Protein AF-0000000069205041 (afdb_homodimer)

Secondary structure (DSSP, 8-state):
-------------------HHHHHHHHHHHHHHHHTT--SHHHHTT-----HHHHHHHHHHHHHHHHHHHHHSTTPPPPP-HHHHHHHHHHHHHHHHHHT--GGG--HHHHHHHHHHTTT--HHHHHHHHHHH-TTTB--SPPPHHHHHHHHHHHHHHHHTT-TT-HHHHHHHHHHHH--SSB--HHHHHHHIIIII-TTS--S---HHHHHHHHHHHHHH-S-HHHHHHHTSTTSS-HHHHHHHHHHHHHHHHHHHHHHS-S-TTTTTS---HHHHHHHHHHHHHHHHHHHHHHHHHHHHHHHHHHHHIIIIIHHHHHHHHHTT----S-TT-STT-/-------------------HHHHHHHHHHHHHHHHTT--SHHHHTT-----HHHHHHHHHHHHHHHHHHHHHSTTPPPPP-HHHHHHHHHHHHHHHHHHT--GGG--HHHHHHHHHHTTT--HHHHHHHHHHH-TTTB--SPPPHHHHHHHHHHHHHHHHTT-TT-HHHHHHHHHHHH--SSB--HHHHHHHIIIII-TTS--S---HHHHHHHHHHHHHH-S-HHHHHHHTSTTSS-HHHHHHHHHHHHHHHHHHHHHHS-S-TTTTTS---HHHHHHHHHHHHHHHHHHHHHHHHHHHHHHHHHHHHIIIIIHHHHHHHHHTT-----TTSSSTT-

Structure (mmCIF, N/CA/C/O backbone):
data_AF-0000000069205041-model_v1
#
loop_
_entity.id
_entity.type
_entity.pdbx_description
1 polymer 'Chromosome undetermined scaffold_142, whole genome shotgun sequence'
#
loop_
_atom_site.group_PDB
_atom_site.id
_atom_site.type_symbol
_atom_site.label_atom_id
_atom_site.label_alt_id
_atom_site.label_comp_id
_atom_site.label_asym_id
_atom_site.label_entity_id
_atom_site.label_seq_id
_atom_site.pdbx_PDB_ins_code
_atom_site.Cartn_x
_atom_site.Cartn_y
_atom_site.Cartn_z
_atom_site.occupancy
_atom_site.B_iso_or_equiv
_atom_site.auth_seq_id
_atom_site.auth_comp_id
_atom_site.auth_asym_id
_atom_site.auth_atom_id
_atom_site.pdbx_PDB_model_num
ATOM 1 N N . MET A 1 1 ? -33.156 66.5 65.125 1 28.94 1 MET A N 1
ATOM 2 C CA . MET A 1 1 ? -33.094 66.812 63.688 1 28.94 1 MET A CA 1
ATOM 3 C C . MET A 1 1 ? -31.969 66 63.031 1 28.94 1 MET A C 1
ATOM 5 O O . MET A 1 1 ? -30.797 66.375 63.156 1 28.94 1 MET A O 1
ATOM 9 N N . GLU A 1 2 ? -32.031 64.562 63.031 1 30.45 2 GLU A N 1
ATOM 10 C CA . GLU A 1 2 ? -31.172 63.469 62.688 1 30.45 2 GLU A CA 1
ATOM 11 C C . GLU A 1 2 ? -30.766 63.5 61.219 1 30.45 2 GLU A C 1
ATOM 13 O O . GLU A 1 2 ? -31.609 63.438 60.344 1 30.45 2 GLU A O 1
ATOM 18 N N . ASP A 1 3 ? -29.75 64.312 60.844 1 31.23 3 ASP A N 1
ATOM 19 C CA . ASP A 1 3 ? -29.172 64.562 59.531 1 31.23 3 ASP A CA 1
ATOM 20 C C . ASP A 1 3 ? -28.75 63.188 58.906 1 31.23 3 ASP A C 1
ATOM 22 O O . ASP A 1 3 ? -27.875 62.5 59.438 1 31.23 3 ASP A O 1
ATOM 26 N N . PHE A 1 4 ? -29.703 62.438 58.25 1 31.7 4 PHE A N 1
ATOM 27 C CA . PHE A 1 4 ? -29.547 61.188 57.531 1 31.7 4 PHE A CA 1
ATOM 28 C C . PHE A 1 4 ? -28.5 61.312 56.438 1 31.7 4 PHE A C 1
ATOM 30 O O . PHE A 1 4 ? -28.672 62.094 55.5 1 31.7 4 PHE A O 1
ATOM 37 N N . VAL A 1 5 ? -27.188 61.219 56.812 1 36.75 5 VAL A N 1
ATOM 38 C CA . VAL A 1 5 ? -26.078 61.156 55.875 1 36.75 5 VAL A CA 1
ATOM 39 C C . VAL A 1 5 ? -26.406 60.156 54.75 1 36.75 5 VAL A C 1
ATOM 41 O O . VAL A 1 5 ? -26.828 59.031 55.031 1 36.75 5 VAL A O 1
ATOM 44 N N . SER A 1 6 ? -26.969 60.656 53.656 1 32.66 6 SER A N 1
ATOM 45 C CA . SER A 1 6 ? -27.344 59.875 52.469 1 32.66 6 SER A CA 1
ATOM 46 C C . SER A 1 6 ? -26.203 58.969 52.031 1 32.66 6 SER A C 1
ATOM 48 O O . SER A 1 6 ? -25.062 59.406 51.875 1 32.66 6 SER A O 1
ATOM 50 N N . PRO A 1 7 ? -26.312 57.625 52.219 1 30.56 7 PRO A N 1
ATOM 51 C CA . PRO A 1 7 ? -25.312 56.562 52.094 1 30.56 7 PRO A CA 1
ATOM 52 C C . PRO A 1 7 ? -24.562 56.594 50.781 1 30.56 7 PRO A C 1
ATOM 54 O O . PRO A 1 7 ? -23.344 56.5 50.75 1 30.56 7 PRO A O 1
ATOM 57 N N . THR A 1 8 ? -25.266 56.188 49.656 1 32.44 8 THR A N 1
ATOM 58 C CA . THR A 1 8 ? -24.797 55.094 48.781 1 32.44 8 THR A CA 1
ATOM 59 C C . THR A 1 8 ? -23.844 55.625 47.719 1 32.44 8 THR A C 1
ATOM 61 O O . THR A 1 8 ? -24.25 56.375 46.844 1 32.44 8 THR A O 1
ATOM 64 N N . HIS A 1 9 ? -22.703 56.125 47.969 1 33.91 9 HIS A N 1
ATOM 65 C CA . HIS A 1 9 ? -21.75 56.344 46.906 1 33.91 9 HIS A CA 1
ATOM 66 C C . HIS A 1 9 ? -21.672 55.125 45.969 1 33.91 9 HIS A C 1
ATOM 68 O O . HIS A 1 9 ? -21.219 54.062 46.375 1 33.91 9 HIS A O 1
ATOM 74 N N . SER A 1 10 ? -22.594 54.906 45 1 34.03 10 SER A N 1
ATOM 75 C CA . SER A 1 10 ? -22.484 53.969 43.906 1 34.03 10 SER A CA 1
ATOM 76 C C . SER A 1 10 ? -21.094 54 43.281 1 34.03 10 SER A C 1
ATOM 78 O O . SER A 1 10 ? -20.656 55.062 42.781 1 34.03 10 SER A O 1
ATOM 80 N N . ILE A 1 11 ? -20.094 53.5 43.812 1 36.88 11 ILE A N 1
ATOM 81 C CA . ILE A 1 11 ? -18.844 53.219 43.125 1 36.88 11 ILE A CA 1
ATOM 82 C C . ILE A 1 11 ? -19.141 52.75 41.688 1 36.88 11 ILE A C 1
ATOM 84 O O . ILE A 1 11 ? -19.734 51.688 41.5 1 36.88 11 ILE A O 1
ATOM 88 N N . GLN A 1 12 ? -19.578 53.625 40.781 1 34.56 12 GLN A N 1
ATOM 89 C CA . GLN A 1 12 ? -19.562 53.344 39.344 1 34.56 12 GLN A CA 1
ATOM 90 C C . GLN A 1 12 ? -18.312 52.562 38.938 1 34.56 12 GLN A C 1
ATOM 92 O O . GLN A 1 12 ? -17.203 53.125 38.938 1 34.56 12 GLN A O 1
ATOM 97 N N . MET A 1 13 ? -17.969 51.438 39.5 1 38.16 13 MET A N 1
ATOM 98 C CA . MET A 1 13 ? -16.984 50.531 38.906 1 38.16 13 MET A CA 1
ATOM 99 C C . MET A 1 13 ? -17.047 50.531 37.406 1 38.16 13 MET A C 1
ATOM 101 O O . MET A 1 13 ? -17.891 49.844 36.812 1 38.16 13 MET A O 1
ATOM 105 N N . HIS A 1 14 ? -17 51.625 36.656 1 39.53 14 HIS A N 1
ATOM 106 C CA . HIS A 1 14 ? -16.859 51.594 35.188 1 39.53 14 HIS A CA 1
ATOM 107 C C . HIS A 1 14 ? -15.75 50.656 34.75 1 39.53 14 HIS A C 1
ATOM 109 O O . HIS A 1 14 ? -14.594 51.062 34.594 1 39.53 14 HIS A O 1
ATOM 115 N N . ASP A 1 15 ? -15.539 49.562 35.281 1 43.69 15 ASP A N 1
ATOM 116 C CA . ASP A 1 15 ? -14.672 48.562 34.656 1 43.69 15 ASP A CA 1
ATOM 117 C C . ASP A 1 15 ? -14.852 48.531 33.156 1 43.69 15 ASP A C 1
ATOM 119 O O . ASP A 1 15 ? -15.891 48.125 32.625 1 43.69 15 ASP A O 1
ATOM 123 N N . LYS A 1 16 ? -14.406 49.5 32.438 1 52.62 16 LYS A N 1
ATOM 124 C CA . LYS A 1 16 ? -14.484 49.719 30.984 1 52.62 16 LYS A CA 1
ATOM 125 C C . LYS A 1 16 ? -14.195 48.438 30.219 1 52.62 16 LYS A C 1
ATOM 127 O O . LYS A 1 16 ? -13.133 47.844 30.359 1 52.62 16 LYS A O 1
ATOM 132 N N . PHE A 1 17 ? -15.156 47.625 29.812 1 70.94 17 PHE A N 1
ATOM 133 C CA . PHE A 1 17 ? -15.094 46.469 28.938 1 70.94 17 PHE A CA 1
ATOM 134 C C . PHE A 1 17 ? -14.328 46.781 27.672 1 70.94 17 PHE A C 1
ATOM 136 O O . PHE A 1 17 ? -14.711 47.688 26.922 1 70.94 17 PHE A O 1
ATOM 143 N N . VAL A 1 18 ? -13.031 46.469 27.641 1 81.81 18 VAL A N 1
ATOM 144 C CA . VAL A 1 18 ? -12.211 46.656 26.453 1 81.81 18 VAL A CA 1
ATOM 145 C C . VAL A 1 18 ? -12.789 45.875 25.297 1 81.81 18 VAL A C 1
ATOM 147 O O . VAL A 1 18 ? -12.969 44.656 25.406 1 81.81 18 VAL A O 1
ATOM 150 N N . THR A 1 19 ? -13.227 46.656 24.328 1 89.5 19 THR A N 1
ATOM 151 C CA . THR A 1 19 ? -13.812 46 23.156 1 89.5 19 THR A CA 1
ATOM 152 C C . THR A 1 19 ? -12.734 45.281 22.359 1 89.5 19 THR A C 1
ATOM 154 O O . THR A 1 19 ? -11.539 45.5 22.547 1 89.5 19 THR A O 1
ATOM 157 N N . ARG A 1 20 ? -13.133 44.406 21.453 1 92.5 20 ARG A N 1
ATOM 158 C CA . ARG A 1 20 ? -12.227 43.688 20.562 1 92.5 20 ARG A CA 1
ATOM 159 C C . ARG A 1 20 ? -11.453 44.656 19.672 1 92.5 20 ARG A C 1
ATOM 161 O O . ARG A 1 20 ? -10.25 44.5 19.469 1 92.5 20 ARG A O 1
ATOM 168 N N . LEU A 1 21 ? -12.195 45.594 19.25 1 92.44 21 LEU A N 1
ATOM 169 C CA . LEU A 1 21 ? -11.57 46.594 18.375 1 92.44 21 LEU A CA 1
ATOM 170 C C . LEU A 1 21 ? -10.516 47.406 19.125 1 92.44 21 LEU A C 1
ATOM 172 O O . LEU A 1 21 ? -9.477 47.75 18.562 1 92.44 21 LEU A O 1
ATOM 176 N N . GLU A 1 22 ? -10.781 47.688 20.344 1 92.88 22 GLU A N 1
ATOM 177 C CA . GLU A 1 22 ? -9.812 48.406 21.172 1 92.88 22 GLU A CA 1
ATOM 178 C C . GLU A 1 22 ? -8.555 47.562 21.406 1 92.88 22 GLU A C 1
ATOM 180 O O . GLU A 1 22 ? -7.445 48.125 21.422 1 92.88 22 GLU A O 1
ATOM 185 N N . LYS A 1 23 ? -8.789 46.375 21.594 1 93.81 23 LYS A N 1
ATOM 186 C CA . LYS A 1 23 ? -7.652 45.469 21.75 1 93.81 23 LYS A CA 1
ATOM 187 C C . LYS A 1 23 ? -6.793 45.469 20.484 1 93.81 23 LYS A C 1
ATOM 189 O O . LYS A 1 23 ? -5.562 45.469 20.578 1 93.81 23 LYS A O 1
ATOM 194 N N . LEU A 1 24 ? -7.461 45.344 19.391 1 94.38 24 LEU A N 1
ATOM 195 C CA . LEU A 1 24 ? -6.762 45.375 18.109 1 94.38 24 LEU A CA 1
ATOM 196 C C . LEU A 1 24 ? -6 46.688 17.938 1 94.38 24 LEU A C 1
ATOM 198 O O . LEU A 1 24 ? -4.867 46.688 17.453 1 94.38 24 LEU A O 1
ATOM 202 N N . GLN A 1 25 ? -6.617 47.75 18.312 1 92.69 25 GLN A N 1
ATOM 203 C CA . GLN A 1 25 ? -5.977 49.062 18.203 1 92.69 25 GLN A CA 1
ATOM 204 C C . GLN A 1 25 ? -4.734 49.125 19.094 1 92.69 25 GLN A C 1
ATOM 206 O O . GLN A 1 25 ? -3.709 49.688 18.688 1 92.69 25 GLN A O 1
ATOM 211 N N . LYS A 1 26 ? -4.922 48.594 20.281 1 92.5 26 LYS A N 1
ATOM 212 C CA . LYS A 1 26 ? -3.781 48.562 21.188 1 92.5 26 LYS A CA 1
ATOM 213 C C . LYS A 1 26 ? -2.613 47.812 20.594 1 92.5 26 LYS A C 1
ATOM 215 O O . LYS A 1 26 ? -1.458 48.219 20.703 1 92.5 26 LYS A O 1
ATOM 220 N N . LEU A 1 27 ? -2.893 46.688 19.984 1 91.62 27 LEU A N 1
ATOM 221 C CA . LEU A 1 27 ? -1.86 45.906 19.312 1 91.62 27 LEU A CA 1
ATOM 222 C C . LEU A 1 27 ? -1.183 46.719 18.219 1 91.62 27 LEU A C 1
ATOM 224 O O . LEU A 1 27 ? 0.038 46.656 18.047 1 91.62 27 LEU A O 1
ATOM 228 N N . PHE A 1 28 ? -1.973 47.375 17.438 1 90.38 28 PHE A N 1
ATOM 229 C CA . PHE A 1 28 ? -1.463 48.188 16.344 1 90.38 28 PHE A CA 1
ATOM 230 C C . PHE A 1 28 ? -0.546 49.312 16.875 1 90.38 28 PHE A C 1
ATOM 232 O O . PHE A 1 28 ? 0.559 49.5 16.359 1 90.38 28 PHE A O 1
ATOM 239 N N . ASP A 1 29 ? -0.957 49.969 17.906 1 88.75 29 ASP A N 1
ATOM 240 C CA . ASP A 1 29 ? -0.188 51.062 18.484 1 88.75 29 ASP A CA 1
ATOM 241 C C . ASP A 1 29 ? 1.146 50.562 19.031 1 88.75 29 ASP A C 1
ATOM 243 O O . ASP A 1 29 ? 2.182 51.188 18.844 1 88.75 29 ASP A O 1
ATOM 247 N N . ASN A 1 30 ? 1.033 49.469 19.672 1 87.88 30 ASN A N 1
ATOM 248 C CA . ASN A 1 30 ? 2.244 48.875 20.25 1 87.88 30 ASN A CA 1
ATOM 249 C C . ASN A 1 30 ? 3.219 48.438 19.156 1 87.88 30 ASN A C 1
ATOM 251 O O . ASN A 1 30 ? 4.434 48.531 19.328 1 87.88 30 ASN A O 1
ATOM 255 N N . SER A 1 31 ? 2.703 48 18.062 1 82.12 31 SER A N 1
ATOM 256 C CA . SER A 1 31 ? 3.531 47.562 16.938 1 82.12 31 SER A CA 1
ATOM 257 C C . SER A 1 31 ? 4.234 48.75 16.266 1 82.12 31 SER A C 1
ATOM 259 O O . SER A 1 31 ? 5.383 48.625 15.844 1 82.12 31 SER A O 1
ATOM 261 N N . VAL A 1 32 ? 3.561 49.812 16.094 1 77.44 32 VAL A N 1
ATOM 262 C CA . VAL A 1 32 ? 4.121 51 15.484 1 77.44 32 VAL A CA 1
ATOM 263 C C . VAL A 1 32 ? 5.223 51.562 16.375 1 77.44 32 VAL A C 1
ATOM 265 O O . VAL A 1 32 ? 6.266 52 15.883 1 77.44 32 VAL A O 1
ATOM 268 N N . GLN A 1 33 ? 5.055 51.5 17.594 1 74.88 33 GLN A N 1
ATOM 269 C CA . GLN A 1 33 ? 6.051 52 18.531 1 74.88 33 GLN A CA 1
ATOM 270 C C . GLN A 1 33 ? 7.328 51.156 18.484 1 74.88 33 GLN A C 1
ATOM 272 O O . GLN A 1 33 ? 8.43 51.719 18.547 1 74.88 33 GLN A O 1
ATOM 277 N N . ARG A 1 34 ? 7.176 49.875 18.297 1 67.44 34 ARG A N 1
ATOM 278 C CA . ARG A 1 34 ? 8.32 49 18.281 1 67.44 34 ARG A CA 1
ATOM 279 C C . ARG A 1 34 ? 9.047 49.031 16.938 1 67.44 34 ARG A C 1
ATOM 281 O O . ARG A 1 34 ? 10.266 48.875 16.859 1 67.44 34 ARG A O 1
ATOM 288 N N . LYS A 1 35 ? 8.219 48.875 15.719 1 58.34 35 LYS A N 1
ATOM 289 C CA . LYS A 1 35 ? 8.852 49.031 14.414 1 58.34 35 LYS A CA 1
ATOM 290 C C . LYS A 1 35 ? 9.852 50.188 14.422 1 58.34 35 LYS A C 1
ATOM 292 O O . LYS A 1 35 ? 10.906 50.125 13.789 1 58.34 35 LYS A O 1
ATOM 297 N N . ASP A 1 36 ? 9.516 51.25 14.961 1 51.19 36 ASP A N 1
ATOM 298 C CA . ASP A 1 36 ? 10.5 52.312 15.109 1 51.19 36 ASP A CA 1
ATOM 299 C C . ASP A 1 36 ? 11.758 51.812 15.812 1 51.19 36 ASP A C 1
ATOM 301 O O . ASP A 1 36 ? 12.867 52.281 15.516 1 51.19 36 ASP A O 1
ATOM 305 N N . GLN A 1 37 ? 11.578 50.75 16.594 1 45.47 37 GLN A N 1
ATOM 306 C CA . GLN A 1 37 ? 12.797 50.188 17.188 1 45.47 37 GLN A CA 1
ATOM 307 C C . GLN A 1 37 ? 13.344 49.031 16.359 1 45.47 37 GLN A C 1
ATOM 309 O O . GLN A 1 37 ? 14.555 48.906 16.188 1 45.47 37 GLN A O 1
ATOM 314 N N . GLN A 1 38 ? 12.609 47.875 16.031 1 46.16 38 GLN A N 1
ATOM 315 C CA . GLN A 1 38 ? 13.039 46.625 15.414 1 46.16 38 GLN A CA 1
ATOM 316 C C . GLN A 1 38 ? 12.547 46.531 13.977 1 46.16 38 GLN A C 1
ATOM 318 O O . GLN A 1 38 ? 11.391 46.188 13.727 1 46.16 38 GLN A O 1
ATOM 323 N N . HIS A 1 39 ? 12.914 47.219 12.9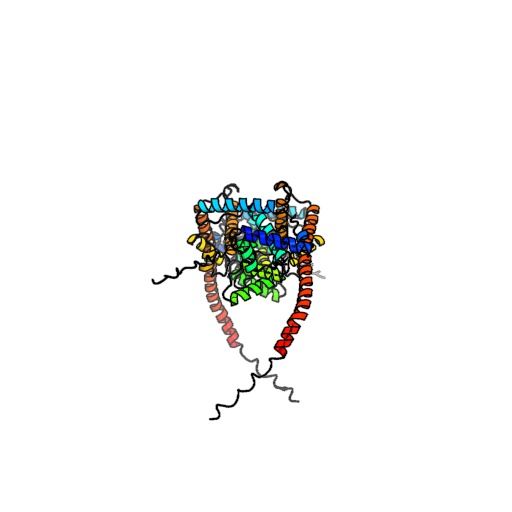06 1 40.03 39 HIS A N 1
ATOM 324 C CA . HIS A 1 39 ? 12.641 47.25 11.477 1 40.03 39 HIS A CA 1
ATOM 325 C C . HIS A 1 39 ? 12.492 45.844 10.898 1 40.03 39 HIS A C 1
ATOM 327 O O . HIS A 1 39 ? 12.023 45.688 9.766 1 40.03 39 HIS A O 1
ATOM 333 N N . ILE A 1 40 ? 13.008 44.781 11.391 1 36.84 40 ILE A N 1
ATOM 334 C CA . ILE A 1 40 ? 13.492 43.625 10.633 1 36.84 40 ILE A CA 1
ATOM 335 C C . ILE A 1 40 ? 12.336 42.656 10.359 1 36.84 40 ILE A C 1
ATOM 337 O O . ILE A 1 40 ? 12.195 42.156 9.242 1 36.84 40 ILE A O 1
ATOM 341 N N . ILE A 1 41 ? 11.555 42.312 11.297 1 40.28 41 ILE A N 1
ATOM 342 C CA . ILE A 1 41 ? 10.758 41.125 11.117 1 40.28 41 ILE A CA 1
ATOM 343 C C . ILE A 1 41 ? 9.609 41.406 10.148 1 40.28 41 ILE A C 1
ATOM 345 O O . ILE A 1 41 ? 9.172 40.5 9.43 1 40.28 41 ILE A O 1
ATOM 349 N N . LEU A 1 42 ? 9 42.594 10.086 1 41.5 42 LEU A N 1
ATOM 350 C CA . LEU A 1 42 ? 7.855 42.938 9.242 1 41.5 42 LEU A CA 1
ATOM 351 C C . LEU A 1 42 ? 8.18 42.688 7.77 1 41.5 42 LEU A C 1
ATOM 353 O O . LEU A 1 42 ? 7.285 42.438 6.965 1 41.5 42 LEU A O 1
ATOM 357 N N . GLN A 1 43 ? 9.312 42.969 7.375 1 42.06 43 GLN A N 1
ATOM 358 C CA . GLN A 1 43 ? 9.688 42.812 5.977 1 42.06 43 GLN A CA 1
ATOM 359 C C . GLN A 1 43 ? 9.43 41.375 5.5 1 42.06 43 GLN A C 1
ATOM 361 O O . GLN A 1 43 ? 9.047 41.156 4.352 1 42.06 43 GLN A O 1
ATOM 366 N N . GLN A 1 44 ? 9.68 40.562 6.312 1 40.66 44 GLN A N 1
ATOM 367 C CA . GLN A 1 44 ? 9.625 39.156 5.871 1 40.66 44 GLN A CA 1
ATOM 368 C C . GLN A 1 44 ? 8.188 38.75 5.559 1 40.66 44 GLN A C 1
ATOM 370 O O . GLN A 1 44 ? 7.961 37.875 4.707 1 40.66 44 GLN A O 1
ATOM 375 N N . LEU A 1 45 ? 7.145 39.219 6.352 1 45 45 LEU A N 1
ATOM 376 C CA . LEU A 1 45 ? 5.801 38.719 6.094 1 45 45 LEU A CA 1
ATOM 377 C C . LEU A 1 45 ? 5.102 39.562 5.027 1 45 45 LEU A C 1
ATOM 379 O O . LEU A 1 45 ? 3.902 39.406 4.793 1 45 45 LEU A O 1
ATOM 383 N N . ASN A 1 46 ? 5.777 40.312 4.156 1 44.38 46 ASN A N 1
ATOM 384 C CA . ASN A 1 46 ? 5.227 41.094 3.057 1 44.38 46 ASN A CA 1
ATOM 385 C C . ASN A 1 46 ? 3.965 41.844 3.479 1 44.38 46 ASN A C 1
ATOM 387 O O . ASN A 1 46 ? 3.029 41.969 2.688 1 44.38 46 ASN A O 1
ATOM 391 N N . ILE A 1 47 ? 3.625 41.969 4.68 1 44.97 47 ILE A N 1
ATOM 392 C CA . ILE A 1 47 ? 2.439 42.75 5.031 1 44.97 47 ILE A CA 1
ATOM 393 C C . ILE A 1 47 ? 2.715 44.219 4.816 1 44.97 47 ILE A C 1
ATOM 395 O O . ILE A 1 47 ? 3.592 44.812 5.469 1 44.97 47 ILE A O 1
ATOM 399 N N . THR A 1 48 ? 2.602 44.75 3.74 1 45.06 48 THR A N 1
ATOM 400 C CA . THR A 1 48 ? 2.521 46.188 3.504 1 45.06 48 THR A CA 1
ATOM 401 C C . THR A 1 48 ? 1.767 46.906 4.637 1 45.06 48 THR A C 1
ATOM 403 O O . THR A 1 48 ? 0.784 46.344 5.152 1 45.06 48 THR A O 1
ATOM 406 N N . MET A 1 49 ? 2.416 47.75 5.391 1 52.53 49 MET A N 1
ATOM 407 C CA . MET A 1 49 ? 1.882 48.562 6.465 1 52.53 49 MET A CA 1
ATOM 408 C C . MET A 1 49 ? 0.493 49.094 6.113 1 52.53 49 MET A C 1
ATOM 410 O O . MET A 1 49 ? 0.354 49.969 5.266 1 52.53 49 MET A O 1
ATOM 414 N N . GLN A 1 50 ? -0.457 48.281 6.184 1 61.84 50 GLN A N 1
ATOM 415 C CA . GLN A 1 50 ? -1.809 48.781 5.953 1 61.84 50 GLN A CA 1
ATOM 416 C C . GLN A 1 50 ? -2.17 49.875 6.961 1 61.84 50 GLN A C 1
ATOM 418 O O . GLN A 1 50 ? -1.743 49.844 8.117 1 61.84 50 GLN A O 1
ATOM 423 N N . ASP A 1 51 ? -2.586 51.031 6.508 1 80.88 51 ASP A N 1
ATOM 424 C CA . ASP A 1 51 ? -3.129 52.188 7.254 1 80.88 51 ASP A CA 1
ATOM 425 C C . ASP A 1 51 ? -4.199 51.719 8.242 1 80.88 51 ASP A C 1
ATOM 427 O O . ASP A 1 51 ? -4.969 50.812 7.949 1 80.88 51 ASP A O 1
ATOM 431 N N . TRP A 1 52 ? -3.996 52.188 9.562 1 89.81 52 TRP A N 1
ATOM 432 C CA . TRP A 1 52 ? -4.949 51.844 10.609 1 89.81 52 TRP A CA 1
ATOM 433 C C . TRP A 1 52 ? -6.383 52.062 10.141 1 89.81 52 TRP A C 1
ATOM 435 O O . TRP A 1 52 ? -7.273 51.25 10.453 1 89.81 52 TRP A O 1
ATOM 445 N N . ALA A 1 53 ? -6.551 53.031 9.414 1 90.31 53 ALA A N 1
ATOM 446 C CA . ALA A 1 53 ? -7.895 53.375 8.945 1 90.31 53 ALA A CA 1
ATOM 447 C C . ALA A 1 53 ? -8.469 52.219 8.102 1 90.31 53 ALA A C 1
ATOM 449 O O . ALA A 1 53 ? -9.648 51.906 8.219 1 90.31 53 ALA A O 1
ATOM 450 N N . ASP A 1 54 ? -7.633 51.688 7.332 1 91.25 54 ASP A N 1
ATOM 451 C CA . ASP A 1 54 ? -8.062 50.594 6.477 1 91.25 54 ASP A CA 1
ATOM 452 C C . ASP A 1 54 ? -8.359 49.344 7.301 1 91.25 54 ASP A C 1
ATOM 454 O O . ASP A 1 54 ? -9.344 48.625 7.047 1 91.25 54 ASP A O 1
ATOM 458 N N . ILE A 1 55 ? -7.508 49.094 8.25 1 92.75 55 ILE A N 1
ATOM 459 C CA . ILE A 1 55 ? -7.668 47.938 9.109 1 92.75 55 ILE A CA 1
ATOM 460 C C . ILE A 1 55 ? -8.969 48.062 9.906 1 92.75 55 ILE A C 1
ATOM 462 O O . ILE A 1 55 ? -9.75 47.094 9.984 1 92.75 55 ILE A O 1
ATOM 466 N N . GLN A 1 56 ? -9.18 49.188 10.414 1 93.31 56 GLN A N 1
ATOM 467 C CA . GLN A 1 56 ? -10.359 49.469 11.227 1 93.31 56 GLN A CA 1
ATOM 468 C C . GLN A 1 56 ? -11.641 49.281 10.414 1 93.31 56 GLN A C 1
ATOM 470 O O . GLN A 1 56 ? -12.609 48.688 10.891 1 93.31 56 GLN A O 1
ATOM 475 N N . SER A 1 57 ? -11.57 49.844 9.227 1 93.62 57 SER A N 1
ATOM 476 C CA . SER A 1 57 ? -12.75 49.75 8.367 1 93.62 57 SER A CA 1
ATOM 477 C C . SER A 1 57 ? -13.07 48.281 8.047 1 93.62 57 SER A C 1
ATOM 479 O O . SER A 1 57 ? -14.234 47.875 8.125 1 93.62 57 SER A O 1
ATOM 481 N N . SER A 1 58 ? -12.07 47.594 7.703 1 94.12 58 SER A N 1
ATOM 482 C CA . SER A 1 58 ? -12.258 46.188 7.379 1 94.12 58 SER A CA 1
ATOM 483 C C . SER A 1 58 ? -12.766 45.406 8.586 1 94.12 58 SER A C 1
ATOM 485 O O . SER A 1 58 ? -13.609 44.5 8.453 1 94.12 58 SER A O 1
ATOM 487 N N . TYR A 1 59 ? -12.242 45.656 9.711 1 95.56 59 TYR A N 1
ATOM 488 C CA . TYR A 1 59 ? -12.625 44.969 10.945 1 95.56 59 TYR A CA 1
ATOM 489 C C . TYR A 1 59 ? -14.086 45.219 11.281 1 95.56 59 TYR A C 1
ATOM 491 O O . TYR A 1 59 ? -14.812 44.312 11.68 1 95.56 59 TYR A O 1
ATOM 499 N N . LYS A 1 60 ? -14.508 46.438 11.141 1 95.31 60 LYS A N 1
ATOM 500 C CA . LYS A 1 60 ? -15.891 46.812 11.422 1 95.31 60 LYS A CA 1
ATOM 501 C C . LYS A 1 60 ? -16.859 46.094 10.469 1 95.31 60 LYS A C 1
ATOM 503 O O . LYS A 1 60 ? -17.953 45.688 10.867 1 95.31 60 LYS A O 1
ATOM 508 N N . GLU A 1 61 ? -16.391 46.031 9.281 1 95.44 61 GLU A N 1
ATOM 509 C CA . GLU A 1 61 ? -17.203 45.281 8.32 1 95.44 61 GLU A CA 1
ATOM 510 C C . GLU A 1 61 ? -17.359 43.812 8.711 1 95.44 61 GLU A C 1
ATOM 512 O O . GLU A 1 61 ? -18.438 43.25 8.586 1 95.44 61 GLU A O 1
ATOM 517 N N . LEU A 1 62 ? -16.281 43.25 9.125 1 95.81 62 LEU A N 1
ATOM 518 C CA . LEU A 1 62 ? -16.297 41.844 9.57 1 95.81 62 LEU A CA 1
ATOM 519 C C . LEU A 1 62 ? -17.172 41.688 10.805 1 95.81 62 LEU A C 1
ATOM 521 O O . LEU A 1 62 ? -17.906 40.688 10.93 1 95.81 62 LEU A O 1
ATOM 525 N N . GLU A 1 63 ? -17.078 42.594 11.695 1 94.44 63 GLU A N 1
ATOM 526 C CA . GLU A 1 63 ? -17.891 42.562 12.906 1 94.44 63 GLU A CA 1
ATOM 527 C C . GLU A 1 63 ? -19.375 42.594 12.578 1 94.44 63 GLU A C 1
ATOM 529 O O . GLU A 1 63 ? -20.172 41.844 13.156 1 94.44 63 GLU A O 1
ATOM 534 N N . LYS A 1 64 ? -19.688 43.469 11.68 1 94.25 64 LYS A N 1
ATOM 535 C CA . LYS A 1 64 ? -21.078 43.531 11.227 1 94.25 64 LYS A CA 1
ATOM 536 C C . LYS A 1 64 ? -21.547 42.219 10.633 1 94.25 64 LYS A C 1
ATOM 538 O O . LYS A 1 64 ? -22.656 41.75 10.906 1 94.25 64 LYS A O 1
ATOM 543 N N . ALA A 1 65 ? -20.734 41.688 9.836 1 94 65 ALA A N 1
ATOM 544 C CA . ALA A 1 65 ? -21.062 40.406 9.195 1 94 65 ALA A CA 1
ATOM 545 C C . ALA A 1 65 ? -21.281 39.312 10.234 1 94 65 ALA A C 1
ATOM 547 O O . ALA A 1 65 ? -22.188 38.5 10.109 1 94 65 ALA A O 1
ATOM 548 N N . HIS A 1 66 ? -20.438 39.219 11.203 1 93.5 66 HIS A N 1
ATOM 549 C CA . HIS A 1 66 ? -20.547 38.219 12.273 1 93.5 66 HIS A CA 1
ATOM 550 C C . HIS A 1 66 ? -21.844 38.406 13.062 1 93.5 66 HIS A C 1
ATOM 552 O O . HIS A 1 66 ? -22.516 37.438 13.398 1 93.5 66 HIS A O 1
ATOM 558 N N . ASN A 1 67 ? -22.156 39.656 13.336 1 91.06 67 ASN A N 1
ATOM 559 C CA . ASN A 1 67 ? -23.359 39.969 14.078 1 91.06 67 ASN A CA 1
ATOM 560 C C . ASN A 1 67 ? -24.609 39.562 13.305 1 91.06 67 ASN A C 1
ATOM 562 O O . ASN A 1 67 ? -25.547 39 13.875 1 91.06 67 ASN A O 1
ATOM 566 N N . GLU A 1 68 ? -24.625 39.875 12.062 1 93.06 68 GLU A N 1
ATOM 567 C CA . GLU A 1 68 ? -25.75 39.469 11.219 1 93.06 68 GLU A CA 1
ATOM 568 C C . GLU A 1 68 ? -25.906 37.969 11.148 1 93.06 68 GLU A C 1
ATOM 570 O O . GLU A 1 68 ? -27.016 37.438 11.203 1 93.06 68 GLU A O 1
ATOM 575 N N . PHE A 1 69 ? -24.797 37.312 11.016 1 92.94 69 PHE A N 1
ATOM 576 C CA . PHE A 1 69 ? -24.812 35.875 10.938 1 92.94 69 PHE A CA 1
ATOM 577 C C . PHE A 1 69 ? -25.328 35.25 12.234 1 92.94 69 PHE A C 1
ATOM 579 O O . PHE A 1 69 ? -26.141 34.312 12.203 1 92.94 69 PHE A O 1
ATOM 586 N N . ASN A 1 70 ? -24.906 35.812 13.32 1 88.44 70 ASN A N 1
ATOM 587 C CA . ASN A 1 70 ? -25.25 35.281 14.625 1 88.44 70 ASN A CA 1
ATOM 588 C C . ASN A 1 70 ? -26.734 35.469 14.93 1 88.44 70 ASN A C 1
ATOM 590 O O . ASN A 1 70 ? -27.344 34.656 15.648 1 88.44 70 ASN A O 1
ATOM 594 N N . ILE A 1 71 ? -27.234 36.406 14.344 1 89.94 71 ILE A N 1
ATOM 595 C CA . ILE A 1 71 ? -28.641 36.688 14.547 1 89.94 71 ILE A CA 1
ATOM 596 C C . ILE A 1 71 ? -29.484 35.656 13.797 1 89.94 71 ILE A C 1
ATOM 598 O O . ILE A 1 71 ? -30.5 35.156 14.305 1 89.94 71 ILE A O 1
ATOM 602 N N . THR A 1 72 ? -29.031 35.219 12.656 1 90.88 72 THR A N 1
ATOM 603 C CA . THR A 1 72 ? -29.797 34.312 11.781 1 90.88 72 THR A CA 1
ATOM 604 C C . THR A 1 72 ? -29.422 32.875 12.031 1 90.88 72 THR A C 1
ATOM 606 O O . THR A 1 72 ? -30.203 31.969 11.719 1 90.88 72 THR A O 1
ATOM 609 N N . ASN A 1 73 ? -28.25 32.656 12.508 1 88.62 73 ASN A N 1
ATOM 610 C CA . ASN A 1 73 ? -27.766 31.297 12.672 1 88.62 73 ASN A CA 1
ATOM 611 C C . ASN A 1 73 ? -27.344 31.016 14.109 1 88.62 73 ASN A C 1
ATOM 613 O O . ASN A 1 73 ? -26.172 30.781 14.391 1 88.62 73 ASN A O 1
ATOM 617 N N . ILE A 1 74 ? -28.281 30.922 15 1 84.31 74 ILE A N 1
ATOM 618 C CA . ILE A 1 74 ? -28.016 30.75 16.422 1 84.31 74 ILE A CA 1
ATOM 619 C C . ILE A 1 74 ? -27.344 29.406 16.656 1 84.31 74 ILE A C 1
ATOM 621 O O . ILE A 1 74 ? -27.812 28.375 16.188 1 84.31 74 ILE A O 1
ATOM 625 N N . GLY A 1 75 ? -26.281 29.406 17.266 1 82.06 75 GLY A N 1
ATOM 626 C CA . GLY A 1 75 ? -25.594 28.172 17.656 1 82.06 75 GLY A CA 1
ATOM 627 C C . GLY A 1 75 ? -24.625 27.672 16.594 1 82.06 75 GLY A C 1
ATOM 628 O O . GLY A 1 75 ? -23.906 26.703 16.812 1 82.06 75 GLY A O 1
ATOM 629 N N . LYS A 1 76 ? -24.656 28.312 15.414 1 86.06 76 LYS A N 1
ATOM 630 C CA . LYS A 1 76 ? -23.766 27.891 14.336 1 86.06 76 LYS A CA 1
ATOM 631 C C . LYS A 1 76 ? -22.562 28.828 14.234 1 86.06 76 LYS A C 1
ATOM 633 O O . LYS A 1 76 ? -22.625 29.984 14.648 1 86.06 76 LYS A O 1
ATOM 638 N N . GLN A 1 77 ? -21.469 28.25 13.844 1 86.19 77 GLN A N 1
ATOM 639 C CA . GLN A 1 77 ? -20.281 29.062 13.648 1 86.19 77 GLN A CA 1
ATOM 640 C C . GLN A 1 77 ? -20.125 29.469 12.188 1 86.19 77 GLN A C 1
ATOM 642 O O . GLN A 1 77 ? -20.266 28.656 11.289 1 86.19 77 GLN A O 1
ATOM 647 N N . LYS A 1 78 ? -19.906 30.734 12.047 1 90.62 78 LYS A N 1
ATOM 648 C CA . LYS A 1 78 ? -19.688 31.266 10.703 1 90.62 78 LYS A CA 1
ATOM 649 C C . LYS A 1 78 ? -18.391 30.719 10.102 1 90.62 78 LYS A C 1
ATOM 651 O O . LYS A 1 78 ? -17.359 30.672 10.766 1 90.62 78 LYS A O 1
ATOM 656 N N . LYS A 1 79 ? -18.5 30.328 8.844 1 92.88 79 LYS A N 1
ATOM 657 C CA . LYS A 1 79 ? -17.297 29.859 8.148 1 92.88 79 LYS A CA 1
ATOM 658 C C . LYS A 1 79 ? -16.328 31.016 7.887 1 92.88 79 LYS A C 1
ATOM 660 O O . LYS A 1 79 ? -16.766 32.125 7.582 1 92.88 79 LYS A O 1
ATOM 665 N N . MET A 1 80 ? -15.086 30.75 8.039 1 93.81 80 MET A N 1
ATOM 666 C CA . MET A 1 80 ? -14.078 31.781 7.816 1 93.81 80 MET A CA 1
ATOM 667 C C . MET A 1 80 ? -13.906 32.062 6.328 1 93.81 80 MET A C 1
ATOM 669 O O . MET A 1 80 ? -13.562 31.172 5.555 1 93.81 80 MET A O 1
ATOM 673 N N . ASP A 1 81 ? -14.188 33.219 5.941 1 92.75 81 ASP A N 1
ATOM 674 C CA . ASP A 1 81 ? -14.016 33.594 4.543 1 92.75 81 ASP A CA 1
ATOM 675 C C . ASP A 1 81 ? -12.664 34.281 4.32 1 92.75 81 ASP A C 1
ATOM 677 O O . ASP A 1 81 ? -11.867 34.406 5.25 1 92.75 81 ASP A O 1
ATOM 681 N N . GLN A 1 82 ? -12.375 34.688 3.076 1 92.69 82 GLN A N 1
ATOM 682 C CA . GLN A 1 82 ? -11.07 35.219 2.715 1 92.69 82 GLN A CA 1
ATOM 683 C C . GLN A 1 82 ? -10.789 36.531 3.453 1 92.69 82 GLN A C 1
ATOM 685 O O . GLN A 1 82 ? -9.656 36.781 3.865 1 92.69 82 GLN A O 1
ATOM 690 N N . THR A 1 83 ? -11.75 37.344 3.602 1 93.31 83 THR A N 1
ATOM 691 C CA . THR A 1 83 ? -11.586 38.625 4.297 1 93.31 83 THR A CA 1
ATOM 692 C C . THR A 1 83 ? -11.18 38.406 5.75 1 93.31 83 THR A C 1
ATOM 694 O O . THR A 1 83 ? -10.32 39.125 6.277 1 93.31 83 THR A O 1
ATOM 697 N N . GLU A 1 84 ? -11.836 37.469 6.375 1 95.31 84 GLU A N 1
ATOM 698 C CA . GLU A 1 84 ? -11.516 37.156 7.762 1 95.31 84 GLU A CA 1
ATOM 699 C C . GLU A 1 84 ? -10.125 36.531 7.875 1 95.31 84 GLU A C 1
ATOM 701 O O . GLU A 1 84 ? -9.406 36.781 8.852 1 95.31 84 GLU A O 1
ATOM 706 N N . LEU A 1 85 ? -9.789 35.719 6.898 1 94.06 85 LEU A N 1
ATOM 707 C CA . LEU A 1 85 ? -8.461 35.125 6.871 1 94.06 85 LEU A CA 1
ATOM 708 C C . LEU A 1 85 ? -7.387 36.188 6.777 1 94.06 85 LEU A C 1
ATOM 710 O O . LEU A 1 85 ? -6.352 36.094 7.438 1 94.06 85 LEU A O 1
ATOM 714 N N . ASP A 1 86 ? -7.605 37.125 5.941 1 92.06 86 ASP A N 1
ATOM 715 C CA . ASP A 1 86 ? -6.676 38.25 5.809 1 92.06 86 ASP A CA 1
ATOM 716 C C . ASP A 1 86 ? -6.547 39 7.129 1 92.06 86 ASP A C 1
ATOM 718 O O . ASP A 1 86 ? -5.449 39.406 7.516 1 92.06 86 ASP A O 1
ATOM 722 N N . MET A 1 87 ? -7.656 39.188 7.754 1 94.5 87 MET A N 1
ATOM 723 C CA . MET A 1 87 ? -7.645 39.844 9.055 1 94.5 87 MET A CA 1
ATOM 724 C C . MET A 1 87 ? -6.852 39.031 10.07 1 94.5 87 MET A C 1
ATOM 726 O O . MET A 1 87 ? -6.129 39.594 10.891 1 94.5 87 MET A O 1
ATOM 730 N N . LEU A 1 88 ? -7.031 37.781 10.047 1 94.94 88 LEU A N 1
ATOM 731 C CA . LEU A 1 88 ? -6.277 36.906 10.922 1 94.94 88 LEU A CA 1
ATOM 732 C C . LEU A 1 88 ? -4.777 37.094 10.742 1 94.94 88 LEU A C 1
ATOM 734 O O . LEU A 1 88 ? -4.035 37.219 11.719 1 94.94 88 LEU A O 1
ATOM 738 N N . ARG A 1 89 ? -4.367 37.125 9.531 1 91.19 89 ARG A N 1
ATOM 739 C CA . ARG A 1 89 ? -2.955 37.312 9.227 1 91.19 89 ARG A CA 1
ATOM 740 C C . ARG A 1 89 ? -2.455 38.656 9.797 1 91.19 89 ARG A C 1
ATOM 742 O O . ARG A 1 89 ? -1.353 38.719 10.344 1 91.19 89 ARG A O 1
ATOM 749 N N . ILE A 1 90 ? -3.238 39.656 9.617 1 91.44 90 ILE A N 1
ATOM 750 C CA . ILE A 1 90 ? -2.889 40.969 10.125 1 91.44 90 ILE A CA 1
ATOM 751 C C . ILE A 1 90 ? -2.76 40.938 11.648 1 91.44 90 ILE A C 1
ATOM 753 O O . ILE A 1 90 ? -1.769 41.406 12.211 1 91.44 90 ILE A O 1
ATOM 757 N N . ILE A 1 91 ? -3.748 40.344 12.289 1 94.31 91 ILE A N 1
ATOM 758 C CA . ILE A 1 91 ? -3.771 40.281 13.75 1 94.31 91 ILE A CA 1
ATOM 759 C C . ILE A 1 91 ? -2.545 39.5 14.25 1 94.31 91 ILE A C 1
ATOM 761 O O . ILE A 1 91 ? -1.89 39.938 15.203 1 94.31 91 ILE A O 1
ATOM 765 N N . VAL A 1 92 ? -2.246 38.406 13.625 1 92.94 92 VAL A N 1
ATOM 766 C CA . VAL A 1 92 ? -1.101 37.594 14.023 1 92.94 92 VAL A CA 1
ATOM 767 C C . VAL A 1 92 ? 0.188 38.375 13.844 1 92.94 92 VAL A C 1
ATOM 769 O O . VAL A 1 92 ? 1.059 38.375 14.719 1 92.94 92 VAL A O 1
ATOM 772 N N . GLY A 1 93 ? 0.276 39.031 12.734 1 89.12 93 GLY A N 1
ATOM 773 C CA . GLY A 1 93 ? 1.434 39.875 12.5 1 89.12 93 GLY A CA 1
ATOM 774 C C . GLY A 1 93 ? 1.612 40.969 13.555 1 89.12 93 GLY A C 1
ATOM 775 O O . GLY A 1 93 ? 2.711 41.125 14.094 1 89.12 93 GLY A O 1
ATOM 776 N N . LEU A 1 94 ? 0.578 41.656 13.867 1 89.75 94 LEU A N 1
ATOM 777 C CA . LEU A 1 94 ? 0.617 42.719 14.875 1 89.75 94 LEU A CA 1
ATOM 778 C C . LEU A 1 94 ? 0.953 42.156 16.25 1 89.75 94 LEU A C 1
ATOM 780 O O . LEU A 1 94 ? 1.736 42.75 16.984 1 89.75 94 LEU A O 1
ATOM 784 N N . TYR A 1 95 ? 0.334 41.062 16.531 1 92.19 95 TYR A N 1
ATOM 785 C CA . TYR A 1 95 ? 0.561 40.438 17.828 1 92.19 95 TYR A CA 1
ATOM 786 C C . TYR A 1 95 ? 2.023 40.031 18 1 92.19 95 TYR A C 1
ATOM 788 O O . TYR A 1 95 ? 2.625 40.281 19.047 1 92.19 95 TYR A O 1
ATOM 796 N N . CYS A 1 96 ? 2.533 39.438 17.031 1 89.75 96 CYS A N 1
ATOM 797 C CA . CYS A 1 96 ? 3.924 39 17.062 1 89.75 96 CYS A CA 1
ATOM 798 C C . CYS A 1 96 ? 4.871 40.188 17.188 1 89.75 96 CYS A C 1
ATOM 800 O O . CYS A 1 96 ? 5.844 40.125 17.953 1 89.75 96 CYS A O 1
ATOM 802 N N . ASN A 1 97 ? 4.57 41.219 16.516 1 85.69 97 ASN A N 1
ATOM 803 C CA . ASN A 1 97 ? 5.383 42.438 16.609 1 85.69 97 ASN A CA 1
ATOM 804 C C . ASN A 1 97 ? 5.312 43.062 18 1 85.69 97 ASN A C 1
ATOM 806 O O . ASN A 1 97 ? 6.34 43.438 18.562 1 85.69 97 ASN A O 1
ATOM 810 N N . ALA A 1 98 ? 4.148 43.125 18.438 1 87.5 98 ALA A N 1
ATOM 811 C CA . ALA A 1 98 ? 3.939 43.75 19.75 1 87.5 98 ALA A CA 1
ATOM 812 C C . ALA A 1 98 ? 4.633 42.969 20.859 1 87.5 98 ALA A C 1
ATOM 814 O O . ALA A 1 98 ? 5.121 43.531 21.828 1 87.5 98 ALA A O 1
ATOM 815 N N . HIS A 1 99 ? 4.711 41.688 20.703 1 90.12 99 HIS A N 1
ATOM 816 C CA . HIS A 1 99 ? 5.227 40.844 21.766 1 90.12 99 HIS A CA 1
ATOM 817 C C . HIS A 1 99 ? 6.594 40.281 21.406 1 90.12 99 HIS A C 1
ATOM 819 O O . HIS A 1 99 ? 7.152 39.469 22.156 1 90.12 99 HIS A O 1
ATOM 825 N N . ASN A 1 100 ? 7.156 40.562 20.312 1 87.94 100 ASN A N 1
ATOM 826 C CA . ASN A 1 100 ? 8.453 40.094 19.844 1 87.94 100 ASN A CA 1
ATOM 827 C C . ASN A 1 100 ? 8.523 38.562 19.797 1 87.94 100 ASN A C 1
ATOM 829 O O . ASN A 1 100 ? 9.422 37.969 20.375 1 87.94 100 ASN A O 1
ATOM 833 N N . LEU A 1 101 ? 7.5 38 19.141 1 87.56 101 LEU A N 1
ATOM 834 C CA . LEU A 1 101 ? 7.395 36.562 18.984 1 87.56 101 LEU A CA 1
ATOM 835 C C . LEU A 1 101 ? 7.387 36.188 17.5 1 87.56 101 LEU A C 1
ATOM 837 O O . LEU A 1 101 ? 7.082 37.031 16.656 1 87.56 101 LEU A O 1
ATOM 841 N N . GLN A 1 102 ? 7.777 34.969 17.281 1 82.25 102 GLN A N 1
ATOM 842 C CA . GLN A 1 102 ? 7.535 34.344 15.984 1 82.25 102 GLN A CA 1
ATOM 843 C C . GLN A 1 102 ? 6.246 33.531 15.984 1 82.25 102 GLN A C 1
ATOM 845 O O . GLN A 1 102 ? 5.883 32.938 17 1 82.25 102 GLN A O 1
ATOM 850 N N . PRO A 1 103 ? 5.594 33.594 14.859 1 83.31 103 PRO A N 1
ATOM 851 C CA . PRO A 1 103 ? 4.32 32.875 14.82 1 83.31 103 PRO A CA 1
ATOM 852 C C . PRO A 1 103 ? 4.453 31.422 15.25 1 83.31 103 PRO A C 1
ATOM 854 O O . PRO A 1 103 ? 3.59 30.906 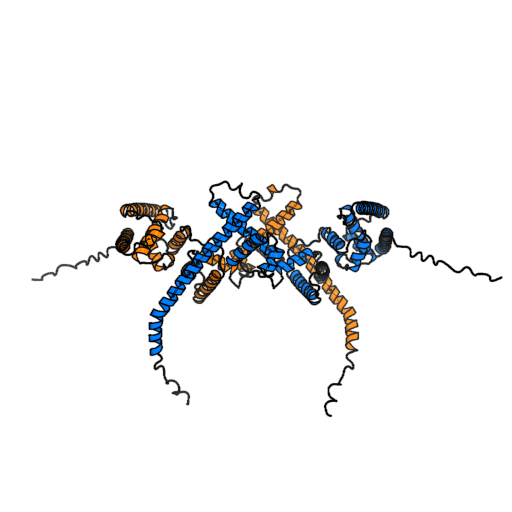15.961 1 83.31 103 PRO A O 1
ATOM 857 N N . LEU A 1 104 ? 5.531 30.797 14.93 1 80 104 LEU A N 1
ATOM 858 C CA . LEU A 1 104 ? 5.723 29.375 15.211 1 80 104 LEU A CA 1
ATOM 859 C C . LEU A 1 104 ? 6.004 29.156 16.688 1 80 104 LEU A C 1
ATOM 861 O O . LEU A 1 104 ? 5.898 28.031 17.188 1 80 104 LEU A O 1
ATOM 865 N N . SER A 1 105 ? 6.348 30.203 17.406 1 83.81 105 SER A N 1
ATOM 866 C CA . SER A 1 105 ? 6.672 30.109 18.828 1 83.81 105 SER A CA 1
ATOM 867 C C . SER A 1 105 ? 5.461 30.438 19.688 1 83.81 105 SER A C 1
ATOM 869 O O . SER A 1 105 ? 5.516 30.312 20.922 1 83.81 105 SER A O 1
ATOM 871 N N . MET A 1 106 ? 4.438 30.797 19.062 1 89.75 106 MET A N 1
ATOM 872 C CA . MET A 1 106 ? 3.24 31.172 19.797 1 89.75 106 MET A CA 1
ATOM 873 C C . MET A 1 106 ? 2.645 29.969 20.516 1 89.75 106 MET A C 1
ATOM 875 O O . MET A 1 106 ? 2.574 28.875 19.953 1 89.75 106 MET A O 1
ATOM 879 N N . ASN A 1 107 ? 2.242 30.203 21.734 1 91.44 107 ASN A N 1
ATOM 880 C CA . ASN A 1 107 ? 1.618 29.141 22.516 1 91.44 107 ASN A CA 1
ATOM 881 C C . ASN A 1 107 ? 0.099 29.281 22.531 1 91.44 107 ASN A C 1
ATOM 883 O O . ASN A 1 107 ? -0.464 30.094 21.812 1 91.44 107 ASN A O 1
ATOM 887 N N . VAL A 1 108 ? -0.564 28.484 23.359 1 93.94 108 VAL A N 1
ATOM 888 C CA . VAL A 1 108 ? -2.021 28.422 23.406 1 93.94 108 VAL A CA 1
ATOM 889 C C . VAL A 1 108 ? -2.586 29.766 23.844 1 93.94 108 VAL A C 1
ATOM 891 O O . VAL A 1 108 ? -3.57 30.25 23.281 1 93.94 108 VAL A O 1
ATOM 894 N N . TYR A 1 109 ? -1.998 30.312 24.797 1 95.31 109 TYR A N 1
ATOM 895 C CA . TYR A 1 109 ? -2.453 31.594 25.297 1 95.31 109 TYR A CA 1
ATOM 896 C C . TYR A 1 109 ? -2.402 32.656 24.219 1 95.31 109 TYR A C 1
ATOM 898 O O . TYR A 1 109 ? -3.338 33.469 24.078 1 95.31 109 TYR A O 1
ATOM 906 N N . ASP A 1 110 ? -1.321 32.688 23.516 1 95.44 110 ASP A N 1
ATOM 907 C CA . ASP A 1 110 ? -1.144 33.688 22.453 1 95.44 110 ASP A CA 1
ATOM 908 C C . ASP A 1 110 ? -2.24 33.531 21.406 1 95.44 110 ASP A C 1
ATOM 910 O O . ASP A 1 110 ? -2.871 34.531 21.031 1 95.44 110 ASP A O 1
ATOM 914 N N . TRP A 1 111 ? -2.463 32.281 21.016 1 95.81 111 TRP A N 1
ATOM 915 C CA . TRP A 1 111 ? -3.475 32.062 19.984 1 95.81 111 TRP A CA 1
ATOM 916 C C . TRP A 1 111 ? -4.871 32.344 20.516 1 95.81 111 TRP A C 1
ATOM 918 O O . TRP A 1 111 ? -5.742 32.812 19.766 1 95.81 111 TRP A O 1
ATOM 928 N N . ASP A 1 112 ? -5.062 32.156 21.75 1 96.31 112 ASP A N 1
ATOM 929 C CA . ASP A 1 112 ? -6.34 32.469 22.375 1 96.31 112 ASP A CA 1
ATOM 930 C C . ASP A 1 112 ? -6.594 33.969 22.344 1 96.31 112 ASP A C 1
ATOM 932 O O . ASP A 1 112 ? -7.723 34.406 22.125 1 96.31 112 ASP A O 1
ATOM 936 N N . GLN A 1 113 ? -5.57 34.781 22.578 1 96.38 113 GLN A N 1
ATOM 937 C CA . GLN A 1 113 ? -5.688 36.219 22.5 1 96.38 113 GLN A CA 1
ATOM 938 C C . GLN A 1 113 ? -6.066 36.656 21.078 1 96.38 113 GLN A C 1
ATOM 940 O O . GLN A 1 113 ? -6.902 37.562 20.906 1 96.38 113 GLN A O 1
ATOM 945 N N . VAL A 1 114 ? -5.449 36.031 20.125 1 96.44 114 VAL A N 1
ATOM 946 C CA . VAL A 1 114 ? -5.762 36.312 18.734 1 96.44 114 VAL A CA 1
ATOM 947 C C . VAL A 1 114 ? -7.227 35.969 18.453 1 96.44 114 VAL A C 1
ATOM 949 O O . VAL A 1 114 ? -7.938 36.75 17.812 1 96.44 114 VAL A O 1
ATOM 952 N N . GLY A 1 115 ? -7.656 34.844 18.938 1 97.06 115 GLY A N 1
ATOM 953 C CA . GLY A 1 115 ? -9.031 34.438 18.75 1 97.06 115 GLY A CA 1
ATOM 954 C C . GLY A 1 115 ? -10.039 35.375 19.375 1 97.06 115 GLY A C 1
ATOM 955 O O . GLY A 1 115 ? -11.102 35.625 18.812 1 97.06 115 GLY A O 1
ATOM 956 N N . GLN A 1 116 ? -9.664 35.938 20.547 1 95.88 116 GLN A N 1
ATOM 957 C CA . GLN A 1 116 ? -10.531 36.875 21.219 1 95.88 116 GLN A CA 1
ATOM 958 C C . GLN A 1 116 ? -10.766 38.125 20.359 1 95.88 116 GLN A C 1
ATOM 960 O O . GLN A 1 116 ? -11.883 38.625 20.297 1 95.88 116 GLN A O 1
ATOM 965 N N . ILE A 1 117 ? -9.742 38.5 19.734 1 96.69 117 ILE A N 1
ATOM 966 C CA . ILE A 1 117 ? -9.844 39.688 18.875 1 96.69 117 ILE A CA 1
ATOM 967 C C . ILE A 1 117 ? -10.609 39.312 17.609 1 96.69 117 ILE A C 1
ATOM 969 O O . ILE A 1 117 ? -11.375 40.156 17.078 1 96.69 117 ILE A O 1
ATOM 973 N N . LEU A 1 118 ? -10.414 38.094 17.156 1 96.88 118 LEU A N 1
ATOM 974 C CA . LEU A 1 118 ? -11.055 37.625 15.93 1 96.88 118 LEU A CA 1
ATOM 975 C C . LEU A 1 118 ? -12.406 37 16.234 1 96.88 118 LEU A C 1
ATOM 977 O O . LEU A 1 118 ? -12.641 35.844 15.914 1 96.88 118 LEU A O 1
ATOM 981 N N . PHE A 1 119 ? -13.219 37.75 16.984 1 94.75 119 PHE A N 1
ATOM 982 C CA . PHE A 1 119 ? -14.625 37.438 17.234 1 94.75 119 PHE A CA 1
ATOM 983 C C . PHE A 1 119 ? -14.758 36.156 18.031 1 94.75 119 PHE A C 1
ATOM 985 O O . PHE A 1 119 ? -15.656 35.344 17.766 1 94.75 119 PHE A O 1
ATOM 992 N N . ASN A 1 120 ? -13.82 35.844 18.844 1 93.12 120 ASN A N 1
ATOM 993 C CA . ASN A 1 120 ? -13.828 34.75 19.812 1 93.12 120 ASN A CA 1
ATOM 994 C C . ASN A 1 120 ? -13.727 33.375 19.125 1 93.12 120 ASN A C 1
ATOM 996 O O . ASN A 1 120 ? -14.383 32.438 19.547 1 93.12 120 ASN A O 1
ATOM 1000 N N . ARG A 1 121 ? -13.047 33.344 18.016 1 94.81 121 ARG A N 1
ATOM 1001 C CA . ARG A 1 121 ? -12.734 32.062 17.406 1 94.81 121 ARG A CA 1
ATOM 1002 C C . ARG A 1 121 ? -11.828 31.234 18.312 1 94.81 121 ARG A C 1
ATOM 1004 O O . ARG A 1 121 ? -10.953 31.781 19 1 94.81 121 ARG A O 1
ATOM 1011 N N . HIS A 1 122 ? -12.062 29.938 18.25 1 94.75 122 HIS A N 1
ATOM 1012 C CA . HIS A 1 122 ? -11.234 29.031 19.047 1 94.75 122 HIS A CA 1
ATOM 1013 C C . HIS A 1 122 ? -9.781 29.062 18.562 1 94.75 122 HIS A C 1
ATOM 1015 O O . HIS A 1 122 ? -9.516 29.125 17.359 1 94.75 122 HIS A O 1
ATOM 1021 N N . TRP A 1 123 ? -8.875 28.969 19.484 1 94.19 123 TRP A N 1
ATOM 1022 C CA . TRP A 1 123 ? -7.457 29.141 19.188 1 94.19 123 TRP A CA 1
ATOM 1023 C C . TRP A 1 123 ? -6.992 28.125 18.141 1 94.19 123 TRP A C 1
ATOM 1025 O O . TRP A 1 123 ? -6.164 28.438 17.297 1 94.19 123 TRP A O 1
ATOM 1035 N N . LYS A 1 124 ? -7.57 26.891 18.188 1 92.38 124 LYS A N 1
ATOM 1036 C CA . LYS A 1 124 ? -7.188 25.828 17.266 1 92.38 124 LYS A CA 1
ATOM 1037 C C . LYS A 1 124 ? -7.516 26.219 15.82 1 92.38 124 LYS A C 1
ATOM 1039 O O . LYS A 1 124 ? -6.758 25.906 14.906 1 92.38 124 LYS A O 1
ATOM 1044 N N . VAL A 1 125 ? -8.625 26.812 15.695 1 93.88 125 VAL A N 1
ATOM 1045 C CA . VAL A 1 125 ? -9.078 27.219 14.367 1 93.88 125 VAL A CA 1
ATOM 1046 C C . VAL A 1 125 ? -8.172 28.328 13.836 1 93.88 125 VAL A C 1
ATOM 1048 O O . VAL A 1 125 ? -7.758 28.297 12.672 1 93.88 125 VAL A O 1
ATOM 1051 N N . CYS A 1 126 ? -7.824 29.297 14.68 1 95.06 126 CYS A N 1
ATOM 1052 C CA . CYS A 1 126 ? -6.957 30.406 14.281 1 95.06 126 CYS A CA 1
ATOM 1053 C C . CYS A 1 126 ? -5.598 29.891 13.828 1 95.06 126 CYS A C 1
ATOM 1055 O O . CYS A 1 126 ? -5.113 30.266 12.758 1 95.06 126 CYS A O 1
ATOM 1057 N N . ARG A 1 127 ? -5.066 29.016 14.594 1 90.06 127 ARG A N 1
ATOM 1058 C CA . ARG A 1 127 ? -3.746 28.484 14.266 1 90.06 127 ARG A CA 1
ATOM 1059 C C . ARG A 1 127 ? -3.783 27.672 12.977 1 90.06 127 ARG A C 1
ATOM 1061 O O . ARG A 1 127 ? -2.961 27.891 12.078 1 90.06 127 ARG A O 1
ATOM 1068 N N . SER A 1 128 ? -4.699 26.734 12.922 1 89.94 128 SER A N 1
ATOM 1069 C CA . SER A 1 128 ? -4.785 25.875 11.75 1 89.94 128 SER A CA 1
ATOM 1070 C C . SER A 1 128 ? -4.969 26.688 10.469 1 89.94 128 SER A C 1
ATOM 1072 O O . SER A 1 128 ? -4.289 26.453 9.477 1 89.94 128 SER A O 1
ATOM 1074 N N . ARG A 1 129 ? -5.895 27.625 10.539 1 90.94 129 ARG A N 1
ATOM 1075 C CA . ARG A 1 129 ? -6.195 28.422 9.352 1 90.94 129 ARG A CA 1
ATOM 1076 C C . ARG A 1 129 ? -5.012 29.312 8.977 1 90.94 129 ARG A C 1
ATOM 1078 O O . ARG A 1 129 ? -4.746 29.547 7.793 1 90.94 129 ARG A O 1
ATOM 1085 N N . TRP A 1 130 ? -4.367 29.844 9.938 1 90.19 130 TRP A N 1
ATOM 1086 C CA . TRP A 1 130 ? -3.184 30.656 9.664 1 90.19 130 TRP A CA 1
ATOM 1087 C C . TRP A 1 130 ? -2.094 29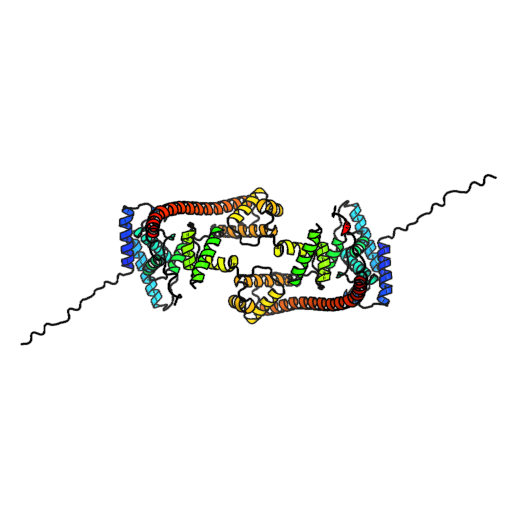.812 9.008 1 90.19 130 TRP A C 1
ATOM 1089 O O . TRP A 1 130 ? -1.512 30.219 8 1 90.19 130 TRP A O 1
ATOM 1099 N N . VAL A 1 131 ? -1.852 28.672 9.531 1 84.19 131 VAL A N 1
ATOM 1100 C CA . VAL A 1 131 ? -0.831 27.781 9 1 84.19 131 VAL A CA 1
ATOM 1101 C C . VAL A 1 131 ? -1.168 27.406 7.559 1 84.19 131 VAL A C 1
ATOM 1103 O O . VAL A 1 131 ? -0.299 27.438 6.684 1 84.19 131 VAL A O 1
ATOM 1106 N N . GLU A 1 132 ? -2.334 27.078 7.316 1 83.38 132 GLU A N 1
ATOM 1107 C CA . GLU A 1 132 ? -2.789 26.688 5.988 1 83.38 132 GLU A CA 1
ATOM 1108 C C . GLU A 1 132 ? -2.621 27.828 4.988 1 83.38 132 GLU A C 1
ATOM 1110 O O . GLU A 1 132 ? -2.412 27.594 3.797 1 83.38 132 GLU A O 1
ATOM 1115 N N . SER A 1 133 ? -2.809 28.969 5.531 1 79.31 133 SER A N 1
ATOM 1116 C CA . SER A 1 133 ? -2.764 30.141 4.672 1 79.31 133 SER A CA 1
ATOM 1117 C C . SER A 1 133 ? -1.329 30.5 4.289 1 79.31 133 SER A C 1
ATOM 1119 O O . SER A 1 133 ? -1.102 31.25 3.348 1 79.31 133 SER A O 1
ATOM 1121 N N . GLN A 1 134 ? -0.441 29.969 5.039 1 72 134 GLN A N 1
ATOM 1122 C CA . GLN A 1 134 ? 0.956 30.281 4.766 1 72 134 GLN A CA 1
ATOM 1123 C C . GLN A 1 134 ? 1.485 29.469 3.588 1 72 134 GLN A C 1
ATOM 1125 O O . GLN A 1 134 ? 1.13 28.297 3.426 1 72 134 GLN A O 1
ATOM 1130 N N . ALA A 1 135 ? 1.76 30.141 2.346 1 54.25 135 ALA A N 1
ATOM 1131 C CA . ALA A 1 135 ? 2.24 29.516 1.115 1 54.25 135 ALA A CA 1
ATOM 1132 C C . ALA A 1 135 ? 3.189 28.359 1.421 1 54.25 135 ALA A C 1
ATOM 1134 O O . ALA A 1 135 ? 3.148 27.312 0.758 1 54.25 135 ALA A O 1
ATOM 1135 N N . THR A 1 136 ? 4.234 28.688 2.102 1 50.97 136 THR A N 1
ATOM 1136 C CA . THR A 1 136 ? 5.414 27.844 2.266 1 50.97 136 THR A CA 1
ATOM 1137 C C . THR A 1 136 ? 5.188 26.797 3.357 1 50.97 136 THR A C 1
ATOM 1139 O O . THR A 1 136 ? 6.012 25.906 3.551 1 50.97 136 THR A O 1
ATOM 1142 N N . SER A 1 137 ? 3.977 26.875 3.982 1 51.75 137 SER A N 1
ATOM 1143 C CA . SER A 1 137 ? 4.141 26.422 5.363 1 51.75 137 SER A CA 1
ATOM 1144 C C . SER A 1 137 ? 3.615 25 5.547 1 51.75 137 SER A C 1
ATOM 1146 O O . SER A 1 137 ? 4.203 24.203 6.281 1 51.75 137 SER A O 1
ATOM 1148 N N . ILE A 1 138 ? 2.463 24.75 4.992 1 53.31 138 ILE A N 1
ATOM 1149 C CA . ILE A 1 138 ? 1.998 23.422 5.355 1 53.31 138 ILE A CA 1
ATOM 1150 C C . ILE A 1 138 ? 2.893 22.375 4.707 1 53.31 138 ILE A C 1
ATOM 1152 O O . ILE A 1 138 ? 3.174 22.438 3.508 1 53.31 138 ILE A O 1
ATOM 1156 N N . VAL A 1 139 ? 3.674 21.75 5.477 1 54.31 139 VAL A N 1
ATOM 1157 C CA . VAL A 1 139 ? 4.523 20.688 4.965 1 54.31 139 VAL A CA 1
ATOM 1158 C C . VAL A 1 139 ? 3.695 19.719 4.117 1 54.31 139 VAL A C 1
ATOM 1160 O O . VAL A 1 139 ? 2.766 19.094 4.621 1 54.31 139 VAL A O 1
ATOM 1163 N N . ASP A 1 140 ? 3.535 20.031 2.834 1 66.31 140 ASP A N 1
ATOM 1164 C CA . ASP A 1 140 ? 3.021 19.016 1.916 1 66.31 140 ASP A CA 1
ATOM 1165 C C . ASP A 1 140 ? 4.133 18.062 1.469 1 66.31 140 ASP A C 1
ATOM 1167 O O . ASP A 1 140 ? 3.98 17.344 0.481 1 66.31 140 ASP A O 1
ATOM 1171 N N . HIS A 1 141 ? 5.086 18.047 2.33 1 73.94 141 HIS A N 1
ATOM 1172 C CA . HIS A 1 141 ? 6.262 17.266 1.979 1 73.94 141 HIS A CA 1
ATOM 1173 C C . HIS A 1 141 ? 6.277 15.938 2.719 1 73.94 141 HIS A C 1
ATOM 1175 O O . HIS A 1 141 ? 5.656 15.797 3.773 1 73.94 141 HIS A O 1
ATOM 1181 N N . PRO A 1 142 ? 7.016 15.141 2.213 1 85.62 142 PRO A N 1
ATOM 1182 C CA . PRO A 1 142 ? 7.133 13.844 2.895 1 85.62 142 PRO A CA 1
ATOM 1183 C C . PRO A 1 142 ? 7.723 13.977 4.297 1 85.62 142 PRO A C 1
ATOM 1185 O O . PRO A 1 142 ? 8.484 14.906 4.57 1 85.62 142 PRO A O 1
ATOM 1188 N N . TRP A 1 143 ? 7.336 13.141 5.156 1 91 143 TRP A N 1
ATOM 1189 C CA . TRP A 1 143 ? 7.812 13.102 6.535 1 91 143 TRP A CA 1
ATOM 1190 C C . TRP A 1 143 ? 9.289 12.711 6.59 1 91 143 TRP A C 1
ATOM 1192 O O . TRP A 1 143 ? 9.75 11.906 5.777 1 91 143 TRP A O 1
ATOM 1202 N N . THR A 1 144 ? 10.016 13.266 7.551 1 90.12 144 THR A N 1
ATOM 1203 C CA . THR A 1 144 ? 11.398 12.883 7.801 1 90.12 144 THR A CA 1
ATOM 1204 C C . THR A 1 144 ? 11.484 11.93 8.992 1 90.12 144 THR A C 1
ATOM 1206 O O . THR A 1 144 ? 10.547 11.828 9.781 1 90.12 144 THR A O 1
ATOM 1209 N N . ARG A 1 145 ? 12.609 11.328 9.078 1 91 145 ARG A N 1
ATOM 1210 C CA . ARG A 1 145 ? 12.844 10.445 10.219 1 91 145 ARG A CA 1
ATOM 1211 C C . ARG A 1 145 ? 12.797 11.227 11.531 1 91 145 ARG A C 1
ATOM 1213 O O . ARG A 1 145 ? 12.273 10.727 12.531 1 91 145 ARG A O 1
ATOM 1220 N N . GLU A 1 146 ? 13.273 12.352 11.438 1 90.5 146 GLU A N 1
ATOM 1221 C CA . GLU A 1 146 ? 13.289 13.203 12.625 1 90.5 146 GLU A CA 1
ATOM 1222 C C . GLU A 1 146 ? 11.875 13.562 13.062 1 90.5 146 GLU A C 1
ATOM 1224 O O . GLU A 1 146 ? 11.555 13.484 14.25 1 90.5 146 GLU A O 1
ATOM 1229 N N . GLU A 1 147 ? 11.086 13.938 12.133 1 91.31 147 GLU A N 1
ATOM 1230 C CA . GLU A 1 147 ? 9.703 14.281 12.438 1 91.31 147 GLU A CA 1
ATOM 1231 C C . GLU A 1 147 ? 8.961 13.109 13.078 1 91.31 147 GLU A C 1
ATOM 1233 O O . GLU A 1 147 ? 8.234 13.281 14.055 1 91.31 147 GLU A O 1
ATOM 1238 N N . ASP A 1 148 ? 9.203 11.969 12.516 1 94.81 148 ASP A N 1
ATOM 1239 C CA . ASP A 1 148 ? 8.547 10.781 13.039 1 94.81 148 ASP A CA 1
ATOM 1240 C C . ASP A 1 148 ? 9.016 10.477 14.469 1 94.81 148 ASP A C 1
ATOM 1242 O O . ASP A 1 148 ? 8.219 10.086 15.312 1 94.81 148 ASP A O 1
ATOM 1246 N N . SER A 1 149 ? 10.281 10.648 14.633 1 95.44 149 SER A N 1
ATOM 1247 C CA . SER A 1 149 ? 10.836 10.43 15.969 1 95.44 149 SER A CA 1
ATOM 1248 C C . SER A 1 149 ? 10.234 11.398 16.984 1 95.44 149 SER A C 1
ATOM 1250 O O . SER A 1 149 ? 9.82 11 18.062 1 95.44 149 SER A O 1
ATOM 1252 N N . VAL A 1 150 ? 10.172 12.641 16.594 1 94.88 150 VAL A N 1
ATOM 1253 C CA . VAL A 1 150 ? 9.641 13.672 17.469 1 94.88 150 VAL A CA 1
ATOM 1254 C C . VAL A 1 150 ? 8.156 13.422 17.719 1 94.88 150 VAL A C 1
ATOM 1256 O O . VAL A 1 150 ? 7.688 13.547 18.859 1 94.88 150 VAL A O 1
ATOM 1259 N N . LEU A 1 151 ? 7.449 13.07 16.703 1 95.69 151 LEU A N 1
ATOM 1260 C CA . LEU A 1 151 ? 6.023 12.789 16.844 1 95.69 151 LEU A CA 1
ATOM 1261 C C . LEU A 1 151 ? 5.785 11.656 17.828 1 95.69 151 LEU A C 1
ATOM 1263 O O . LEU A 1 151 ? 4.91 11.758 18.688 1 95.69 151 LEU A O 1
ATOM 1267 N N . SER A 1 152 ? 6.531 10.617 17.688 1 96.31 152 SER A N 1
ATOM 1268 C CA . SER A 1 152 ? 6.406 9.469 18.578 1 96.31 152 SER A CA 1
ATOM 1269 C C . SER A 1 152 ? 6.695 9.867 20.031 1 96.31 152 SER A C 1
ATOM 1271 O O . SER A 1 152 ? 5.977 9.453 20.938 1 96.31 152 SER A O 1
ATOM 1273 N N . GLN A 1 153 ? 7.699 10.648 20.203 1 96.31 153 GLN A N 1
ATOM 1274 C CA . GLN A 1 153 ? 8.07 11.102 21.531 1 96.31 153 GLN A CA 1
ATOM 1275 C C . GLN A 1 153 ? 6.969 11.953 22.156 1 96.31 153 GLN A C 1
ATOM 1277 O O . GLN A 1 153 ? 6.621 11.781 23.328 1 96.31 153 GLN A O 1
ATOM 1282 N N . LEU A 1 154 ? 6.512 12.836 21.359 1 95.56 154 LEU A N 1
ATOM 1283 C CA . LEU A 1 154 ? 5.473 13.734 21.844 1 95.56 154 LEU A CA 1
ATOM 1284 C C . LEU A 1 154 ? 4.188 12.969 22.156 1 95.56 154 LEU A C 1
ATOM 1286 O O . LEU A 1 154 ? 3.527 13.234 23.156 1 95.56 154 LEU A O 1
ATOM 1290 N N . TYR A 1 155 ? 3.773 12.016 21.328 1 95.69 155 TYR A N 1
ATOM 1291 C CA . TYR A 1 155 ? 2.598 11.195 21.609 1 95.69 155 TYR A CA 1
ATOM 1292 C C . TYR A 1 155 ? 2.738 10.484 22.953 1 95.69 155 TYR A C 1
ATOM 1294 O O . TYR A 1 155 ? 1.805 10.469 23.75 1 95.69 155 TYR A O 1
ATOM 1302 N N . ASN A 1 156 ? 3.875 9.898 23.094 1 94.69 156 ASN A N 1
ATOM 1303 C CA . ASN A 1 156 ? 4.125 9.172 24.328 1 94.69 156 ASN A CA 1
ATOM 1304 C C . ASN A 1 156 ? 4.066 10.086 25.547 1 94.69 156 ASN A C 1
ATOM 1306 O O . ASN A 1 156 ? 3.52 9.711 26.594 1 94.69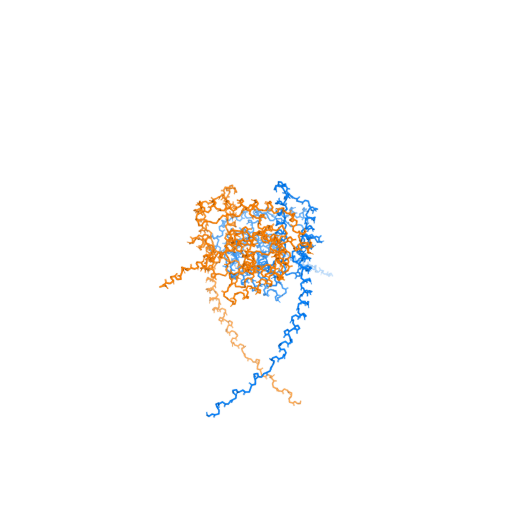 156 ASN A O 1
ATOM 1310 N N . LYS A 1 157 ? 4.617 11.234 25.453 1 93.88 157 LYS A N 1
ATOM 1311 C CA . LYS A 1 157 ? 4.586 12.227 26.531 1 93.88 157 LYS A CA 1
ATOM 1312 C C . LYS A 1 157 ? 3.15 12.562 26.922 1 93.88 157 LYS A C 1
ATOM 1314 O O . LYS A 1 157 ? 2.807 12.539 28.109 1 93.88 157 LYS A O 1
ATOM 1319 N N . TYR A 1 158 ? 2.344 12.789 25.969 1 93.5 158 TYR A N 1
ATOM 1320 C CA . TYR A 1 158 ? 0.967 13.18 26.25 1 93.5 158 TYR A CA 1
ATOM 1321 C C . TYR A 1 158 ? 0.124 11.977 26.641 1 93.5 158 TYR A C 1
ATOM 1323 O O . TYR A 1 158 ? -0.819 12.102 27.438 1 93.5 158 TYR A O 1
ATOM 1331 N N . ALA A 1 159 ? 0.475 10.852 26.125 1 90.81 159 ALA A N 1
ATOM 1332 C CA . ALA A 1 159 ? -0.222 9.625 26.5 1 90.81 159 ALA A CA 1
ATOM 1333 C C . ALA A 1 159 ? -0.011 9.312 27.984 1 90.81 159 ALA A C 1
ATOM 1335 O O . ALA A 1 159 ? -0.941 8.891 28.672 1 90.81 159 ALA A O 1
ATOM 1336 N N . GLU A 1 160 ? 1.082 9.516 28.453 1 89.62 160 GLU A N 1
ATOM 1337 C CA . GLU A 1 160 ? 1.41 9.289 29.859 1 89.62 160 GLU A CA 1
ATOM 1338 C C . GLU A 1 160 ? 0.59 10.195 30.766 1 89.62 160 GLU A C 1
ATOM 1340 O O . GLU A 1 160 ? 0.291 9.828 31.906 1 89.62 160 GLU A O 1
ATOM 1345 N N . GLN A 1 161 ? 0.175 11.312 30.25 1 90.19 161 GLN A N 1
ATOM 1346 C CA . GLN A 1 161 ? -0.634 12.273 31 1 90.19 161 GLN A CA 1
ATOM 1347 C C . GLN A 1 161 ? -2.123 12.023 30.781 1 90.19 161 GLN A C 1
ATOM 1349 O O . GLN A 1 161 ? -2.955 12.875 31.109 1 90.19 161 GLN A O 1
ATOM 1354 N N . ASN A 1 162 ? -2.434 10.984 30.094 1 86.94 162 ASN A N 1
ATOM 1355 C CA . ASN A 1 162 ? -3.803 10.609 29.766 1 86.94 162 ASN A CA 1
ATOM 1356 C C . ASN A 1 162 ? -4.453 11.617 28.812 1 86.94 162 ASN A C 1
ATOM 1358 O O . ASN A 1 162 ? -5.648 11.891 28.922 1 86.94 162 ASN A O 1
ATOM 1362 N N . ARG A 1 163 ? -3.594 12.25 28 1 83.5 163 ARG A N 1
ATOM 1363 C CA . ARG A 1 163 ? -4.039 13.25 27.031 1 83.5 163 ARG A CA 1
ATOM 1364 C C . ARG A 1 163 ? -3.578 12.883 25.625 1 83.5 163 ARG A C 1
ATOM 1366 O O . ARG A 1 163 ? -3.029 13.727 24.906 1 83.5 163 ARG A O 1
ATOM 1373 N N . SER A 1 164 ? -3.883 11.703 25.188 1 80.69 164 SER A N 1
ATOM 1374 C CA . SER A 1 164 ? -3.32 11.195 23.938 1 80.69 164 SER A CA 1
ATOM 1375 C C . SER A 1 164 ? -4.027 11.805 22.734 1 80.69 164 SER A C 1
ATOM 1377 O O . SER A 1 164 ? -3.492 11.789 21.625 1 80.69 164 SER A O 1
ATOM 1379 N N . ASN A 1 165 ? -5.09 12.594 22.859 1 83.81 165 ASN A N 1
ATOM 1380 C CA . ASN A 1 165 ? -5.871 13.094 21.734 1 83.81 165 ASN A CA 1
ATOM 1381 C C . ASN A 1 165 ? -5.68 14.594 21.531 1 83.81 165 ASN A C 1
ATOM 1383 O O . ASN A 1 165 ? -6.516 15.25 20.906 1 83.81 165 ASN A O 1
ATOM 1387 N N . LYS A 1 166 ? -4.531 15.07 22.016 1 92.19 166 LYS A N 1
ATOM 1388 C CA . LYS A 1 166 ? -4.266 16.5 21.875 1 92.19 166 LYS A CA 1
ATOM 1389 C C . LYS A 1 166 ? -3.361 16.781 20.672 1 92.19 166 LYS A C 1
ATOM 1391 O O . LYS A 1 166 ? -2.262 17.312 20.844 1 92.19 166 LYS A O 1
ATOM 1396 N N . TRP A 1 167 ? -3.855 16.547 19.562 1 94.69 167 TRP A N 1
ATOM 1397 C CA . TRP A 1 167 ? -3.07 16.547 18.328 1 94.69 167 TRP A CA 1
ATOM 1398 C C . TRP A 1 167 ? -2.668 17.969 17.953 1 94.69 167 TRP A C 1
ATOM 1400 O O . TRP A 1 167 ? -1.593 18.188 17.391 1 94.69 167 TRP A O 1
ATOM 1410 N N . SER A 1 168 ? -3.498 18.922 18.281 1 91.06 168 SER A N 1
ATOM 1411 C CA . SER A 1 168 ? -3.143 20.312 17.984 1 91.06 168 SER A CA 1
ATOM 1412 C C . SER A 1 168 ? -1.959 20.766 18.828 1 91.06 168 SER A C 1
ATOM 1414 O O . SER A 1 168 ? -1.09 21.5 18.344 1 91.06 168 SER A O 1
ATOM 1416 N N . LEU A 1 169 ? -1.97 20.375 20.031 1 91.44 169 LEU A N 1
ATOM 1417 C CA . LEU A 1 169 ? -0.861 20.688 20.922 1 91.44 169 LEU A CA 1
ATOM 1418 C C . LEU A 1 169 ? 0.417 20 20.469 1 91.44 169 LEU A C 1
ATOM 1420 O O . LEU A 1 169 ? 1.492 20.594 20.469 1 91.44 169 LEU A O 1
ATOM 1424 N N . ILE A 1 170 ? 0.24 18.75 20.094 1 93.56 170 ILE A N 1
ATOM 1425 C CA . ILE A 1 170 ? 1.374 17.984 19.609 1 93.56 170 ILE A CA 1
ATOM 1426 C C . ILE A 1 170 ? 1.972 18.656 18.375 1 93.56 170 ILE A C 1
ATOM 1428 O O . ILE A 1 170 ? 3.191 18.812 18.281 1 93.56 170 ILE A O 1
ATOM 1432 N N . ALA A 1 171 ? 1.099 19.031 17.5 1 91.5 171 ALA A N 1
ATOM 1433 C CA . ALA A 1 171 ? 1.544 19.703 16.281 1 91.5 171 ALA A CA 1
ATOM 1434 C C . ALA A 1 171 ? 2.293 21 16.609 1 91.5 171 ALA A C 1
ATOM 1436 O O . ALA A 1 171 ? 3.322 21.297 15.992 1 91.5 171 ALA A O 1
ATOM 1437 N N . MET A 1 172 ? 1.804 21.766 17.516 1 89.06 172 MET A N 1
ATOM 1438 C CA . MET A 1 172 ? 2.424 23.016 17.922 1 89.06 172 MET A CA 1
ATOM 1439 C C . MET A 1 172 ? 3.811 22.781 18.5 1 89.06 172 MET A C 1
ATOM 1441 O O . MET A 1 172 ? 4.77 23.469 18.156 1 89.06 172 MET A O 1
ATOM 1445 N N . GLU A 1 173 ? 3.854 21.812 19.375 1 89.62 173 GLU A N 1
ATOM 1446 C CA . GLU A 1 173 ? 5.137 21.5 19.984 1 89.62 173 GLU A CA 1
ATOM 1447 C C . GLU A 1 173 ? 6.129 20.969 18.953 1 89.62 173 GLU A C 1
ATOM 1449 O O . GLU A 1 173 ? 7.324 21.266 19.031 1 89.62 173 GLU A O 1
ATOM 1454 N N . MET A 1 174 ? 5.664 20.188 18.094 1 90.31 174 MET A N 1
ATOM 1455 C CA . MET A 1 174 ? 6.52 19.641 17.047 1 90.31 174 MET A CA 1
ATOM 1456 C C . MET A 1 174 ? 7.133 20.75 16.203 1 90.31 174 MET A C 1
ATOM 1458 O O . MET A 1 174 ? 8.312 20.688 15.844 1 90.31 174 MET A O 1
ATOM 1462 N N . SER A 1 175 ? 6.281 21.734 15.875 1 83.88 175 SER A N 1
ATOM 1463 C CA . SER A 1 175 ? 6.762 22.859 15.086 1 83.88 175 SER A CA 1
ATOM 1464 C C . SER A 1 175 ? 7.902 23.594 15.781 1 83.88 175 SER A C 1
ATOM 1466 O O . SER A 1 175 ? 8.828 24.078 15.133 1 83.88 175 SER A O 1
ATOM 1468 N N . LYS A 1 176 ? 7.852 23.594 17.047 1 83.19 176 LYS A N 1
ATOM 1469 C CA . LYS A 1 176 ? 8.883 24.25 17.844 1 83.19 176 LYS A CA 1
ATOM 1470 C C . LYS A 1 176 ? 10.172 23.438 17.859 1 83.19 176 LYS A C 1
ATOM 1472 O O . LYS A 1 176 ? 11.273 23.984 17.766 1 83.19 176 LYS A O 1
ATOM 1477 N N . ILE A 1 177 ? 10.008 22.141 17.953 1 85.94 177 ILE A N 1
ATOM 1478 C CA . ILE A 1 177 ? 11.148 21.234 18.109 1 85.94 177 ILE A CA 1
ATOM 1479 C C . ILE A 1 177 ? 11.852 21.062 16.766 1 85.94 177 ILE A C 1
ATOM 1481 O O . ILE A 1 177 ? 13.086 21.094 16.703 1 85.94 177 ILE A O 1
ATOM 1485 N N . CYS A 1 178 ? 11.062 20.766 15.773 1 80.69 178 CYS A N 1
ATOM 1486 C CA . CYS A 1 178 ? 11.648 20.469 14.469 1 80.69 178 CYS A CA 1
ATOM 1487 C C . CYS A 1 178 ? 12.07 21.75 13.766 1 80.69 178 CYS A C 1
ATOM 1489 O O . CYS A 1 178 ? 12.844 21.703 12.805 1 80.69 178 CYS A O 1
ATOM 1491 N N . ASN A 1 179 ? 11.828 22.797 14.375 1 64.56 179 ASN A N 1
ATOM 1492 C CA . ASN A 1 179 ? 12.242 24.125 13.922 1 64.56 179 ASN A CA 1
ATOM 1493 C C . ASN A 1 179 ? 12.109 24.281 12.406 1 64.56 179 ASN A C 1
ATOM 1495 O O . ASN A 1 179 ? 13.008 24.812 11.75 1 64.56 179 ASN A O 1
ATOM 1499 N N . SER A 1 180 ? 11.266 23.547 11.875 1 60.09 180 SER A N 1
ATOM 1500 C CA . SER A 1 180 ? 11.133 23.594 10.422 1 60.09 180 SER A CA 1
ATOM 1501 C C . SER A 1 180 ? 10.188 24.719 9.992 1 60.09 180 SER A C 1
ATOM 1503 O O . SER A 1 180 ? 9.312 25.125 10.758 1 60.09 180 SER A O 1
ATOM 1505 N N . SER A 1 181 ? 10.617 25.375 8.953 1 59.16 181 SER A N 1
ATOM 1506 C CA . SER A 1 181 ? 9.75 26.375 8.336 1 59.16 181 SER A CA 1
ATOM 1507 C C . SER A 1 181 ? 8.398 25.766 7.957 1 59.16 181 SER A C 1
ATOM 1509 O O . SER A 1 181 ? 7.434 26.5 7.723 1 59.16 181 SER A O 1
ATOM 1511 N N . ASN A 1 182 ? 8.445 24.516 8.055 1 66.19 182 ASN A N 1
ATOM 1512 C CA . ASN A 1 182 ? 7.199 23.859 7.672 1 66.19 182 ASN A CA 1
ATOM 1513 C C . ASN A 1 182 ? 6.477 23.297 8.883 1 66.19 182 ASN A C 1
ATOM 1515 O O . ASN A 1 182 ? 7.109 22.75 9.789 1 66.19 182 ASN A O 1
ATOM 1519 N N . VAL A 1 183 ? 5.246 23.688 8.961 1 78 183 VAL A N 1
ATOM 1520 C CA . VAL A 1 183 ? 4.453 23.312 10.125 1 78 183 VAL A CA 1
ATOM 1521 C C . VAL A 1 183 ? 3.469 22.203 9.75 1 78 183 VAL A C 1
ATOM 1523 O O . VAL A 1 183 ? 2.902 22.219 8.656 1 78 183 VAL A O 1
ATOM 1526 N N . ARG A 1 184 ? 3.395 21.234 10.711 1 86.62 184 ARG A N 1
ATOM 1527 C CA . ARG A 1 184 ? 2.389 20.188 10.547 1 86.62 184 ARG A CA 1
ATOM 1528 C C . ARG A 1 184 ? 1.1 20.547 11.273 1 86.62 184 ARG A C 1
ATOM 1530 O O . ARG A 1 184 ? 1.137 21.172 12.336 1 86.62 184 ARG A O 1
ATOM 1537 N N . LEU A 1 185 ? -0.006 20.172 10.711 1 90.12 185 LEU A N 1
ATOM 1538 C CA . LEU A 1 185 ? -1.301 20.328 11.359 1 90.12 185 LEU A CA 1
ATOM 1539 C C . LEU A 1 185 ? -1.61 19.125 12.25 1 90.12 185 LEU A C 1
ATOM 1541 O O . LEU A 1 185 ? -1.039 18.047 12.062 1 90.12 185 LEU A O 1
ATOM 1545 N N . GLY A 1 186 ? -2.455 19.391 13.227 1 91.81 186 GLY A N 1
ATOM 1546 C CA . GLY A 1 186 ? -2.857 18.312 14.117 1 91.81 186 GLY A CA 1
ATOM 1547 C C . GLY A 1 186 ? -3.4 17.094 13.391 1 91.81 186 GLY A C 1
ATOM 1548 O O . GLY A 1 186 ? -3.1 15.961 13.758 1 91.81 186 GLY A O 1
ATOM 1549 N N . LYS A 1 187 ? -4.18 17.359 12.367 1 91.94 187 LYS A N 1
ATOM 1550 C CA . LYS A 1 187 ? -4.754 16.266 11.594 1 91.94 187 LYS A CA 1
ATOM 1551 C C . LYS A 1 187 ? -3.668 15.43 10.922 1 91.94 187 LYS A C 1
ATOM 1553 O O . LYS A 1 187 ? -3.777 14.203 10.836 1 91.94 187 LYS A O 1
ATOM 1558 N N . GLN A 1 188 ? -2.654 16.016 10.445 1 92.12 188 GLN A N 1
ATOM 1559 C CA . GLN A 1 188 ? -1.545 15.312 9.805 1 92.12 188 GLN A CA 1
ATOM 1560 C C . GLN A 1 188 ? -0.787 14.445 10.805 1 92.12 188 GLN A C 1
ATOM 1562 O O . GLN A 1 188 ? -0.435 13.305 10.508 1 92.12 188 GLN A O 1
ATOM 1567 N N . CYS A 1 189 ? -0.541 15.023 11.945 1 94.75 189 CYS A N 1
ATOM 1568 C CA . CYS A 1 189 ? 0.144 14.281 13 1 94.75 189 CYS A CA 1
ATOM 1569 C C . CYS A 1 189 ? -0.657 13.047 13.406 1 94.75 189 CYS A C 1
ATOM 1571 O O . CYS A 1 189 ? -0.104 11.953 13.531 1 94.75 189 CYS A O 1
ATOM 1573 N N . ARG A 1 190 ? -1.897 13.281 13.555 1 95 190 ARG A N 1
ATOM 1574 C CA . ARG A 1 190 ? -2.783 12.188 13.938 1 95 190 ARG A CA 1
ATOM 1575 C C . ARG A 1 190 ? -2.758 11.078 12.891 1 95 190 ARG A C 1
ATOM 1577 O O . ARG A 1 190 ? -2.561 9.906 13.219 1 95 190 ARG A O 1
ATOM 1584 N N . GLU A 1 191 ? -2.941 11.469 11.695 1 94.94 191 GLU A N 1
ATOM 1585 C CA . GLU A 1 191 ? -2.957 10.5 10.609 1 94.94 191 GLU A CA 1
ATOM 1586 C C . GLU A 1 191 ? -1.631 9.75 10.516 1 94.94 191 GLU A C 1
ATOM 1588 O O . GLU A 1 191 ? -1.608 8.539 10.281 1 94.94 191 GLU A O 1
ATOM 1593 N N . ARG A 1 192 ? -0.62 10.469 10.656 1 95.44 192 ARG A N 1
ATOM 1594 C CA . ARG A 1 192 ? 0.707 9.867 10.594 1 95.44 192 ARG A CA 1
ATOM 1595 C C . ARG A 1 192 ? 0.9 8.852 11.711 1 95.44 192 ARG A C 1
ATOM 1597 O O . ARG A 1 192 ? 1.39 7.742 11.469 1 95.44 192 ARG A O 1
ATOM 1604 N N . TRP A 1 193 ? 0.529 9.203 12.82 1 96.12 193 TRP A N 1
ATOM 1605 C CA . TRP A 1 193 ? 0.691 8.312 13.961 1 96.12 193 TRP A CA 1
ATOM 1606 C C . TRP A 1 193 ? -0.164 7.062 13.797 1 96.12 193 TRP A C 1
ATOM 1608 O O . TRP A 1 193 ? 0.342 5.941 13.891 1 96.12 193 TRP A O 1
ATOM 1618 N N . ILE A 1 194 ? -1.41 7.242 13.539 1 95.19 194 ILE A N 1
ATOM 1619 C CA . ILE A 1 194 ? -2.385 6.156 13.516 1 95.19 194 ILE A CA 1
ATOM 1620 C C . ILE A 1 194 ? -2.043 5.184 12.391 1 95.19 194 ILE A C 1
ATOM 1622 O O . ILE A 1 194 ? -2.092 3.965 12.578 1 95.19 194 ILE A O 1
ATOM 1626 N N . ASN A 1 195 ? -1.575 5.66 11.344 1 94.38 195 ASN A N 1
ATOM 1627 C CA . ASN A 1 195 ? -1.479 4.801 10.172 1 94.38 195 ASN A CA 1
ATOM 1628 C C . ASN A 1 195 ? -0.053 4.309 9.953 1 94.38 195 ASN A C 1
ATOM 1630 O O . ASN A 1 195 ? 0.158 3.248 9.359 1 94.38 195 ASN A O 1
ATOM 1634 N N . LYS A 1 196 ? 0.861 5.027 10.453 1 95 196 LYS A N 1
ATOM 1635 C CA . LYS A 1 196 ? 2.225 4.684 10.062 1 95 196 LYS A CA 1
ATOM 1636 C C . LYS A 1 196 ? 3.082 4.352 11.281 1 95 196 LYS A C 1
ATOM 1638 O O . LYS A 1 196 ? 4 3.535 11.195 1 95 196 LYS A O 1
ATOM 1643 N N . LEU A 1 197 ? 2.861 4.941 12.43 1 95.62 197 LEU A N 1
ATOM 1644 C CA . LEU A 1 197 ? 3.863 4.887 13.484 1 95.62 197 LEU A CA 1
ATOM 1645 C C . LEU A 1 197 ? 3.381 4.023 14.648 1 95.62 197 LEU A C 1
ATOM 1647 O O . LEU A 1 197 ? 4.188 3.408 15.344 1 95.62 197 LEU A O 1
ATOM 1651 N N . ASN A 1 198 ? 2.08 3.961 14.898 1 94.5 198 ASN A N 1
ATOM 1652 C CA . ASN A 1 198 ? 1.527 3.23 16.031 1 94.5 198 ASN A CA 1
ATOM 1653 C C . ASN A 1 198 ? 1.955 1.765 16.016 1 94.5 198 ASN A C 1
ATOM 1655 O O . ASN A 1 198 ? 1.597 1.02 15.102 1 94.5 198 ASN A O 1
ATOM 1659 N N . PRO A 1 199 ? 2.652 1.31 16.953 1 92.94 199 PRO A N 1
ATOM 1660 C CA . PRO A 1 199 ? 3.172 -0.06 16.969 1 92.94 199 PRO A CA 1
ATOM 1661 C C . PRO A 1 199 ? 2.076 -1.103 17.188 1 92.94 199 PRO A C 1
ATOM 1663 O O . PRO A 1 199 ? 2.285 -2.287 16.906 1 92.94 199 PRO A O 1
ATOM 1666 N N . GLN A 1 200 ? 0.975 -0.729 17.672 1 92.88 200 GLN A N 1
ATOM 1667 C CA . GLN A 1 200 ? -0.11 -1.664 17.953 1 92.88 200 GLN A CA 1
ATOM 1668 C C . GLN A 1 200 ? -0.843 -2.057 16.672 1 92.88 200 GLN A C 1
ATOM 1670 O O . GLN A 1 200 ? -1.581 -3.043 16.641 1 92.88 200 GLN A O 1
ATOM 1675 N N . VAL A 1 201 ? -0.676 -1.273 15.703 1 94.31 201 VAL A N 1
ATOM 1676 C CA . VAL A 1 201 ? -1.371 -1.515 14.445 1 94.31 201 VAL A CA 1
ATOM 1677 C C . VAL A 1 201 ? -0.659 -2.617 13.664 1 94.31 201 VAL A C 1
ATOM 1679 O O . VAL A 1 201 ? 0.569 -2.607 13.547 1 94.31 201 VAL A O 1
ATOM 1682 N N . GLU A 1 202 ? -1.449 -3.561 13.172 1 90.88 202 GLU A N 1
ATOM 1683 C CA . GLU A 1 202 ? -0.913 -4.641 12.352 1 90.88 202 GLU A CA 1
ATOM 1684 C C . GLU A 1 202 ? -0.789 -4.219 10.891 1 90.88 202 GLU A C 1
ATOM 1686 O O . GLU A 1 202 ? -1.766 -3.773 10.281 1 90.88 202 GLU A O 1
ATOM 1691 N N . ARG A 1 203 ? 0.406 -4.348 10.359 1 89.19 203 ARG A N 1
ATOM 1692 C CA . ARG A 1 203 ? 0.654 -3.928 8.984 1 89.19 203 ARG A CA 1
ATOM 1693 C C . ARG A 1 203 ? 1.072 -5.109 8.117 1 89.19 203 ARG A C 1
ATOM 1695 O O . ARG A 1 203 ? 1.588 -4.922 7.012 1 89.19 203 ARG A O 1
ATOM 1702 N N . GLY A 1 204 ? 0.785 -6.207 8.516 1 88.81 204 GLY A N 1
ATOM 1703 C CA . GLY A 1 204 ? 1.123 -7.418 7.781 1 88.81 204 GLY A CA 1
ATOM 1704 C C . GLY A 1 204 ? 0.186 -7.691 6.621 1 88.81 204 GLY A C 1
ATOM 1705 O O . GLY A 1 204 ? -0.691 -6.879 6.32 1 88.81 204 GLY A O 1
ATOM 1706 N N . PRO A 1 205 ? 0.451 -8.789 5.91 1 91.62 205 PRO A N 1
ATOM 1707 C CA . PRO A 1 205 ? -0.35 -9.094 4.723 1 91.62 205 PRO A CA 1
ATOM 1708 C C . PRO A 1 205 ? -1.805 -9.414 5.059 1 91.62 205 PRO A C 1
ATOM 1710 O O . PRO A 1 205 ? -2.117 -9.766 6.203 1 91.62 205 PRO A O 1
ATOM 1713 N N . TRP A 1 206 ? -2.707 -9.172 4.094 1 93.31 206 TRP A N 1
ATOM 1714 C CA . TRP A 1 206 ? -4.105 -9.578 4.176 1 93.31 206 TRP A CA 1
ATOM 1715 C C . TRP A 1 206 ? -4.277 -11.039 3.764 1 93.31 206 TRP A C 1
ATOM 1717 O O . TRP A 1 206 ? -3.693 -11.477 2.77 1 93.31 206 TRP A O 1
ATOM 1727 N N . TYR A 1 207 ? -5.035 -11.781 4.578 1 93.12 207 TYR A N 1
ATOM 1728 C CA . TYR A 1 207 ? -5.312 -13.18 4.281 1 93.12 207 TYR A CA 1
ATOM 1729 C C . TYR A 1 207 ? -6.777 -13.383 3.902 1 93.12 207 TYR A C 1
ATOM 1731 O O . TYR A 1 207 ? -7.617 -12.523 4.172 1 93.12 207 TYR A O 1
ATOM 1739 N N . LYS A 1 208 ? -6.992 -14.5 3.318 1 90.5 208 LYS A N 1
ATOM 1740 C CA . LYS A 1 208 ? -8.352 -14.836 2.895 1 90.5 208 LYS A CA 1
ATOM 1741 C C . LYS A 1 208 ? -9.336 -14.719 4.055 1 90.5 208 LYS A C 1
ATOM 1743 O O . LYS A 1 208 ? -10.414 -14.148 3.9 1 90.5 208 LYS A O 1
ATOM 1748 N N . GLU A 1 209 ? -8.922 -15.172 5.141 1 91.31 209 GLU A N 1
ATOM 1749 C CA . GLU A 1 209 ? -9.758 -15.141 6.336 1 91.31 209 GLU A CA 1
ATOM 1750 C C . GLU A 1 209 ? -10.07 -13.703 6.754 1 91.31 209 GLU A C 1
ATOM 1752 O O . GLU A 1 209 ? -11.188 -13.398 7.172 1 91.31 209 GLU A O 1
ATOM 1757 N N . ASP A 1 210 ? -9.102 -12.859 6.594 1 94.19 210 ASP A N 1
ATOM 1758 C CA . ASP A 1 210 ? -9.273 -11.453 6.938 1 94.19 210 ASP A CA 1
ATOM 1759 C C . ASP A 1 210 ? -10.242 -10.766 5.973 1 94.19 210 ASP A C 1
ATOM 1761 O O . ASP A 1 210 ? -11.039 -9.922 6.379 1 94.19 210 ASP A O 1
ATOM 1765 N N . GLU A 1 211 ? -10.055 -11.133 4.746 1 94.31 211 GLU A N 1
ATOM 1766 C CA . GLU A 1 211 ? -10.898 -10.516 3.732 1 94.31 211 GLU A CA 1
ATOM 1767 C C . GLU A 1 211 ? -12.367 -10.898 3.928 1 94.31 211 GLU A C 1
ATOM 1769 O O . GLU A 1 211 ? -13.258 -10.055 3.789 1 94.31 211 GLU A O 1
ATOM 1774 N N . ILE A 1 212 ? -12.602 -12.141 4.234 1 94.5 212 ILE A N 1
ATOM 1775 C CA . ILE A 1 212 ? -13.953 -12.594 4.508 1 94.5 212 ILE A CA 1
ATOM 1776 C C . ILE A 1 212 ? -14.516 -11.852 5.715 1 94.5 212 ILE A C 1
ATOM 1778 O O . ILE A 1 212 ? -15.648 -11.352 5.676 1 94.5 212 ILE A O 1
ATOM 1782 N N . LYS A 1 213 ? -13.711 -11.773 6.727 1 96.44 213 LYS A N 1
ATOM 1783 C CA . LYS A 1 213 ? -14.102 -11.07 7.941 1 96.44 213 LYS A CA 1
ATOM 1784 C C . LYS A 1 213 ? -14.492 -9.625 7.637 1 96.44 213 LYS A C 1
ATOM 1786 O O . LYS A 1 213 ? -15.516 -9.141 8.125 1 96.44 213 LYS A O 1
ATOM 1791 N N . LEU A 1 214 ? -13.711 -8.977 6.852 1 97.62 214 LEU A N 1
ATOM 1792 C CA . LEU A 1 214 ? -13.961 -7.59 6.469 1 97.62 214 LEU A CA 1
ATOM 1793 C C . LEU A 1 214 ? -15.273 -7.465 5.699 1 97.62 214 LEU A C 1
ATOM 1795 O O . LEU A 1 214 ? -16.094 -6.602 6.008 1 97.62 214 LEU A O 1
ATOM 1799 N N . LEU A 1 215 ? -15.469 -8.32 4.746 1 96.62 215 LEU A N 1
ATOM 1800 C CA . LEU A 1 215 ? -16.656 -8.266 3.895 1 96.62 215 LEU A CA 1
ATOM 1801 C C . LEU A 1 215 ? -17.906 -8.57 4.695 1 96.62 215 LEU A C 1
ATOM 1803 O O . LEU A 1 215 ? -18.953 -7.938 4.496 1 96.62 215 LEU A O 1
ATOM 1807 N N . VAL A 1 216 ? -17.828 -9.531 5.57 1 97.12 216 VAL A N 1
ATOM 1808 C CA . VAL A 1 216 ? -18.953 -9.875 6.43 1 97.12 216 VAL A CA 1
ATOM 1809 C C . VAL A 1 216 ? -19.328 -8.688 7.312 1 97.12 216 VAL A C 1
ATOM 1811 O O . VAL A 1 216 ? -20.5 -8.375 7.492 1 97.12 216 VAL A O 1
ATOM 1814 N N . ALA A 1 217 ? -18.328 -8.062 7.871 1 97.31 217 ALA A N 1
ATOM 1815 C CA . ALA A 1 217 ? -18.547 -6.898 8.727 1 97.31 217 ALA A CA 1
ATOM 1816 C C . ALA A 1 217 ? -19.234 -5.777 7.953 1 97.31 217 ALA A C 1
ATOM 1818 O O . ALA A 1 217 ? -20.125 -5.109 8.484 1 97.31 217 ALA A O 1
ATOM 1819 N N . VAL A 1 218 ? -18.844 -5.551 6.719 1 97 218 VAL A N 1
ATOM 1820 C CA . VAL A 1 218 ? -19.438 -4.512 5.891 1 97 218 VAL A CA 1
ATOM 1821 C C . VAL A 1 218 ? -20.906 -4.848 5.625 1 97 218 VAL A C 1
ATOM 1823 O O . VAL A 1 218 ? -21.75 -3.953 5.598 1 97 218 VAL A O 1
ATOM 1826 N N . LEU A 1 219 ? -21.172 -6.086 5.414 1 94.81 219 LEU A N 1
ATOM 1827 C CA . LEU A 1 219 ? -22.547 -6.516 5.203 1 94.81 219 LEU A CA 1
ATOM 1828 C C . LEU A 1 219 ? -23.391 -6.266 6.449 1 94.81 219 LEU A C 1
ATOM 1830 O O . LEU A 1 219 ? -24.562 -5.895 6.344 1 94.81 219 LEU A O 1
ATOM 1834 N N . GLN A 1 220 ? -22.766 -6.406 7.562 1 94.5 220 GLN A N 1
ATOM 1835 C CA . GLN A 1 220 ? -23.484 -6.309 8.836 1 94.5 220 GLN A CA 1
ATOM 1836 C C . GLN A 1 220 ? -23.672 -4.855 9.25 1 94.5 220 GLN A C 1
ATOM 1838 O O . GLN A 1 220 ? -24.75 -4.465 9.703 1 94.5 220 GLN A O 1
ATOM 1843 N N . TYR A 1 221 ? -22.625 -4.043 9.109 1 94.81 221 TYR A N 1
ATOM 1844 C CA . TYR A 1 221 ? -22.625 -2.715 9.719 1 94.81 221 TYR A CA 1
ATOM 1845 C C . TYR A 1 221 ? -22.625 -1.63 8.648 1 94.81 221 TYR A C 1
ATOM 1847 O O . TYR A 1 221 ? -22.797 -0.448 8.953 1 94.81 221 TYR A O 1
ATOM 1855 N N . GLY A 1 222 ? -22.438 -2.018 7.406 1 94.81 222 GLY A N 1
ATOM 1856 C CA . GLY A 1 222 ? -22.141 -1.021 6.387 1 94.81 222 GLY A CA 1
ATOM 1857 C C . GLY A 1 222 ? -20.703 -0.546 6.398 1 94.81 222 GLY A C 1
ATOM 1858 O O . GLY A 1 222 ? -19.844 -1.164 7.035 1 94.81 222 GLY A O 1
ATOM 1859 N N . LYS A 1 223 ? -20.422 0.534 5.695 1 96.19 223 LYS A N 1
ATOM 1860 C CA . LYS A 1 223 ? -19.062 1.044 5.562 1 96.19 223 LYS A CA 1
ATOM 1861 C C . LYS A 1 223 ? -18.703 1.958 6.73 1 96.19 223 LYS A C 1
ATOM 1863 O O . LYS A 1 223 ? -18.25 3.09 6.523 1 96.19 223 LYS A O 1
ATOM 1868 N N . LYS A 1 224 ? -18.984 1.446 7.871 1 97.88 224 LYS A N 1
ATOM 1869 C CA . LYS A 1 224 ? -18.594 2.109 9.117 1 97.88 224 LYS A CA 1
ATOM 1870 C C . LYS A 1 224 ? -17.25 1.612 9.609 1 97.88 224 LYS A C 1
ATOM 1872 O O . LYS A 1 224 ? -17.172 0.791 10.531 1 97.88 224 LYS A O 1
ATOM 1877 N N . TRP A 1 225 ? -16.25 2.217 9.117 1 98.06 225 TRP A N 1
ATOM 1878 C CA . TRP A 1 225 ? -14.891 1.698 9.227 1 98.06 225 TRP A CA 1
ATOM 1879 C C . TRP A 1 225 ? -14.398 1.753 10.672 1 98.06 225 TRP A C 1
ATOM 1881 O O . TRP A 1 225 ? -13.672 0.862 11.125 1 98.06 225 TRP A O 1
ATOM 1891 N N . SER A 1 226 ? -14.781 2.811 11.367 1 97.12 226 SER A N 1
ATOM 1892 C CA . SER A 1 226 ? -14.375 2.924 12.766 1 97.12 226 SER A CA 1
ATOM 1893 C C . SER A 1 226 ? -14.961 1.799 13.609 1 97.12 226 SER A C 1
ATOM 1895 O O . SER A 1 226 ? -14.273 1.218 14.445 1 97.12 226 SER A O 1
ATOM 1897 N N . GLN A 1 227 ? -16.219 1.51 13.383 1 97.56 227 GLN A N 1
ATOM 1898 C CA . GLN A 1 227 ? -16.891 0.433 14.086 1 97.56 227 GLN A CA 1
ATOM 1899 C C . GLN A 1 227 ? -16.297 -0.925 13.734 1 97.56 227 GLN A C 1
ATOM 1901 O O . GLN A 1 227 ? -16.062 -1.755 14.617 1 97.56 227 GLN A O 1
ATOM 1906 N N . ILE A 1 228 ? -16.016 -1.155 12.5 1 98 228 ILE A N 1
ATOM 1907 C CA . ILE A 1 228 ? -15.461 -2.42 12.031 1 98 228 ILE A CA 1
ATOM 1908 C C . ILE A 1 228 ? -14.07 -2.621 12.633 1 98 228 ILE A C 1
ATOM 1910 O O . ILE A 1 228 ? -13.727 -3.723 13.07 1 98 228 ILE A O 1
ATOM 1914 N N . SER A 1 229 ? -13.266 -1.6 12.656 1 97.88 229 SER A N 1
ATOM 1915 C CA . SER A 1 229 ? -11.938 -1.667 13.25 1 97.88 229 SER A CA 1
ATOM 1916 C C . SER A 1 229 ? -12 -2.092 14.719 1 97.88 229 SER A C 1
ATOM 1918 O O . SER A 1 229 ? -11.273 -2.996 15.141 1 97.88 229 SER A O 1
ATOM 1920 N N . ARG A 1 230 ? -12.906 -1.543 15.43 1 96.56 230 ARG A N 1
ATOM 1921 C CA . ARG A 1 230 ? -13.023 -1.779 16.859 1 96.56 230 ARG A CA 1
ATOM 1922 C C . ARG A 1 230 ? -13.609 -3.158 17.141 1 96.56 230 ARG A C 1
ATOM 1924 O O . ARG A 1 230 ? -13.062 -3.92 17.938 1 96.56 230 ARG A O 1
ATOM 1931 N N . ARG A 1 231 ? -14.641 -3.494 16.484 1 96.31 231 ARG A N 1
ATOM 1932 C CA . ARG A 1 231 ? -15.414 -4.684 16.828 1 96.31 231 ARG A CA 1
ATOM 1933 C C . ARG A 1 231 ? -14.805 -5.934 16.203 1 96.31 231 ARG A C 1
ATOM 1935 O O . ARG A 1 231 ? -14.633 -6.953 16.875 1 96.31 231 ARG A O 1
ATOM 1942 N N . ASP A 1 232 ? -14.492 -5.836 14.961 1 95.94 232 ASP A N 1
ATOM 1943 C CA . ASP A 1 232 ? -14.109 -7.035 14.219 1 95.94 232 ASP A CA 1
ATOM 1944 C C . ASP A 1 232 ? -12.594 -7.195 14.172 1 95.94 232 ASP A C 1
ATOM 1946 O O . ASP A 1 232 ? -12.078 -8.312 14.086 1 95.94 232 ASP A O 1
ATOM 1950 N N . PHE A 1 233 ? -11.859 -6.094 14.273 1 97.19 233 PHE A N 1
ATOM 1951 C CA . PHE A 1 233 ? -10.414 -6.195 14.141 1 97.19 233 PHE A CA 1
ATOM 1952 C C . PHE A 1 233 ? -9.711 -5.699 15.398 1 97.19 233 PHE A C 1
ATOM 1954 O O . PHE A 1 233 ? -8.5 -5.496 15.398 1 97.19 233 PHE A O 1
ATOM 1961 N N . GLU A 1 234 ? -10.43 -5.379 16.422 1 96.25 234 GLU A N 1
ATOM 1962 C CA . GLU A 1 234 ? -9.914 -5.043 17.75 1 96.25 234 GLU A CA 1
ATOM 1963 C C . GLU A 1 234 ? -8.906 -3.896 17.672 1 96.25 234 GLU A C 1
ATOM 1965 O O . GLU A 1 234 ? -7.895 -3.904 18.375 1 96.25 234 GLU A O 1
ATOM 1970 N N . ASN A 1 235 ? -9.07 -3.047 16.734 1 94.62 235 ASN A N 1
ATOM 1971 C CA . ASN A 1 235 ? -8.258 -1.851 16.547 1 94.62 235 ASN A CA 1
ATOM 1972 C C . ASN A 1 235 ? -6.852 -2.201 16.047 1 94.62 235 ASN A C 1
ATOM 1974 O O . ASN A 1 235 ? -5.941 -1.377 16.141 1 94.62 235 ASN A O 1
ATOM 1978 N N . LEU A 1 236 ? -6.703 -3.365 15.508 1 96.25 236 LEU A N 1
ATOM 1979 C CA . LEU A 1 236 ? -5.414 -3.785 14.969 1 96.25 236 LEU A CA 1
ATOM 1980 C C . LEU A 1 236 ? -5.234 -3.281 13.539 1 96.25 236 LEU A C 1
ATOM 1982 O O . LEU A 1 236 ? -4.113 -3.201 13.039 1 96.25 236 LEU A O 1
ATOM 1986 N N . ARG A 1 237 ? -6.316 -3.082 12.883 1 96.56 237 ARG A N 1
ATOM 1987 C CA . ARG A 1 237 ? -6.328 -2.459 11.562 1 96.56 237 ARG A CA 1
ATOM 1988 C C . ARG A 1 237 ? -7 -1.09 11.609 1 96.56 237 ARG A C 1
ATOM 1990 O O . ARG A 1 237 ? -8.039 -0.924 12.258 1 96.56 237 ARG A O 1
ATOM 1997 N N . THR A 1 238 ? -6.383 -0.135 10.922 1 97.12 238 THR A N 1
ATOM 1998 C CA . THR A 1 238 ? -6.914 1.224 10.961 1 97.12 238 THR A CA 1
ATOM 1999 C C . THR A 1 238 ? -8.109 1.366 10.023 1 97.12 238 THR A C 1
ATOM 2001 O O . THR A 1 238 ? -8.32 0.527 9.148 1 97.12 238 THR A O 1
ATOM 2004 N N . GLU A 1 239 ? -8.867 2.414 10.234 1 96.88 239 GLU A N 1
ATOM 2005 C CA . GLU A 1 239 ? -10 2.719 9.367 1 96.88 239 GLU A CA 1
ATOM 2006 C C . GLU A 1 239 ? -9.578 2.842 7.91 1 96.88 239 GLU A C 1
ATOM 2008 O O . GLU A 1 239 ? -10.203 2.264 7.023 1 96.88 239 GLU A O 1
ATOM 2013 N N . ASN A 1 240 ? -8.5 3.523 7.77 1 95.81 240 ASN A N 1
ATOM 2014 C CA . ASN A 1 240 ? -7.996 3.732 6.414 1 95.81 240 ASN A CA 1
ATOM 2015 C C . ASN A 1 240 ? -7.574 2.418 5.766 1 95.81 240 ASN A C 1
ATOM 2017 O O . ASN A 1 240 ? -7.836 2.193 4.582 1 95.81 240 ASN A O 1
ATOM 2021 N N . CYS A 1 241 ? -6.965 1.663 6.469 1 96.69 241 CYS A N 1
ATOM 2022 C CA . CYS A 1 241 ? -6.523 0.36 5.988 1 96.69 241 CYS A CA 1
ATOM 2023 C C . CYS A 1 241 ? -7.711 -0.494 5.559 1 96.69 241 CYS A C 1
ATOM 2025 O O . CYS A 1 241 ? -7.676 -1.129 4.5 1 96.69 241 CYS A O 1
ATOM 2027 N N . LEU A 1 242 ? -8.711 -0.543 6.352 1 97.88 242 LEU A N 1
ATOM 2028 C CA . LEU A 1 242 ? -9.914 -1.321 6.066 1 97.88 242 LEU A CA 1
ATOM 2029 C C . LEU A 1 242 ? -10.617 -0.803 4.816 1 97.88 242 LEU A C 1
ATOM 2031 O O . LEU A 1 242 ? -11 -1.587 3.945 1 97.88 242 LEU A O 1
ATOM 2035 N N . LYS A 1 243 ? -10.734 0.454 4.785 1 97.62 243 LYS A N 1
ATOM 2036 C CA . LYS A 1 243 ? -11.359 1.097 3.629 1 97.62 243 LYS A CA 1
ATOM 2037 C C . LYS A 1 243 ? -10.617 0.75 2.342 1 97.62 243 LYS A C 1
ATOM 2039 O O . LYS A 1 243 ? -11.227 0.325 1.36 1 97.62 243 LYS A O 1
ATOM 2044 N N . ASN A 1 244 ? -9.312 0.923 2.428 1 95.75 244 ASN A N 1
ATOM 2045 C CA . ASN A 1 244 ? -8.492 0.669 1.25 1 95.75 244 ASN A CA 1
ATOM 2046 C C . ASN A 1 244 ? -8.555 -0.795 0.826 1 95.75 244 ASN A C 1
ATOM 2048 O O . ASN A 1 244 ? -8.633 -1.098 -0.366 1 95.75 244 ASN A O 1
ATOM 2052 N N . ARG A 1 245 ? -8.531 -1.652 1.749 1 96.5 245 ARG A N 1
ATOM 2053 C CA . ARG A 1 245 ? -8.586 -3.076 1.432 1 96.5 245 ARG A CA 1
ATOM 2054 C C . ARG A 1 245 ? -9.93 -3.447 0.811 1 96.5 245 ARG A C 1
ATOM 2056 O O . ARG A 1 245 ? -9.984 -4.227 -0.142 1 96.5 245 ARG A O 1
ATOM 2063 N N . PHE A 1 246 ? -10.969 -2.893 1.365 1 97.12 246 PHE A N 1
ATOM 2064 C CA . PHE A 1 246 ? -12.305 -3.129 0.821 1 97.12 246 PHE A CA 1
ATOM 2065 C C . PHE A 1 246 ? -12.359 -2.732 -0.649 1 97.12 246 PHE A C 1
ATOM 2067 O O . PHE A 1 246 ? -12.828 -3.51 -1.487 1 97.12 246 PHE A O 1
ATOM 2074 N N . HIS A 1 247 ? -11.773 -1.601 -0.916 1 94.75 247 HIS A N 1
ATOM 2075 C CA . HIS A 1 247 ? -11.797 -1.111 -2.291 1 94.75 247 HIS A CA 1
ATOM 2076 C C . HIS A 1 247 ? -10.938 -1.99 -3.199 1 94.75 247 HIS A C 1
ATOM 2078 O O . HIS A 1 247 ? -11.289 -2.213 -4.359 1 94.75 247 HIS A O 1
ATOM 2084 N N . THR A 1 248 ? -9.898 -2.408 -2.719 1 93.25 248 THR A N 1
ATOM 2085 C CA . THR A 1 248 ? -9.023 -3.301 -3.473 1 93.25 248 THR A CA 1
ATOM 2086 C C . THR A 1 248 ? -9.742 -4.594 -3.828 1 93.25 248 THR A C 1
ATOM 2088 O O . THR A 1 248 ? -9.672 -5.062 -4.969 1 93.25 248 THR A O 1
ATOM 2091 N N . ILE A 1 249 ? -10.445 -5.152 -2.887 1 92.56 249 ILE A N 1
ATOM 2092 C CA . ILE A 1 249 ? -11.164 -6.406 -3.08 1 92.56 249 ILE A CA 1
ATOM 2093 C C . ILE A 1 249 ? -12.25 -6.223 -4.133 1 92.56 249 ILE A C 1
ATOM 2095 O O . ILE A 1 249 ? -12.391 -7.039 -5.047 1 92.56 249 ILE A O 1
ATOM 2099 N N . ILE A 1 250 ? -12.969 -5.145 -3.998 1 90.31 250 ILE A N 1
ATOM 2100 C CA . ILE A 1 250 ? -14.078 -4.875 -4.902 1 90.31 250 ILE A CA 1
ATOM 2101 C C . ILE A 1 250 ? -13.555 -4.664 -6.32 1 90.31 250 ILE A C 1
ATOM 2103 O O . ILE A 1 250 ? -14.117 -5.191 -7.285 1 90.31 250 ILE A O 1
ATOM 2107 N N . LYS A 1 251 ? -12.492 -3.924 -6.375 1 88.31 251 LYS A N 1
ATOM 2108 C CA . LYS A 1 251 ? -11.898 -3.672 -7.684 1 88.31 251 LYS A CA 1
ATOM 2109 C C . LYS A 1 251 ? -11.383 -4.965 -8.312 1 88.31 251 LYS A C 1
ATOM 2111 O O . LYS A 1 251 ? -11.594 -5.211 -9.5 1 88.31 251 LYS A O 1
ATOM 2116 N N . ARG A 1 252 ? -10.695 -5.766 -7.598 1 84.69 252 ARG A N 1
ATOM 2117 C CA . ARG A 1 252 ? -10.125 -7.031 -8.047 1 84.69 252 ARG A CA 1
ATOM 2118 C C . ARG A 1 252 ? -11.211 -7.957 -8.578 1 84.69 252 ARG A C 1
ATOM 2120 O O . ARG A 1 252 ? -11.055 -8.562 -9.648 1 84.69 252 ARG A O 1
ATOM 2127 N N . GLU A 1 253 ? -12.273 -8 -7.891 1 79.56 253 GLU A N 1
ATOM 2128 C CA . GLU A 1 253 ? -13.312 -8.969 -8.211 1 79.56 253 GLU A CA 1
ATOM 2129 C C . GLU A 1 253 ? -14.219 -8.453 -9.336 1 79.56 253 GLU A C 1
ATOM 2131 O O . GLU A 1 253 ? -14.781 -9.242 -10.102 1 79.56 253 GLU A O 1
ATOM 2136 N N . SER A 1 254 ? -14.328 -7.16 -9.367 1 77 254 SER A N 1
ATOM 2137 C CA . SER A 1 254 ? -15.094 -6.582 -10.469 1 77 254 SER A CA 1
ATOM 2138 C C . SER A 1 254 ? -14.391 -6.797 -11.805 1 77 254 SER A C 1
ATOM 2140 O O . SER A 1 254 ? -15.047 -7.012 -12.828 1 77 254 SER A O 1
ATOM 2142 N N . THR A 1 255 ? -13.133 -6.707 -11.789 1 73.62 255 THR A N 1
ATOM 2143 C CA . THR A 1 255 ? -12.359 -6.93 -13 1 73.62 255 THR A CA 1
ATOM 2144 C C . THR A 1 255 ? -12.469 -8.383 -13.461 1 73.62 255 THR A C 1
ATOM 2146 O O . THR A 1 255 ? -12.523 -8.656 -14.656 1 73.62 255 THR A O 1
ATOM 2149 N N . LYS A 1 256 ? -12.492 -9.281 -12.539 1 70.38 256 LYS A N 1
ATOM 2150 C CA . LYS A 1 256 ? -12.656 -10.695 -12.852 1 70.38 256 LYS A CA 1
ATOM 2151 C C . LYS A 1 256 ? -14 -10.953 -13.523 1 70.38 256 LYS A C 1
ATOM 2153 O O . LYS A 1 256 ? -14.086 -11.734 -14.477 1 70.38 256 LYS A O 1
ATOM 2158 N N . PHE A 1 257 ? -14.969 -10.281 -13 1 62.84 257 PHE A N 1
ATOM 2159 C CA . PHE A 1 257 ? -16.312 -10.461 -13.531 1 62.84 257 PHE A CA 1
ATOM 2160 C C . PHE A 1 257 ? -16.438 -9.867 -14.93 1 62.84 257 PHE A C 1
ATOM 2162 O O . PHE A 1 257 ? -17.125 -10.414 -15.789 1 62.84 257 PHE A O 1
ATOM 2169 N N . GLU A 1 258 ? -15.789 -8.766 -15.094 1 60.22 258 GLU A N 1
ATOM 2170 C CA . GLU A 1 258 ? -15.789 -8.141 -16.406 1 60.22 258 GLU A CA 1
ATOM 2171 C C . GLU A 1 258 ? -15.102 -9.031 -17.438 1 60.22 258 GLU A C 1
ATOM 2173 O O . GLU A 1 258 ? -15.547 -9.125 -18.594 1 60.22 258 GLU A O 1
ATOM 2178 N N . GLN A 1 259 ? -14.008 -9.531 -17.047 1 57.38 259 GLN A N 1
ATOM 2179 C CA . GLN A 1 259 ? -13.297 -10.398 -17.984 1 57.38 259 GLN A CA 1
ATOM 2180 C C . GLN A 1 259 ? -14.117 -11.633 -18.328 1 57.38 259 GLN A C 1
ATOM 2182 O O . GLN A 1 259 ? -14.086 -12.117 -19.469 1 57.38 259 GLN A O 1
ATOM 2187 N N . ASN A 1 260 ? -14.781 -12.133 -17.297 1 54.53 260 ASN A N 1
ATOM 2188 C CA . ASN A 1 260 ? -15.609 -13.305 -17.547 1 54.53 260 ASN A CA 1
ATOM 2189 C C . ASN A 1 260 ? -16.906 -12.945 -18.25 1 54.53 260 ASN A C 1
ATOM 2191 O O . ASN A 1 260 ? -17.5 -13.781 -18.938 1 54.53 260 ASN A O 1
ATOM 2195 N N . SER A 1 261 ? -17.516 -11.688 -17.938 1 49.56 261 SER A N 1
ATOM 2196 C CA . SER A 1 261 ? -18.75 -11.297 -18.609 1 49.56 261 SER A CA 1
ATOM 2197 C C . SER A 1 261 ? -18.453 -10.57 -19.922 1 49.56 261 SER A C 1
ATOM 2199 O O . SER A 1 261 ? -17.562 -9.742 -19.984 1 49.56 261 SER A O 1
ATOM 2201 N N . GLN A 1 262 ? -18.375 -11.148 -21.125 1 43.41 262 GLN A N 1
ATOM 2202 C CA . GLN A 1 262 ? -18.344 -10.523 -22.453 1 43.41 262 GLN A CA 1
ATOM 2203 C C . GLN A 1 262 ? -18.938 -9.117 -22.406 1 43.41 262 GLN A C 1
ATOM 2205 O O . GLN A 1 262 ? -19.047 -8.453 -23.438 1 43.41 262 GLN A O 1
ATOM 2210 N N . GLN A 1 263 ? -19.766 -8.602 -21.469 1 39.59 263 GLN A N 1
ATOM 2211 C CA . GLN A 1 263 ? -20.516 -7.348 -21.578 1 39.59 263 GLN A CA 1
ATOM 2212 C C . GLN A 1 263 ? -19.609 -6.145 -21.312 1 39.59 263 GLN A C 1
ATOM 2214 O O . GLN A 1 263 ? -18.625 -6.25 -20.594 1 39.59 263 GLN A O 1
ATOM 2219 N N . SER A 1 264 ? -19.734 -5 -22.047 1 41.38 264 SER A N 1
ATOM 2220 C CA . SER A 1 264 ? -19 -3.752 -22.25 1 41.38 264 SER A CA 1
ATOM 2221 C C . SER A 1 264 ? -18.547 -3.158 -20.906 1 41.38 264 SER A C 1
ATOM 2223 O O . SER A 1 264 ? -19.312 -3.133 -19.953 1 41.38 264 SER A O 1
ATOM 2225 N N . LYS A 1 265 ? -17.219 -2.934 -20.656 1 38.38 265 LYS A N 1
ATOM 2226 C CA . LYS A 1 265 ? -16.391 -2.342 -19.609 1 38.38 265 LYS A CA 1
ATOM 2227 C C . LYS A 1 265 ? -17.156 -1.255 -18.844 1 38.38 265 LYS A C 1
ATOM 2229 O O . LYS A 1 265 ? -16.969 -1.081 -17.641 1 38.38 265 LYS A O 1
ATOM 2234 N N . LYS A 1 266 ? -17.75 -0.422 -19.625 1 37.41 266 LYS A N 1
ATOM 2235 C CA . LYS A 1 266 ? -18.141 0.91 -19.172 1 37.41 266 LYS A CA 1
ATOM 2236 C C . LYS A 1 266 ? -19.25 0.83 -18.109 1 37.41 266 LYS A C 1
ATOM 2238 O O . LYS A 1 266 ? -19.469 1.78 -17.359 1 37.41 266 LYS A O 1
ATOM 2243 N N . GLN A 1 267 ? -20.188 -0.001 -18.297 1 39.12 267 GLN A N 1
ATOM 2244 C CA . GLN A 1 267 ? -21.484 0.18 -17.656 1 39.12 267 GLN A CA 1
ATOM 2245 C C . GLN A 1 267 ? -21.469 -0.29 -16.203 1 39.12 267 GLN A C 1
ATOM 2247 O O . GLN A 1 267 ? -22.359 0.044 -15.43 1 39.12 267 GLN A O 1
ATOM 2252 N N . ILE A 1 268 ? -20.547 -1.246 -15.906 1 41.94 268 ILE A N 1
ATOM 2253 C CA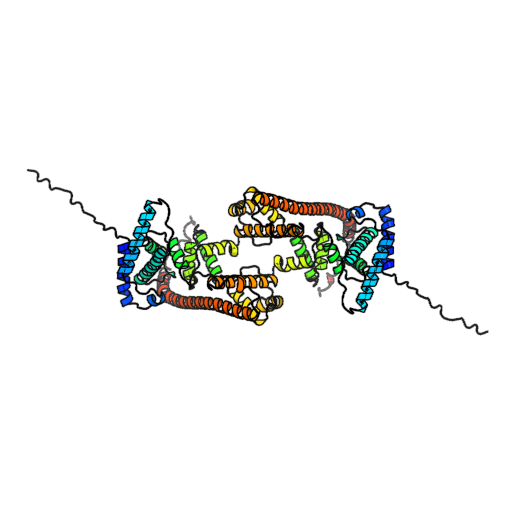 . ILE A 1 268 ? -20.828 -1.853 -14.609 1 41.94 268 ILE A CA 1
ATOM 2254 C C . ILE A 1 268 ? -20.281 -0.97 -13.492 1 41.94 268 ILE A C 1
ATOM 2256 O O . ILE A 1 268 ? -20.656 -1.138 -12.328 1 41.94 268 ILE A O 1
ATOM 2260 N N . TYR A 1 269 ? -19.219 -0.353 -13.734 1 41.31 269 TYR A N 1
ATOM 2261 C CA . TYR A 1 269 ? -18.734 0.449 -12.617 1 41.31 269 TYR A CA 1
ATOM 2262 C C . TYR A 1 269 ? -19.703 1.597 -12.312 1 41.31 269 TYR A C 1
ATOM 2264 O O . TYR A 1 269 ? -19.328 2.555 -11.625 1 41.31 269 TYR A O 1
ATOM 2272 N N . SER A 1 270 ? -20.609 1.655 -13.203 1 40.44 270 SER A N 1
ATOM 2273 C CA . SER A 1 270 ? -21.562 2.658 -12.75 1 40.44 270 SER A CA 1
ATOM 2274 C C . SER A 1 270 ? -21.891 2.48 -11.266 1 40.44 270 SER A C 1
ATOM 2276 O O . SER A 1 270 ? -21.734 1.388 -10.719 1 40.44 270 SER A O 1
ATOM 2278 N N . LYS A 1 271 ? -22.297 3.51 -10.555 1 49.31 271 LYS A N 1
ATOM 2279 C CA . LYS A 1 271 ? -22.875 3.66 -9.219 1 49.31 271 LYS A CA 1
ATOM 2280 C C . LYS A 1 271 ? -23.688 2.432 -8.836 1 49.31 271 LYS A C 1
ATOM 2282 O O . LYS A 1 271 ? -24.844 2.301 -9.234 1 49.31 271 LYS A O 1
ATOM 2287 N N . LEU A 1 272 ? -22.969 1.29 -8.766 1 51.19 272 LEU A N 1
ATOM 2288 C CA . LEU A 1 272 ? -23.766 0.143 -8.328 1 51.19 272 LEU A CA 1
ATOM 2289 C C . LEU A 1 272 ? -24.75 0.546 -7.238 1 51.19 272 LEU A C 1
ATOM 2291 O O . LEU A 1 272 ? -24.375 1.214 -6.27 1 51.19 272 LEU A O 1
ATOM 2295 N N . LYS A 1 273 ? -25.953 0.549 -7.488 1 62.12 273 LYS A N 1
ATOM 2296 C CA . LYS A 1 273 ? -26.969 0.677 -6.441 1 62.12 273 LYS A CA 1
ATOM 2297 C C . LYS A 1 273 ? -26.578 -0.132 -5.207 1 62.12 273 LYS A C 1
ATOM 2299 O O . LYS A 1 273 ? -25.875 -1.136 -5.309 1 62.12 273 LYS A O 1
ATOM 2304 N N . LEU A 1 274 ? -26.656 0.387 -4.109 1 66.81 274 LEU A N 1
ATOM 2305 C CA . LEU A 1 274 ? -26.375 -0.213 -2.812 1 66.81 274 LEU A CA 1
ATOM 2306 C C . LEU A 1 274 ? -26.688 -1.705 -2.82 1 66.81 274 LEU A C 1
ATOM 2308 O O . LEU A 1 274 ? -25.922 -2.51 -2.293 1 66.81 274 LEU A O 1
ATOM 2312 N N . GLU A 1 275 ? -27.781 -2.055 -3.443 1 70.25 275 GLU A N 1
ATOM 2313 C CA . GLU A 1 275 ? -28.219 -3.445 -3.459 1 70.25 275 GLU A CA 1
ATOM 2314 C C . GLU A 1 275 ? -27.281 -4.312 -4.297 1 70.25 275 GLU A C 1
ATOM 2316 O O . GLU A 1 275 ? -26.969 -5.445 -3.918 1 70.25 275 GLU A O 1
ATOM 2321 N N . ASP A 1 276 ? -26.781 -3.734 -5.309 1 79.5 276 ASP A N 1
ATOM 2322 C CA . ASP A 1 276 ? -25.875 -4.469 -6.188 1 79.5 276 ASP A CA 1
ATOM 2323 C C . ASP A 1 276 ? -24.531 -4.723 -5.504 1 79.5 276 ASP A C 1
ATOM 2325 O O . ASP A 1 276 ? -23.938 -5.789 -5.668 1 79.5 276 ASP A O 1
ATOM 2329 N N . GLU A 1 277 ? -24.281 -3.787 -4.672 1 84.88 277 GLU A N 1
ATOM 2330 C CA . GLU A 1 277 ? -23.031 -3.947 -3.951 1 84.88 277 GLU A CA 1
ATOM 2331 C C . GLU A 1 277 ? -23.125 -5.066 -2.918 1 84.88 277 GLU A C 1
ATOM 2333 O O . GLU A 1 277 ? -22.188 -5.855 -2.762 1 84.88 277 GLU A O 1
ATOM 2338 N N . GLN A 1 278 ? -24.266 -5.125 -2.277 1 87.25 278 GLN A N 1
ATOM 2339 C CA . GLN A 1 278 ? -24.453 -6.156 -1.267 1 87.25 278 GLN A CA 1
ATOM 2340 C C . GLN A 1 278 ? -24.422 -7.551 -1.889 1 87.25 278 GLN A C 1
ATOM 2342 O O . GLN A 1 278 ? -23.812 -8.469 -1.338 1 87.25 278 GLN A O 1
ATOM 2347 N N . GLN A 1 279 ? -25.016 -7.66 -2.93 1 87.44 279 GLN A N 1
ATOM 2348 C CA . GLN A 1 279 ? -25.031 -8.938 -3.629 1 87.44 279 GLN A CA 1
ATOM 2349 C C . GLN A 1 279 ? -23.625 -9.336 -4.078 1 87.44 279 GLN A C 1
ATOM 2351 O O . GLN A 1 279 ? -23.25 -10.508 -3.988 1 87.44 279 GLN A O 1
ATOM 2356 N N . LEU A 1 280 ? -22.984 -8.367 -4.609 1 87.81 280 LEU A N 1
ATOM 2357 C CA . LEU A 1 280 ? -21.609 -8.617 -5.039 1 87.81 280 LEU A CA 1
ATOM 2358 C C . LEU A 1 280 ? -20.75 -9.094 -3.871 1 87.81 280 LEU A C 1
ATOM 2360 O O . LEU A 1 280 ? -19.984 -10.047 -4.012 1 87.81 280 LEU A O 1
ATOM 2364 N N . ILE A 1 281 ? -20.938 -8.469 -2.781 1 92.19 281 ILE A N 1
ATOM 2365 C CA . ILE A 1 281 ? -20.156 -8.812 -1.597 1 92.19 281 ILE A CA 1
ATOM 2366 C C . ILE A 1 281 ? -20.469 -10.25 -1.172 1 92.19 281 ILE A C 1
ATOM 2368 O O . ILE A 1 281 ? -19.562 -11.016 -0.846 1 92.19 281 ILE A O 1
ATOM 2372 N N . GLU A 1 282 ? -21.672 -10.586 -1.163 1 91 282 GLU A N 1
ATOM 2373 C CA . GLU A 1 282 ? -22.078 -11.938 -0.799 1 91 282 GLU A CA 1
ATOM 2374 C C . GLU A 1 282 ? -21.484 -12.977 -1.745 1 91 282 GLU A C 1
ATOM 2376 O O . GLU A 1 282 ? -21.047 -14.039 -1.309 1 91 282 GLU A O 1
ATOM 2381 N N . GLN A 1 283 ? -21.484 -12.633 -2.945 1 87.62 283 GLN A N 1
ATOM 2382 C CA . GLN A 1 283 ? -20.906 -13.531 -3.941 1 87.62 283 GLN A CA 1
ATOM 2383 C C . GLN A 1 283 ? -19.406 -13.719 -3.705 1 87.62 283 GLN A C 1
ATOM 2385 O O . GLN A 1 283 ? -18.891 -14.836 -3.814 1 87.62 283 GLN A O 1
ATOM 2390 N N . ILE A 1 284 ? -18.766 -12.695 -3.443 1 87.75 284 ILE A N 1
ATOM 2391 C CA . ILE A 1 284 ? -17.328 -12.758 -3.193 1 87.75 284 ILE A CA 1
ATOM 2392 C C . ILE A 1 284 ? -17.047 -13.625 -1.97 1 87.75 284 ILE A C 1
ATOM 2394 O O . ILE A 1 284 ? -16.141 -14.453 -1.981 1 87.75 284 ILE A O 1
ATOM 2398 N N . ILE A 1 285 ? -17.875 -13.438 -0.966 1 90.62 285 ILE A N 1
ATOM 2399 C CA . ILE A 1 285 ? -17.703 -14.211 0.26 1 90.62 285 ILE A CA 1
ATOM 2400 C C . ILE A 1 285 ? -17.906 -15.695 -0.04 1 90.62 285 ILE A C 1
ATOM 2402 O O . ILE A 1 285 ? -17.125 -16.531 0.432 1 90.62 285 ILE A O 1
ATOM 2406 N N . GLN A 1 286 ? -18.891 -15.961 -0.772 1 87.25 286 GLN A N 1
ATOM 2407 C CA . GLN A 1 286 ? -19.156 -17.344 -1.135 1 87.25 286 GLN A CA 1
ATOM 2408 C C . GLN A 1 286 ? -18 -17.953 -1.914 1 87.25 286 GLN A C 1
ATOM 2410 O O . GLN A 1 286 ? -17.594 -19.094 -1.657 1 87.25 286 GLN A O 1
ATOM 2415 N N . GLU A 1 287 ? -17.453 -17.219 -2.771 1 81.69 287 GLU A N 1
ATOM 2416 C CA . GLU A 1 287 ? -16.328 -17.688 -3.572 1 81.69 287 GLU A CA 1
ATOM 2417 C C . GLU A 1 287 ? -15.094 -17.922 -2.705 1 81.69 287 GLU A C 1
ATOM 2419 O O . GLU A 1 287 ? -14.391 -18.922 -2.879 1 81.69 287 GLU A O 1
ATOM 2424 N N . LEU A 1 288 ? -14.945 -17.109 -1.805 1 83.12 288 LEU A N 1
ATOM 2425 C CA . LEU A 1 288 ? -13.789 -17.219 -0.927 1 83.12 288 LEU A CA 1
ATOM 2426 C C . LEU A 1 288 ? -13.945 -18.406 0.025 1 83.12 288 LEU A C 1
ATOM 2428 O O . LEU A 1 288 ? -12.969 -19.078 0.347 1 83.12 288 LEU A O 1
ATOM 2432 N N . ARG A 1 289 ? -15.188 -18.625 0.452 1 82.81 289 ARG A N 1
ATOM 2433 C CA . ARG A 1 289 ? -15.453 -19.719 1.381 1 82.81 289 ARG A CA 1
ATOM 2434 C C . ARG A 1 289 ? -15.383 -21.062 0.675 1 82.81 289 ARG A C 1
ATOM 2436 O O . ARG A 1 289 ? -14.906 -22.047 1.249 1 82.81 289 ARG A O 1
ATOM 2443 N N . GLU A 1 290 ? -15.906 -21.156 -0.41 1 74.38 290 GLU A N 1
ATOM 2444 C CA . GLU A 1 290 ? -15.867 -22.391 -1.185 1 74.38 290 GLU A CA 1
ATOM 2445 C C . GLU A 1 290 ? -14.43 -22.828 -1.449 1 74.38 290 GLU A C 1
ATOM 2447 O O . GLU A 1 290 ? -14.102 -24.016 -1.354 1 74.38 290 GLU A O 1
ATOM 2452 N N . GLU A 1 291 ? -13.742 -21.953 -1.59 1 68 291 GLU A N 1
ATOM 2453 C CA . GLU A 1 291 ? -12.328 -22.234 -1.827 1 68 291 GLU A CA 1
ATOM 2454 C C . GLU A 1 291 ? -11.648 -22.734 -0.559 1 68 291 GLU A C 1
ATOM 2456 O O . GLU A 1 291 ? -10.805 -23.641 -0.618 1 68 291 GLU A O 1
ATOM 2461 N N . SER A 1 292 ? -12.102 -22.234 0.532 1 63.78 292 SER A N 1
ATOM 2462 C CA . SER A 1 292 ? -11.547 -22.641 1.823 1 63.78 292 SER A CA 1
ATOM 2463 C C . SER A 1 292 ? -12.008 -24.047 2.201 1 63.78 292 SER A C 1
ATOM 2465 O O . SER A 1 292 ? -11.234 -24.812 2.773 1 63.78 292 SER A O 1
ATOM 2467 N N . LEU A 1 293 ? -13.25 -24.297 1.979 1 60.28 293 LEU A N 1
ATOM 2468 C CA . LEU A 1 293 ? -13.797 -25.609 2.273 1 60.28 293 LEU A CA 1
ATOM 2469 C C . LEU A 1 293 ? -13.109 -26.688 1.441 1 60.28 293 LEU A C 1
ATOM 2471 O O . LEU A 1 293 ? -12.812 -27.766 1.945 1 60.28 293 LEU A O 1
ATOM 2475 N N . LEU A 1 294 ? -12.875 -26.344 0.336 1 55.47 294 LEU A N 1
ATOM 2476 C CA . LEU A 1 294 ? -12.172 -27.281 -0.535 1 55.47 294 LEU A CA 1
ATOM 2477 C C . LEU A 1 294 ? -10.758 -27.531 -0.033 1 55.47 294 LEU A C 1
ATOM 2479 O O . LEU A 1 294 ? -10.273 -28.672 -0.067 1 55.47 294 LEU A O 1
ATOM 2483 N N . GLN A 1 295 ? -10.234 -26.562 0.584 1 58.97 295 GLN A N 1
ATOM 2484 C CA . GLN A 1 295 ? -8.898 -26.672 1.153 1 58.97 295 GLN A CA 1
ATOM 2485 C C . GLN A 1 295 ? -8.906 -27.516 2.432 1 58.97 295 GLN A C 1
ATOM 2487 O O . GLN A 1 295 ? -8.023 -28.344 2.646 1 58.97 295 GLN A O 1
ATOM 2492 N N . GLN A 1 296 ? -9.883 -27.25 3.293 1 57.12 296 GLN A N 1
ATOM 2493 C CA . GLN A 1 296 ? -10.008 -27.984 4.543 1 57.12 296 GLN A CA 1
ATOM 2494 C C . GLN A 1 296 ? -10.328 -29.453 4.285 1 57.12 296 GLN A C 1
ATOM 2496 O O . GLN A 1 296 ? -9.781 -30.344 4.945 1 57.12 296 GLN A O 1
ATOM 2501 N N . GLN A 1 297 ? -11.25 -29.703 3.441 1 51.91 297 GLN A N 1
ATOM 2502 C CA . GLN A 1 297 ? -11.602 -31.078 3.094 1 51.91 297 GLN A CA 1
ATOM 2503 C C . GLN A 1 297 ? -10.391 -31.828 2.535 1 51.91 297 GLN A C 1
ATOM 2505 O O . GLN A 1 297 ? -10.195 -33 2.834 1 51.91 297 GLN A O 1
ATOM 2510 N N . SER A 1 298 ? -9.664 -31.078 1.873 1 50.69 298 SER A N 1
ATOM 2511 C CA . SER A 1 298 ? -8.469 -31.688 1.312 1 50.69 298 SER A CA 1
ATOM 2512 C C . SER A 1 298 ? -7.43 -31.969 2.396 1 50.69 298 SER A C 1
ATOM 2514 O O . SER A 1 298 ? -6.781 -33 2.391 1 50.69 298 SER A O 1
ATOM 2516 N N . VAL A 1 299 ? -7.359 -31.062 3.414 1 53.41 299 VAL A N 1
ATOM 2517 C CA . VAL A 1 299 ? -6.461 -31.234 4.551 1 53.41 299 VAL A CA 1
ATOM 2518 C C . VAL A 1 299 ? -6.941 -32.406 5.414 1 53.41 299 VAL A C 1
ATOM 2520 O O . VAL A 1 299 ? -6.137 -33.219 5.871 1 53.41 299 VAL A O 1
ATOM 2523 N N . GLU A 1 300 ? -8.219 -32.406 5.648 1 48.59 300 GLU A N 1
ATOM 2524 C CA . GLU A 1 300 ? -8.789 -33.5 6.445 1 48.59 300 GLU A CA 1
ATOM 2525 C C . GLU A 1 300 ? -8.625 -34.844 5.746 1 48.59 300 GLU A C 1
ATOM 2527 O O . GLU A 1 300 ? -8.359 -35.844 6.395 1 48.59 300 GLU A O 1
ATOM 2532 N N . CYS A 1 301 ? -8.742 -34.812 4.555 1 45.22 301 CYS A N 1
ATOM 2533 C CA . CYS A 1 301 ? -8.531 -36.062 3.828 1 45.22 301 CYS A CA 1
ATOM 2534 C C . CYS A 1 301 ? -7.07 -36.5 3.914 1 45.22 301 CYS A C 1
ATOM 2536 O O . CYS A 1 301 ? -6.785 -37.688 4.07 1 45.22 301 CYS A O 1
ATOM 2538 N N . ASN A 1 302 ? -6.184 -35.625 3.912 1 46.16 302 ASN A N 1
ATOM 2539 C CA . ASN A 1 302 ? -4.766 -35.969 4.012 1 46.16 302 ASN A CA 1
ATOM 2540 C C . ASN A 1 302 ? -4.383 -36.344 5.438 1 46.16 302 ASN A C 1
ATOM 2542 O O . ASN A 1 302 ? -3.553 -37.25 5.641 1 46.16 302 ASN A O 1
ATOM 2546 N N . LYS A 1 303 ? -4.965 -35.656 6.375 1 50.34 303 LYS A N 1
ATOM 2547 C CA . LYS A 1 303 ? -4.75 -36.062 7.754 1 50.34 303 LYS A CA 1
ATOM 2548 C C . LYS A 1 303 ? -5.242 -37.5 7.973 1 50.34 303 LYS A C 1
ATOM 2550 O O . LYS A 1 303 ? -4.613 -38.281 8.695 1 50.34 303 LYS A O 1
ATOM 2555 N N . LEU A 1 304 ? -6.203 -37.719 7.418 1 39.28 304 LEU A N 1
ATOM 2556 C CA . LEU A 1 304 ? -6.723 -39.094 7.473 1 39.28 304 LEU A CA 1
ATOM 2557 C C . LEU A 1 304 ? -5.793 -40.062 6.746 1 39.28 304 LEU A C 1
ATOM 2559 O O . LEU A 1 304 ? -5.543 -41.156 7.219 1 39.28 304 LEU A O 1
ATOM 2563 N N . LYS A 1 305 ? -5.184 -39.562 5.703 1 43.16 305 LYS A N 1
ATOM 2564 C CA . LYS A 1 305 ? -4.242 -40.438 5.004 1 43.16 305 LYS A CA 1
ATOM 2565 C C . LYS A 1 305 ? -2.914 -40.531 5.754 1 43.16 305 LYS A C 1
ATOM 2567 O O . LYS A 1 305 ? -2.299 -41.594 5.809 1 43.16 305 LYS A O 1
ATOM 2572 N N . GLN A 1 306 ? -2.477 -39.344 6.301 1 43.28 306 GLN A N 1
ATOM 2573 C CA . GLN A 1 306 ? -1.249 -39.438 7.086 1 43.28 306 GLN A CA 1
ATOM 2574 C C . GLN A 1 306 ? -1.442 -40.312 8.328 1 43.28 306 GLN A C 1
ATOM 2576 O O . GLN A 1 306 ? -0.53 -41.031 8.734 1 43.28 306 GLN A O 1
ATOM 2581 N N . LYS A 1 307 ? -2.555 -40.219 8.977 1 39.78 307 LYS A N 1
ATOM 2582 C CA . LYS A 1 307 ? -2.857 -41.125 10.078 1 39.78 307 LYS A CA 1
ATOM 2583 C C . LYS A 1 307 ? -2.859 -42.594 9.609 1 39.78 307 LYS A C 1
ATOM 2585 O O . LYS A 1 307 ? -2.418 -43.469 10.336 1 39.78 307 LYS A O 1
ATOM 2590 N N . PHE A 1 308 ? -3.252 -42.719 8.367 1 35.75 308 PHE A N 1
ATOM 2591 C CA . PHE A 1 308 ? -3.221 -44.094 7.848 1 35.75 308 PHE A CA 1
ATOM 2592 C C . PHE A 1 308 ? -1.797 -44.5 7.496 1 35.75 308 PHE A C 1
ATOM 2594 O O . PHE A 1 308 ? -1.412 -45.656 7.699 1 35.75 308 PHE A O 1
ATOM 2601 N N . LYS A 1 309 ? -0.969 -43.562 6.863 1 40.56 309 LYS A N 1
ATOM 2602 C CA . LYS A 1 309 ? 0.39 -43.969 6.496 1 40.56 309 LYS A CA 1
ATOM 2603 C C . LYS A 1 309 ? 1.28 -44.094 7.727 1 40.56 309 LYS A C 1
ATOM 2605 O O . LYS A 1 309 ? 2.227 -44.875 7.738 1 40.56 309 LYS A O 1
ATOM 2610 N N . LEU A 1 310 ? 1.082 -43.219 8.727 1 35.94 310 LEU A N 1
ATOM 2611 C CA . LEU A 1 310 ? 1.903 -43.406 9.922 1 35.94 310 LEU A CA 1
ATOM 2612 C C . LEU A 1 310 ? 1.663 -44.781 10.539 1 35.94 310 LEU A C 1
ATOM 2614 O O . LEU A 1 310 ? 2.574 -45.375 11.125 1 35.94 310 LEU A O 1
ATOM 2618 N N . THR A 1 311 ? 0.445 -45.125 10.406 1 36.53 311 THR A N 1
ATOM 2619 C CA . THR A 1 311 ? 0.243 -46.406 11.086 1 36.53 311 THR A CA 1
ATOM 2620 C C . THR A 1 311 ? 1.018 -47.531 10.391 1 36.53 311 THR A C 1
ATOM 2622 O O . THR A 1 311 ? 1.568 -48.406 11.047 1 36.53 311 THR A O 1
ATOM 2625 N N . GLN A 1 312 ? 1.001 -47.531 9.047 1 35.25 312 GLN A N 1
ATOM 2626 C CA . GLN A 1 312 ? 1.629 -48.719 8.484 1 35.25 312 GLN A CA 1
ATOM 2627 C C . GLN A 1 312 ? 3.15 -48.594 8.531 1 35.25 312 GLN A C 1
ATOM 2629 O O . GLN A 1 312 ? 3.834 -49.562 8.898 1 35.25 312 GLN A O 1
ATOM 2634 N N . THR A 1 313 ? 3.662 -47.438 7.996 1 34.06 313 THR A N 1
ATOM 2635 C CA . THR A 1 313 ? 5.117 -47.438 7.867 1 34.06 313 THR A CA 1
ATOM 2636 C C . THR A 1 313 ? 5.777 -47.125 9.211 1 34.06 313 THR A C 1
ATOM 2638 O O . THR A 1 313 ? 6.848 -47.656 9.508 1 34.06 313 THR A O 1
ATOM 2641 N N . ASP A 1 314 ? 5.137 -46.281 9.984 1 35.22 314 ASP A N 1
ATOM 2642 C CA . ASP A 1 314 ? 5.773 -46.031 11.281 1 35.22 314 ASP A CA 1
ATOM 2643 C C . ASP A 1 314 ? 5.715 -47.281 12.156 1 35.22 314 ASP A C 1
ATOM 2645 O O . ASP A 1 314 ? 6.562 -47.469 13.039 1 35.22 314 ASP A O 1
ATOM 2649 N N . GLN A 1 315 ? 4.766 -48.094 11.867 1 34.16 315 GLN A N 1
ATOM 2650 C CA . GLN A 1 315 ? 4.836 -49.344 12.602 1 34.16 315 GLN A CA 1
ATOM 2651 C C . GLN A 1 315 ? 6.09 -50.125 12.234 1 34.16 315 GLN A C 1
ATOM 2653 O O . GLN A 1 315 ? 6.715 -50.75 13.102 1 34.16 315 GLN A O 1
ATOM 2658 N N . LEU A 1 316 ? 6.441 -50 10.922 1 34.31 316 LEU A N 1
ATOM 2659 C CA . LEU A 1 316 ? 7.605 -50.812 10.562 1 34.31 316 LEU A CA 1
ATOM 2660 C C . LEU A 1 316 ? 8.891 -50.125 11.055 1 34.31 316 LEU A C 1
ATOM 2662 O O . LEU A 1 316 ? 9.773 -50.812 11.586 1 34.31 316 LEU A O 1
ATOM 2666 N N . LEU A 1 317 ? 8.938 -48.781 10.844 1 32.09 317 LEU A N 1
ATOM 2667 C CA . LEU A 1 317 ? 10.219 -48.188 11.18 1 32.09 317 LEU A CA 1
ATOM 2668 C C . LEU A 1 317 ? 10.391 -48.094 12.695 1 32.09 317 LEU A C 1
ATOM 2670 O O . LEU A 1 317 ? 11.492 -48.281 13.211 1 32.09 317 LEU A O 1
ATOM 2674 N N . ASP A 1 318 ? 9.273 -47.875 13.391 1 33.59 318 ASP A N 1
ATOM 2675 C CA . ASP A 1 318 ? 9.406 -48.031 14.836 1 33.59 318 ASP A CA 1
ATOM 2676 C C . ASP A 1 318 ? 9.914 -49.406 15.211 1 33.59 318 ASP A C 1
ATOM 2678 O O . ASP A 1 318 ? 10.695 -49.562 16.156 1 33.59 318 ASP A O 1
ATOM 2682 N N . PHE A 1 319 ? 9.445 -50.344 14.391 1 32.62 319 PHE A N 1
ATOM 2683 C CA . PHE A 1 319 ? 9.938 -51.688 14.648 1 32.62 319 PHE A CA 1
ATOM 2684 C C . PHE A 1 319 ? 11.438 -51.75 14.438 1 32.62 319 PHE A C 1
ATOM 2686 O O . PHE A 1 319 ? 12.148 -52.375 15.227 1 32.62 319 PHE A O 1
ATOM 2693 N N . LEU A 1 320 ? 11.914 -51.094 13.352 1 31.77 320 LEU A N 1
ATOM 2694 C CA . LEU A 1 320 ? 13.336 -51.25 13.07 1 31.77 320 LEU A CA 1
ATOM 2695 C C . LEU A 1 320 ? 14.18 -50.438 14.047 1 31.77 320 LEU A C 1
ATOM 2697 O O . LEU A 1 320 ? 15.227 -50.906 14.5 1 31.77 320 LEU A O 1
ATOM 2701 N N . ASN A 1 321 ? 13.742 -49.188 14.289 1 31.97 321 ASN A N 1
ATOM 2702 C CA . ASN A 1 321 ? 14.594 -48.406 15.172 1 31.97 321 ASN A CA 1
ATOM 2703 C C . ASN A 1 321 ? 14.57 -48.938 16.609 1 31.97 321 ASN A C 1
ATOM 2705 O O . ASN A 1 321 ? 15.438 -48.594 17.406 1 31.97 321 ASN A O 1
ATOM 2709 N N . ASN A 1 322 ? 13.43 -49.438 16.984 1 31.25 322 ASN A N 1
ATOM 2710 C CA . ASN A 1 322 ? 13.508 -50.031 18.312 1 31.25 322 ASN A CA 1
ATOM 2711 C C . ASN A 1 322 ? 14.578 -51.125 18.391 1 31.25 322 ASN A C 1
ATOM 2713 O O . ASN A 1 322 ? 15.141 -51.375 19.453 1 31.25 322 ASN A O 1
ATOM 2717 N N . ASN A 1 323 ? 14.766 -51.906 17.391 1 30.89 323 ASN A N 1
ATOM 2718 C CA . ASN A 1 323 ? 15.703 -53 17.625 1 30.89 323 ASN A CA 1
ATOM 2719 C C . ASN A 1 323 ? 17.156 -52.531 17.547 1 30.89 323 ASN A C 1
ATOM 2721 O O . ASN A 1 323 ? 18.062 -53.25 17.984 1 30.89 323 ASN A O 1
ATOM 2725 N N . PHE A 1 324 ? 17.547 -51.594 16.656 1 27.25 324 PHE A N 1
ATOM 2726 C CA . PHE A 1 324 ? 18.984 -51.438 16.531 1 27.25 324 PHE A CA 1
ATOM 2727 C C . PHE A 1 324 ? 19.547 -50.5 17.609 1 27.25 324 PHE A C 1
ATOM 2729 O O . PHE A 1 324 ? 19.859 -49.344 17.328 1 27.25 324 PHE A O 1
ATOM 2736 N N . GLN A 1 325 ? 18.844 -50.188 18.703 1 26.78 325 GLN A N 1
ATOM 2737 C CA . GLN A 1 325 ? 19.484 -49.594 19.875 1 26.78 325 GLN A CA 1
ATOM 2738 C C . GLN A 1 325 ? 20.734 -50.375 20.281 1 26.78 325 GLN A C 1
ATOM 2740 O O . GLN A 1 325 ? 21.344 -50.094 21.312 1 26.78 325 GLN A O 1
ATOM 2745 N N . ILE A 1 326 ? 21.078 -51.469 19.594 1 22.25 326 ILE A N 1
ATOM 2746 C CA . ILE A 1 326 ? 22.078 -52.281 20.266 1 22.25 326 ILE A CA 1
ATOM 2747 C C . ILE A 1 326 ? 23.297 -51.438 20.609 1 22.25 326 ILE A C 1
ATOM 2749 O O . ILE A 1 326 ? 23.734 -51.375 21.766 1 22.25 326 ILE A O 1
ATOM 2753 N N . ALA A 1 327 ? 24.562 -51.906 20.156 1 24.45 327 ALA A N 1
ATOM 2754 C CA . ALA A 1 327 ? 25.891 -52.188 20.703 1 24.45 327 ALA A CA 1
ATOM 2755 C C . ALA A 1 327 ? 26.781 -50.969 20.594 1 24.45 327 ALA A C 1
ATOM 2757 O O . ALA A 1 327 ? 27.969 -51 20.922 1 24.45 327 ALA A O 1
ATOM 2758 N N . ILE A 1 328 ? 26.391 -49.844 20 1 23.61 328 ILE A N 1
ATOM 2759 C CA . ILE A 1 328 ? 27.547 -48.969 19.922 1 23.61 328 ILE A CA 1
ATOM 2760 C C . ILE A 1 328 ? 27.969 -48.531 21.312 1 23.61 328 ILE A C 1
ATOM 2762 O O . ILE A 1 328 ? 27.281 -47.719 21.969 1 23.61 328 ILE A O 1
ATOM 2766 N N . ILE A 1 329 ? 28.359 -49.594 22.328 1 22.09 329 ILE A N 1
ATOM 2767 C CA . ILE A 1 329 ? 29.062 -49.688 23.594 1 22.09 329 ILE A CA 1
ATOM 2768 C C . ILE A 1 329 ? 30.219 -48.719 23.641 1 22.09 329 ILE A C 1
ATOM 2770 O O . ILE A 1 329 ? 30.656 -48.219 22.609 1 22.09 329 ILE A O 1
ATOM 2774 N N . LYS A 1 330 ? 31.375 -49.156 24.516 1 24.67 330 LYS A N 1
ATOM 2775 C CA . LYS A 1 330 ? 32.312 -48.938 25.594 1 24.67 330 LYS A CA 1
ATOM 2776 C C . LYS A 1 330 ? 33.625 -48.312 25.078 1 24.67 330 LYS A C 1
ATOM 2778 O O . LYS A 1 330 ? 34.562 -48.094 25.844 1 24.67 330 LYS A O 1
ATOM 2783 N N . LYS A 1 331 ? 34.031 -48.406 23.797 1 23.42 331 LYS A N 1
ATOM 2784 C CA . LYS A 1 331 ? 35.469 -48.438 23.719 1 23.42 331 LYS A CA 1
ATOM 2785 C C . LYS A 1 331 ? 36.094 -47.125 24.234 1 23.42 331 LYS A C 1
ATOM 2787 O O . LYS A 1 331 ? 37.094 -47.156 24.938 1 23.42 331 LYS A O 1
ATOM 2792 N N . ASN A 1 332 ? 35.938 -45.969 23.75 1 22.58 332 ASN A N 1
ATOM 2793 C CA . ASN A 1 332 ? 37.188 -45.188 23.719 1 22.58 332 ASN A CA 1
ATOM 2794 C C . ASN A 1 332 ? 37.438 -44.5 25.062 1 22.58 332 ASN A C 1
ATOM 2796 O O . ASN A 1 332 ? 37.062 -43.344 25.25 1 22.58 332 ASN A O 1
ATOM 2800 N N . LYS A 1 333 ? 36.969 -45.094 26.312 1 26.94 333 LYS A N 1
ATOM 2801 C CA . LYS A 1 333 ? 37.562 -44.625 27.562 1 26.94 333 LYS A CA 1
ATOM 2802 C C . LYS A 1 333 ? 39.094 -44.688 27.5 1 26.94 333 LYS A C 1
ATOM 2804 O O . LYS A 1 333 ? 39.781 -44.375 28.484 1 26.94 333 LYS A O 1
ATOM 2809 N N . LEU A 1 334 ? 39.844 -45.625 26.844 1 21.77 334 LEU A N 1
ATOM 2810 C CA . LEU A 1 334 ? 41.156 -46 27.328 1 21.77 334 LEU A CA 1
ATOM 2811 C C . LEU A 1 334 ? 42.094 -44.781 27.375 1 21.77 334 LEU A C 1
ATOM 2813 O O . LEU A 1 334 ? 42.875 -44.625 28.312 1 21.77 334 LEU A O 1
ATOM 2817 N N . SER A 1 335 ? 42.594 -44.094 26.406 1 22.62 335 SER A N 1
ATOM 2818 C CA . SER A 1 335 ? 44.031 -43.844 26.516 1 22.62 335 SER A CA 1
ATOM 2819 C C . SER A 1 335 ? 44.344 -42.781 27.547 1 22.62 335 SER A C 1
ATOM 2821 O O . SER A 1 335 ? 45.406 -42.844 28.203 1 22.62 335 SER A O 1
ATOM 2823 N N . VAL A 1 336 ? 43.938 -41.5 27.578 1 23.12 336 VAL A N 1
ATOM 2824 C CA . VAL A 1 336 ? 45.031 -40.594 27.953 1 23.12 336 VAL A CA 1
ATOM 2825 C C . VAL A 1 336 ? 45.219 -40.594 29.469 1 23.12 336 VAL A C 1
ATOM 2827 O O . VAL A 1 336 ? 44.438 -40 30.203 1 23.12 336 VAL A O 1
ATOM 2830 N N . LEU A 1 337 ? 45.156 -41.844 30.188 1 20.69 337 LEU A N 1
ATOM 2831 C CA . LEU A 1 337 ? 45.938 -41.938 31.406 1 20.69 337 LEU A CA 1
ATOM 2832 C C . LEU A 1 337 ? 47.406 -41.531 31.156 1 20.69 337 LEU A C 1
ATOM 2834 O O . LEU A 1 337 ? 48.125 -41.188 32.094 1 20.69 337 LEU A O 1
ATOM 2838 N N . CYS A 1 338 ? 48.125 -41.844 30.078 1 20.45 338 CYS A N 1
ATOM 2839 C CA . CYS A 1 338 ? 49.562 -41.719 30.297 1 20.45 338 CYS A CA 1
ATOM 2840 C C . CYS A 1 338 ? 49.969 -40.25 30.391 1 20.45 338 CYS A C 1
ATOM 2842 O O . CYS A 1 338 ? 49.5 -39.406 29.641 1 20.45 338 CYS A O 1
ATOM 2844 N N . MET B 1 1 ? 43.375 -77.875 -44.688 1 27.12 1 MET B N 1
ATOM 2845 C CA . MET B 1 1 ? 41.938 -77.938 -44.375 1 27.12 1 MET B CA 1
ATOM 2846 C C . MET B 1 1 ? 41.531 -76.812 -43.438 1 27.12 1 MET B C 1
ATOM 2848 O O . MET B 1 1 ? 41.344 -77 -42.25 1 27.12 1 MET B O 1
ATOM 2852 N N . GLU B 1 2 ? 42.188 -75.562 -43.531 1 29.73 2 GLU B N 1
ATOM 2853 C CA . GLU B 1 2 ? 42.219 -74.312 -42.781 1 29.73 2 GLU B CA 1
ATOM 2854 C C . GLU B 1 2 ? 40.844 -73.688 -42.812 1 29.73 2 GLU B C 1
ATOM 2856 O O . GLU B 1 2 ? 40.406 -73.125 -43.812 1 29.73 2 GLU B O 1
ATOM 2861 N N . ASP B 1 3 ? 39.781 -74.312 -42.188 1 29.7 3 ASP B N 1
ATOM 2862 C CA . ASP B 1 3 ? 38.406 -73.875 -42.125 1 29.7 3 ASP B CA 1
ATOM 2863 C C . ASP B 1 3 ? 38.281 -72.5 -41.531 1 29.7 3 ASP B C 1
ATOM 2865 O O . ASP B 1 3 ? 38.625 -72.312 -40.375 1 29.7 3 ASP B O 1
ATOM 2869 N N . PHE B 1 4 ? 38.469 -71.438 -42.344 1 32.09 4 PHE B N 1
ATOM 2870 C CA . PHE B 1 4 ? 38.312 -70 -42.031 1 32.09 4 PHE B CA 1
ATOM 2871 C C . PHE B 1 4 ? 36.938 -69.75 -41.406 1 32.09 4 PHE B C 1
ATOM 2873 O O . PHE B 1 4 ? 35.906 -70 -42.031 1 32.09 4 PHE B O 1
ATOM 2880 N N . VAL B 1 5 ? 36.844 -69.875 -40.062 1 36.66 5 VAL B N 1
ATOM 2881 C CA . VAL B 1 5 ? 35.688 -69.5 -39.219 1 36.66 5 VAL B CA 1
ATOM 2882 C C . VAL B 1 5 ? 35.188 -68.125 -39.656 1 36.66 5 VAL B C 1
ATOM 2884 O O . VAL B 1 5 ? 35.969 -67.188 -39.812 1 36.66 5 VAL B O 1
ATOM 2887 N N . SER B 1 6 ? 34.156 -68.125 -40.531 1 33.53 6 SER B N 1
ATOM 2888 C CA . SER B 1 6 ? 33.469 -66.938 -41.062 1 33.53 6 SER B CA 1
ATOM 2889 C C . SER B 1 6 ? 33.281 -65.875 -40 1 33.53 6 SER B C 1
ATOM 2891 O O . SER B 1 6 ? 33.281 -66.188 -38.812 1 33.53 6 SER B O 1
ATOM 2893 N N . PRO B 1 7 ? 33.156 -64.5 -40.438 1 32.53 7 PRO B N 1
ATOM 2894 C CA . PRO B 1 7 ? 33.156 -63.219 -39.781 1 32.53 7 PRO B CA 1
ATOM 2895 C C . PRO B 1 7 ? 32.156 -63.094 -38.656 1 32.53 7 PRO B C 1
ATOM 2897 O O . PRO B 1 7 ? 31.266 -63.938 -38.531 1 32.53 7 PRO B O 1
ATOM 2900 N N . THR B 1 8 ? 32.25 -61.969 -37.906 1 32.5 8 THR B N 1
ATOM 2901 C CA . THR B 1 8 ? 31.766 -61.219 -36.75 1 32.5 8 THR B CA 1
ATOM 2902 C C . THR B 1 8 ? 30.25 -61.031 -36.812 1 32.5 8 THR B C 1
ATOM 2904 O O . THR B 1 8 ? 29.703 -60.562 -37.812 1 32.5 8 THR B O 1
ATOM 2907 N N . HIS B 1 9 ? 29.469 -61.875 -36.219 1 33.62 9 HIS B N 1
ATOM 2908 C CA . HIS B 1 9 ? 28.062 -61.625 -35.906 1 33.62 9 HIS B CA 1
ATOM 2909 C C . HIS B 1 9 ? 27.859 -60.219 -35.406 1 33.62 9 HIS B C 1
ATOM 2911 O O . HIS B 1 9 ? 28.359 -59.812 -34.375 1 33.62 9 HIS B O 1
ATOM 2917 N N . SER B 1 10 ? 27.797 -59.188 -36.344 1 33.91 10 SER B N 1
ATOM 2918 C CA . SER B 1 10 ? 27.312 -57.875 -36.031 1 33.91 10 SER B CA 1
ATOM 2919 C C . SER B 1 10 ? 26.078 -57.906 -35.125 1 33.91 10 SER B C 1
ATOM 2921 O O . SER B 1 10 ? 25.062 -58.5 -35.5 1 33.91 10 SER B O 1
ATOM 2923 N N . ILE B 1 11 ? 26.172 -58.156 -33.906 1 36.66 11 ILE B N 1
ATOM 2924 C CA . ILE B 1 11 ? 25.109 -57.875 -32.938 1 36.66 11 ILE B CA 1
ATOM 2925 C C . ILE B 1 11 ? 24.406 -56.594 -33.312 1 36.66 11 ILE B C 1
ATOM 2927 O O . ILE B 1 11 ? 25 -55.5 -33.219 1 36.66 11 ILE B O 1
ATOM 2931 N N . GLN B 1 12 ? 23.656 -56.531 -34.438 1 34.25 12 GLN B N 1
ATOM 2932 C CA . GLN B 1 12 ? 22.703 -55.469 -34.656 1 34.25 12 GLN B CA 1
ATOM 2933 C C . GLN B 1 12 ? 22.016 -55.062 -33.344 1 34.25 12 GLN B C 1
ATOM 2935 O O . GLN B 1 12 ? 21.188 -55.844 -32.812 1 34.25 12 GLN B O 1
ATOM 2940 N N . MET B 1 13 ? 22.672 -54.688 -32.312 1 38.34 13 MET B N 1
ATOM 2941 C CA . MET B 1 13 ? 22.047 -54 -31.188 1 38.34 13 MET B CA 1
ATOM 2942 C C . MET B 1 13 ? 20.906 -53.094 -31.656 1 38.34 13 MET B C 1
ATOM 2944 O O . MET B 1 13 ? 21.156 -51.969 -32.094 1 38.34 13 MET B O 1
ATOM 2948 N N . HIS B 1 14 ? 19.922 -53.5 -32.469 1 39.44 14 HIS B N 1
ATOM 2949 C CA . HIS B 1 14 ? 18.734 -52.719 -32.719 1 39.44 14 HIS B CA 1
ATOM 2950 C C . HIS B 1 14 ? 18.172 -52.094 -31.438 1 39.44 14 HIS B C 1
ATOM 2952 O O . HIS B 1 14 ? 17.312 -52.688 -30.797 1 39.44 14 HIS B O 1
ATOM 2958 N N . ASP B 1 15 ? 18.891 -51.656 -30.562 1 43.81 15 ASP B N 1
ATOM 2959 C CA . ASP B 1 15 ? 18.312 -50.844 -29.5 1 43.81 15 ASP B CA 1
ATOM 2960 C C . ASP B 1 15 ? 17.234 -49.906 -30.047 1 43.81 15 ASP B C 1
ATOM 2962 O O . ASP B 1 15 ? 17.547 -48.969 -30.766 1 43.81 15 ASP B O 1
ATOM 2966 N N . LYS B 1 16 ? 16.109 -50.375 -30.484 1 52.84 16 LYS B N 1
ATOM 2967 C CA . LYS B 1 16 ? 14.961 -49.688 -31.062 1 52.84 16 LYS B CA 1
ATOM 2968 C C . LYS B 1 16 ? 14.656 -48.375 -30.328 1 52.84 16 LYS B C 1
ATOM 2970 O O . LYS B 1 16 ? 14.406 -48.406 -29.109 1 52.84 16 LYS B O 1
ATOM 2975 N N . PHE B 1 17 ? 15.164 -47.219 -30.719 1 70.94 17 PHE B N 1
ATOM 2976 C CA . PHE B 1 17 ? 14.852 -45.875 -30.25 1 70.94 17 PHE B CA 1
ATOM 2977 C C . PHE B 1 17 ? 13.344 -45.688 -30.188 1 70.94 17 PHE B C 1
ATOM 2979 O O . PHE B 1 17 ? 12.656 -45.781 -31.219 1 70.94 17 PHE B O 1
ATOM 2986 N N . VAL B 1 18 ? 12.734 -45.875 -29.047 1 81.75 18 VAL B N 1
ATOM 2987 C CA . VAL B 1 18 ? 11.312 -45.625 -28.844 1 81.75 18 VAL B CA 1
ATOM 2988 C C . VAL B 1 18 ? 10.992 -44.188 -29.156 1 81.75 18 VAL B C 1
ATOM 2990 O O . VAL B 1 18 ? 11.578 -43.281 -28.578 1 81.75 18 VAL B O 1
ATOM 2993 N N . THR B 1 19 ? 10.203 -44.062 -30.219 1 89.19 19 THR B N 1
ATOM 2994 C CA . THR B 1 19 ? 9.828 -42.719 -30.625 1 89.19 19 THR B CA 1
ATOM 2995 C C . THR B 1 19 ? 8.883 -42.094 -29.609 1 89.19 19 THR B C 1
ATOM 2997 O O . THR B 1 19 ? 8.32 -42.781 -28.75 1 89.19 19 THR B O 1
ATOM 3000 N N . ARG B 1 20 ? 8.703 -40.781 -29.656 1 92.06 20 ARG B N 1
ATOM 3001 C CA . ARG B 1 20 ? 7.785 -40.062 -28.797 1 92.06 20 ARG B CA 1
ATOM 3002 C C . ARG B 1 20 ? 6.352 -40.562 -28.984 1 92.06 20 ARG B C 1
ATOM 3004 O O . ARG B 1 20 ? 5.617 -40.719 -28.016 1 92.06 20 ARG B O 1
ATOM 3011 N N . LEU B 1 21 ? 6.09 -40.781 -30.219 1 91.75 21 LEU B N 1
ATOM 3012 C CA . LEU B 1 21 ? 4.742 -41.25 -30.531 1 91.75 21 LEU B CA 1
ATOM 3013 C C . LEU B 1 21 ? 4.496 -42.625 -29.953 1 91.75 21 LEU B C 1
ATOM 3015 O O . LEU B 1 21 ? 3.395 -42.906 -29.484 1 91.75 21 LEU B O 1
ATOM 3019 N N . GLU B 1 22 ? 5.48 -43.438 -30 1 92.56 22 GLU B N 1
ATOM 3020 C CA . GLU B 1 22 ? 5.363 -44.781 -29.422 1 92.56 22 GLU B CA 1
ATOM 3021 C C . GLU B 1 22 ? 5.172 -44.719 -27.922 1 92.56 22 GLU B C 1
ATOM 3023 O O . GLU B 1 22 ? 4.418 -45.5 -27.344 1 92.56 22 GLU B O 1
ATOM 3028 N N . LYS B 1 23 ? 5.863 -43.844 -27.359 1 93.69 23 LYS B N 1
ATOM 3029 C CA . LYS B 1 23 ? 5.695 -43.656 -25.922 1 93.69 23 LYS B CA 1
ATOM 3030 C C . LYS B 1 23 ? 4.27 -43.219 -25.594 1 93.69 23 LYS B C 1
ATOM 3032 O O . LYS B 1 23 ? 3.676 -43.719 -24.625 1 93.69 23 LYS B O 1
ATOM 3037 N N . LEU B 1 24 ? 3.797 -42.312 -26.344 1 94.19 24 LEU B N 1
ATOM 3038 C CA . LEU B 1 24 ? 2.426 -41.844 -26.172 1 94.19 24 LEU B CA 1
ATOM 3039 C C . LEU B 1 24 ? 1.436 -42.969 -26.359 1 94.19 24 LEU B C 1
ATOM 3041 O O . LEU B 1 24 ? 0.464 -43.094 -25.609 1 94.19 24 LEU B O 1
ATOM 3045 N N . GLN B 1 25 ? 1.678 -43.781 -27.359 1 92.5 25 GLN B N 1
ATOM 3046 C CA . GLN B 1 25 ? 0.814 -44.906 -27.625 1 92.5 25 GLN B CA 1
ATOM 3047 C C . GLN B 1 25 ? 0.825 -45.906 -26.453 1 92.5 25 GLN B C 1
ATOM 3049 O O . GLN B 1 25 ? -0.219 -46.438 -26.078 1 92.5 25 GLN B O 1
ATOM 3054 N N . LYS B 1 26 ? 2.029 -46.125 -25.984 1 92.5 26 LYS B N 1
ATOM 3055 C CA . LYS B 1 26 ? 2.146 -47 -24.828 1 92.5 26 LYS B CA 1
ATOM 3056 C C . LYS B 1 26 ? 1.33 -46.5 -23.656 1 92.5 26 LYS B C 1
ATOM 3058 O O . LYS B 1 26 ? 0.669 -47.281 -22.969 1 92.5 26 LYS B O 1
ATOM 3063 N N . LEU B 1 27 ? 1.384 -45.219 -23.406 1 91.5 27 LEU B N 1
ATOM 3064 C CA . LEU B 1 27 ? 0.604 -44.625 -22.344 1 91.5 27 LEU B CA 1
ATOM 3065 C C . LEU B 1 27 ? -0.89 -44.812 -22.562 1 91.5 27 LEU B C 1
ATOM 3067 O O . LEU B 1 27 ? -1.631 -45.125 -21.625 1 91.5 27 LEU B O 1
ATOM 3071 N N . PHE B 1 28 ? -1.314 -44.594 -23.766 1 90.25 28 PHE B N 1
ATOM 3072 C CA . PHE B 1 28 ? -2.715 -44.781 -24.141 1 90.25 28 PHE B CA 1
ATOM 3073 C C . PHE B 1 28 ? -3.166 -46.219 -23.891 1 90.25 28 PHE B C 1
ATOM 3075 O O . PHE B 1 28 ? -4.203 -46.438 -23.281 1 90.25 28 PHE B O 1
ATOM 3082 N N . ASP B 1 29 ? -2.365 -47.156 -24.312 1 88.5 29 ASP B N 1
ATOM 3083 C CA . ASP B 1 29 ? -2.691 -48.562 -24.172 1 88.5 29 ASP B CA 1
ATOM 3084 C C . ASP B 1 29 ? -2.789 -48.969 -22.703 1 88.5 29 ASP B C 1
ATOM 3086 O O . ASP B 1 29 ? -3.707 -49.688 -22.312 1 88.5 29 ASP B O 1
ATOM 3090 N N . ASN B 1 30 ? -1.86 -48.469 -22 1 87.75 30 ASN B N 1
ATOM 3091 C CA . ASN B 1 30 ? -1.853 -48.781 -20.562 1 87.75 30 ASN B CA 1
ATOM 3092 C C . ASN B 1 30 ? -3.066 -48.156 -19.859 1 87.75 30 ASN B C 1
ATOM 3094 O O . ASN B 1 30 ? -3.596 -48.75 -18.922 1 87.75 30 ASN B O 1
ATOM 3098 N N . SER B 1 31 ? -3.5 -47.062 -20.312 1 82 31 SER B N 1
ATOM 3099 C CA . SER B 1 31 ? -4.648 -46.375 -19.719 1 82 31 SER B CA 1
ATOM 3100 C C . SER B 1 31 ? -5.945 -47.125 -20.031 1 82 31 SER B C 1
ATOM 3102 O O . SER B 1 31 ? -6.836 -47.188 -19.172 1 82 31 SER B O 1
ATOM 3104 N N . VAL B 1 32 ? -6.102 -47.562 -21.188 1 77.38 32 VAL B N 1
ATOM 3105 C CA . VAL B 1 32 ? -7.289 -48.312 -21.594 1 77.38 32 VAL B CA 1
ATOM 3106 C C . VAL B 1 32 ? -7.371 -49.625 -20.828 1 77.38 32 VAL B C 1
ATOM 3108 O O . VAL B 1 32 ? -8.453 -50.031 -20.391 1 77.38 32 VAL B O 1
ATOM 3111 N N . GLN B 1 33 ? -6.305 -50.188 -20.578 1 74.75 33 GLN B N 1
ATOM 3112 C CA . GLN B 1 33 ? -6.273 -51.438 -19.828 1 74.75 33 GLN B CA 1
ATOM 3113 C C . GLN B 1 33 ? -6.688 -51.25 -18.375 1 74.75 33 GLN B C 1
ATOM 3115 O O . GLN B 1 33 ? -7.406 -52.062 -17.797 1 74.75 33 GLN B O 1
ATOM 3120 N N . ARG B 1 34 ? -6.328 -50.094 -17.812 1 67.25 34 ARG B N 1
ATOM 3121 C CA . ARG B 1 34 ? -6.637 -49.812 -16.422 1 67.25 34 ARG B CA 1
ATOM 3122 C C . ARG B 1 34 ? -8.078 -49.344 -16.266 1 67.25 34 ARG B C 1
ATOM 3124 O O . ARG B 1 34 ? -8.711 -49.594 -15.242 1 67.25 34 ARG B O 1
ATOM 3131 N N . LYS B 1 35 ? -8.539 -48.25 -17.125 1 58.59 35 LYS B N 1
ATOM 3132 C CA . LYS B 1 35 ? -9.93 -47.812 -17.078 1 58.59 35 LYS B CA 1
ATOM 3133 C C . LYS B 1 35 ? -10.867 -49.031 -16.969 1 58.59 35 LYS B C 1
ATOM 3135 O O . LYS B 1 35 ? -11.891 -48.969 -16.281 1 58.59 35 LYS B O 1
ATOM 3140 N N . ASP B 1 36 ? -10.664 -50.031 -17.688 1 51.47 36 ASP B N 1
ATOM 3141 C CA . ASP B 1 36 ? -11.461 -51.219 -17.469 1 51.47 36 ASP B CA 1
ATOM 3142 C C . ASP B 1 36 ? -11.43 -51.656 -16.016 1 51.47 36 ASP B C 1
ATOM 3144 O O . ASP B 1 36 ? -12.422 -52.188 -15.492 1 51.47 36 ASP B O 1
ATOM 3148 N N . GLN B 1 37 ? -10.367 -51.219 -15.289 1 45.62 37 GLN B N 1
ATOM 3149 C CA . GLN B 1 37 ? -10.398 -51.562 -13.867 1 45.62 37 GLN B CA 1
ATOM 3150 C C . GLN B 1 37 ? -10.922 -50.375 -13.047 1 45.62 37 GLN B C 1
ATOM 3152 O O . GLN B 1 37 ? -11.672 -50.562 -12.094 1 45.62 37 GLN B O 1
ATOM 3157 N N . GLN B 1 38 ? -10.352 -49.094 -13.039 1 46.03 38 GLN B N 1
ATOM 3158 C CA . GLN B 1 38 ? -10.633 -47.938 -12.188 1 46.03 38 GLN B CA 1
ATOM 3159 C C . GLN B 1 38 ? -11.414 -46.875 -12.961 1 46.03 38 GLN B C 1
ATOM 3161 O O . GLN B 1 38 ? -10.836 -46.125 -13.758 1 46.03 38 GLN B O 1
ATOM 3166 N N . HIS B 1 39 ? -12.672 -46.844 -13.383 1 39.62 39 HIS B N 1
ATOM 3167 C CA . HIS B 1 39 ? -13.602 -45.969 -14.086 1 39.62 39 HIS B CA 1
ATOM 3168 C C . HIS B 1 39 ? -13.477 -44.531 -13.617 1 39.62 39 HIS B C 1
ATOM 3170 O O . HIS B 1 39 ? -14 -43.625 -14.258 1 39.62 39 HIS B O 1
ATOM 3176 N N . ILE B 1 40 ? -13.086 -44.156 -12.414 1 37.31 40 ILE B N 1
ATOM 3177 C CA . ILE B 1 40 ? -13.57 -43.031 -11.648 1 37.31 40 ILE B CA 1
ATOM 3178 C C . ILE B 1 40 ? -12.812 -41.75 -12.07 1 37.31 40 ILE B C 1
ATOM 3180 O O . ILE B 1 40 ? -13.414 -40.719 -12.242 1 37.31 40 ILE B O 1
ATOM 3184 N N . ILE B 1 41 ? -11.562 -41.781 -12.164 1 40.91 41 ILE B N 1
ATOM 3185 C CA . ILE B 1 41 ? -10.859 -40.5 -12.141 1 40.91 41 ILE B CA 1
ATOM 3186 C C . ILE B 1 41 ? -11.07 -39.781 -13.469 1 40.91 41 ILE B C 1
ATOM 3188 O O . ILE B 1 41 ? -11.07 -38.531 -13.516 1 40.91 41 ILE B O 1
ATOM 3192 N N . LEU B 1 42 ? -11.211 -40.438 -14.656 1 41.66 42 LEU B N 1
ATOM 3193 C CA . LEU B 1 42 ? -11.359 -39.812 -15.969 1 41.66 42 LEU B CA 1
ATOM 3194 C C . LEU B 1 42 ? -12.594 -38.906 -16.016 1 41.66 42 LEU B C 1
ATOM 3196 O O . LEU B 1 42 ? -12.641 -37.969 -16.781 1 41.66 42 LEU B O 1
ATOM 3200 N N . GLN B 1 43 ? -13.602 -39.281 -15.383 1 42.12 43 GLN B N 1
ATOM 3201 C CA . GLN B 1 43 ? -14.82 -38.469 -15.398 1 42.12 43 GLN B CA 1
ATOM 3202 C C . GLN B 1 43 ? -14.547 -37.062 -14.93 1 42.12 43 GLN B C 1
ATOM 3204 O O . GLN B 1 43 ? -15.148 -36.094 -15.43 1 42.12 43 GLN B O 1
ATOM 3209 N N . GLN B 1 44 ? -13.766 -37 -14.039 1 41.19 44 GLN B N 1
ATOM 3210 C CA . GLN B 1 44 ? -13.594 -35.688 -13.414 1 41.19 44 GLN B CA 1
ATOM 3211 C C . GLN B 1 44 ? -12.938 -34.719 -14.375 1 41.19 44 GLN B C 1
ATOM 3213 O O . GLN B 1 44 ? -13.195 -33.5 -14.312 1 41.19 44 GLN B O 1
ATOM 3218 N N . LEU B 1 45 ? -11.93 -35.125 -15.25 1 45.31 45 LEU B N 1
ATOM 3219 C CA . LEU B 1 45 ? -11.25 -34.156 -16.094 1 45.31 45 LEU B CA 1
ATOM 3220 C C . LEU B 1 45 ? -12 -33.938 -17.391 1 45.31 45 LEU B C 1
ATOM 3222 O O . LEU B 1 45 ? -11.508 -33.25 -18.297 1 45.31 45 LEU B O 1
ATOM 3226 N N . ASN B 1 46 ? -13.289 -34.25 -17.531 1 44.41 46 ASN B N 1
ATOM 3227 C CA . ASN B 1 46 ? -14.117 -34.031 -18.719 1 44.41 46 ASN B CA 1
ATOM 3228 C C . ASN B 1 46 ? -13.383 -34.438 -19.984 1 44.41 46 ASN B C 1
ATOM 3230 O O . ASN B 1 46 ? -13.547 -33.781 -21.031 1 44.41 46 ASN B O 1
ATOM 3234 N N . ILE B 1 47 ? -12.328 -35.094 -19.969 1 44.91 47 ILE B N 1
ATOM 3235 C CA . ILE B 1 47 ? -11.695 -35.5 -21.219 1 44.91 47 ILE B CA 1
ATOM 3236 C C . ILE B 1 47 ? -12.523 -36.594 -21.891 1 44.91 47 ILE B C 1
ATOM 3238 O O . ILE B 1 47 ? -12.703 -37.656 -21.328 1 44.91 47 ILE B O 1
ATOM 3242 N N . THR B 1 48 ? -13.484 -36.344 -22.609 1 45.16 48 THR B N 1
ATOM 3243 C CA . THR B 1 48 ? -14.109 -37.281 -23.531 1 45.16 48 THR B CA 1
ATOM 3244 C C . THR B 1 48 ? -13.07 -38.219 -24.172 1 45.16 48 THR B C 1
ATOM 3246 O O . THR B 1 48 ? -11.953 -37.781 -24.453 1 45.16 48 THR B O 1
ATOM 3249 N N . MET B 1 49 ? -13.125 -39.5 -23.906 1 52.25 49 MET B N 1
ATOM 3250 C CA . MET B 1 49 ? -12.305 -40.562 -24.469 1 52.25 49 MET B CA 1
ATOM 3251 C C . MET B 1 49 ? -12 -40.281 -25.953 1 52.25 49 MET B C 1
ATOM 3253 O O . MET B 1 49 ? -12.875 -40.406 -26.797 1 52.25 49 MET B O 1
ATOM 3257 N N . GLN B 1 50 ? -11.156 -39.406 -26.219 1 61.69 50 GLN B N 1
ATOM 3258 C CA . GLN B 1 50 ? -10.781 -39.188 -27.609 1 61.69 50 GLN B CA 1
ATOM 3259 C C . GLN B 1 50 ? -10.188 -40.469 -28.219 1 61.69 50 GLN B C 1
ATOM 3261 O O . GLN B 1 50 ? -9.508 -41.219 -27.531 1 61.69 50 GLN B O 1
ATOM 3266 N N . ASP B 1 51 ? -10.734 -40.969 -29.312 1 80.75 51 ASP B N 1
ATOM 3267 C CA . ASP B 1 51 ? -10.258 -42.062 -30.172 1 80.75 51 ASP B CA 1
ATOM 3268 C C . ASP B 1 51 ? -8.766 -41.906 -30.469 1 80.75 51 ASP B C 1
ATOM 3270 O O . ASP B 1 51 ? -8.273 -40.781 -30.625 1 80.75 51 ASP B O 1
ATOM 3274 N N . TRP B 1 52 ? -8.016 -43.062 -30.203 1 89.69 52 TRP B N 1
ATOM 3275 C CA . TRP B 1 52 ? -6.582 -43.062 -30.453 1 89.69 52 TRP B CA 1
ATOM 3276 C C . TRP B 1 52 ? -6.27 -42.469 -31.828 1 89.69 52 TRP B C 1
ATOM 3278 O O . TRP B 1 52 ? -5.281 -41.75 -31.984 1 89.69 52 TRP B O 1
ATOM 3288 N N . ALA B 1 53 ? -7.098 -42.75 -32.719 1 90.12 53 ALA B N 1
ATOM 3289 C CA . ALA B 1 53 ? -6.867 -42.281 -34.062 1 90.12 53 ALA B CA 1
ATOM 3290 C C . ALA B 1 53 ? -6.828 -40.75 -34.094 1 90.12 53 ALA B C 1
ATOM 3292 O O . ALA B 1 53 ? -6 -40.156 -34.812 1 90.12 53 ALA B O 1
ATOM 3293 N N . ASP B 1 54 ? -7.676 -40.188 -33.375 1 91 54 ASP B N 1
ATOM 3294 C CA . ASP B 1 54 ? -7.73 -38.75 -33.312 1 91 54 ASP B CA 1
ATOM 3295 C C . ASP B 1 54 ? -6.504 -38.156 -32.625 1 91 54 ASP B C 1
ATOM 3297 O O . ASP B 1 54 ? -5.938 -37.156 -33.062 1 91 54 ASP B O 1
ATOM 3301 N N . ILE B 1 55 ? -6.121 -38.812 -31.562 1 92.62 55 ILE B N 1
ATOM 3302 C CA . ILE B 1 55 ? -4.961 -38.375 -30.797 1 92.62 55 ILE B CA 1
ATOM 3303 C C . ILE B 1 55 ? -3.705 -38.469 -31.656 1 92.62 55 ILE B C 1
ATOM 3305 O O . ILE B 1 55 ? -2.906 -37.531 -31.703 1 92.62 55 ILE B O 1
ATOM 3309 N N . GLN B 1 56 ? -3.602 -39.531 -32.312 1 93.19 56 GLN B N 1
ATOM 3310 C CA . GLN B 1 56 ? -2.439 -39.781 -33.156 1 93.19 56 GLN B CA 1
ATOM 3311 C C . GLN B 1 56 ? -2.346 -38.75 -34.281 1 93.19 56 GLN B C 1
ATOM 3313 O O . GLN B 1 56 ? -1.261 -38.25 -34.594 1 93.19 56 GLN B O 1
ATOM 3318 N N . SER B 1 57 ? -3.488 -38.531 -34.875 1 93.56 57 SER B N 1
ATOM 3319 C CA . SER B 1 57 ? -3.51 -37.562 -35.969 1 93.56 57 SER B CA 1
ATOM 3320 C C . SER B 1 57 ? -3.09 -36.188 -35.5 1 93.56 57 SER B C 1
ATOM 3322 O O . SER B 1 57 ? -2.279 -35.5 -36.125 1 93.56 57 SER B O 1
ATOM 3324 N N . SER B 1 58 ? -3.643 -35.781 -34.406 1 93.94 58 SER B N 1
ATOM 3325 C CA . SER B 1 58 ? -3.311 -34.5 -33.844 1 93.94 58 SER B CA 1
ATOM 3326 C C . SER B 1 58 ? -1.835 -34.406 -33.469 1 93.94 58 SER B C 1
ATOM 3328 O O . SER B 1 58 ? -1.19 -33.375 -33.656 1 93.94 58 SER B O 1
ATOM 3330 N N . TYR B 1 59 ? -1.32 -35.406 -32.906 1 95.44 59 TYR B N 1
ATOM 3331 C CA . TYR B 1 59 ? 0.075 -35.469 -32.469 1 95.44 59 TYR B CA 1
ATOM 3332 C C . TYR B 1 59 ? 1.013 -35.344 -33.688 1 95.44 59 TYR B C 1
ATOM 3334 O O . TYR B 1 59 ? 2.014 -34.625 -33.625 1 95.44 59 TYR B O 1
ATOM 3342 N N . LYS B 1 60 ? 0.709 -36.031 -34.719 1 95.25 60 LYS B N 1
ATOM 3343 C CA . LYS B 1 60 ? 1.534 -35.969 -35.938 1 95.25 60 LYS B CA 1
ATOM 3344 C C . LYS B 1 60 ? 1.534 -34.562 -36.531 1 95.25 60 LYS B C 1
ATOM 3346 O O . LYS B 1 60 ? 2.555 -34.125 -37.062 1 95.25 60 LYS B O 1
ATOM 3351 N N . GLU B 1 61 ? 0.392 -34 -36.469 1 95.44 61 GLU B N 1
ATOM 3352 C CA . GLU B 1 61 ? 0.314 -32.625 -36.969 1 95.44 61 GLU B CA 1
ATOM 3353 C C . GLU B 1 61 ? 1.208 -31.703 -36.125 1 95.44 61 GLU B C 1
ATOM 3355 O O . GLU B 1 61 ? 1.873 -30.828 -36.688 1 95.44 61 GLU B O 1
ATOM 3360 N N . LEU B 1 62 ? 1.173 -31.875 -34.844 1 95.81 62 LEU B N 1
ATOM 3361 C CA . LEU B 1 62 ? 2.008 -31.078 -33.969 1 95.81 62 LEU B CA 1
ATOM 3362 C C . LEU B 1 62 ? 3.486 -31.344 -34.219 1 95.81 62 LEU B C 1
ATOM 3364 O O . LEU B 1 62 ? 4.305 -30.422 -34.188 1 95.81 62 LEU B O 1
ATOM 3368 N N . GLU B 1 63 ? 3.82 -32.562 -34.406 1 94.44 63 GLU B N 1
ATOM 3369 C CA . GLU B 1 63 ? 5.203 -32.938 -34.688 1 94.44 63 GLU B CA 1
ATOM 3370 C C . GLU B 1 63 ? 5.711 -32.25 -35.969 1 94.44 63 GLU B C 1
ATOM 3372 O O . GLU B 1 63 ? 6.836 -31.766 -36 1 94.44 63 GLU B O 1
ATOM 3377 N N . LYS B 1 64 ? 4.871 -32.281 -36.938 1 94.25 64 LYS B N 1
ATOM 3378 C CA . LYS B 1 64 ? 5.219 -31.625 -38.188 1 94.25 64 LYS B CA 1
ATOM 3379 C C . LYS B 1 64 ? 5.453 -30.141 -37.969 1 94.25 64 LYS B C 1
ATOM 3381 O O . LYS B 1 64 ? 6.41 -29.562 -38.5 1 94.25 64 LYS B O 1
ATOM 3386 N N . ALA B 1 65 ? 4.59 -29.562 -37.25 1 94 65 ALA B N 1
ATOM 3387 C CA . ALA B 1 65 ? 4.703 -28.141 -36.969 1 94 65 ALA B CA 1
ATOM 3388 C C . ALA B 1 65 ? 6 -27.828 -36.219 1 94 65 ALA B C 1
ATOM 3390 O O . ALA B 1 65 ? 6.664 -26.828 -36.5 1 94 65 ALA B O 1
ATOM 3391 N N . HIS B 1 66 ? 6.359 -28.578 -35.25 1 93.56 66 HIS B N 1
ATOM 3392 C CA . HIS B 1 66 ? 7.594 -28.406 -34.469 1 93.56 66 HIS B CA 1
ATOM 3393 C C . HIS B 1 66 ? 8.82 -28.547 -35.375 1 93.56 66 HIS B C 1
ATOM 3395 O O . HIS B 1 66 ? 9.773 -27.781 -35.281 1 93.56 66 HIS B O 1
ATOM 3401 N N . ASN B 1 67 ? 8.766 -29.531 -36.25 1 91.12 67 ASN B N 1
ATOM 3402 C CA . ASN B 1 67 ? 9.875 -29.766 -37.156 1 91.12 67 ASN B CA 1
ATOM 3403 C C . ASN B 1 67 ? 10.07 -28.594 -38.094 1 91.12 67 ASN B C 1
ATOM 3405 O O . ASN B 1 67 ? 11.195 -28.172 -38.344 1 91.12 67 ASN B O 1
ATOM 3409 N N . GLU B 1 68 ? 9 -28.109 -38.625 1 93.19 68 GLU B N 1
ATOM 3410 C CA . GLU B 1 68 ? 9.062 -26.953 -39.531 1 93.19 68 GLU B CA 1
ATOM 3411 C C . GLU B 1 68 ? 9.609 -25.719 -38.812 1 93.19 68 GLU B C 1
ATOM 3413 O O . GLU B 1 68 ? 10.422 -24.984 -39.375 1 93.19 68 GLU B O 1
ATOM 3418 N N . PHE B 1 69 ? 9.148 -25.547 -37.625 1 93 69 PHE B N 1
ATOM 3419 C CA . PHE B 1 69 ? 9.594 -24.422 -36.844 1 93 69 PHE B CA 1
ATOM 3420 C C . PHE B 1 69 ? 11.086 -24.5 -36.531 1 93 69 PHE B C 1
ATOM 3422 O O . PHE B 1 69 ? 11.805 -23.516 -36.656 1 93 69 PHE B O 1
ATOM 3429 N N . ASN B 1 70 ? 11.516 -25.688 -36.219 1 88.56 70 ASN B N 1
ATOM 3430 C CA . ASN B 1 70 ? 12.914 -25.891 -35.844 1 88.56 70 ASN B CA 1
ATOM 3431 C C . ASN B 1 70 ? 13.859 -25.688 -37 1 88.56 70 ASN B C 1
ATOM 3433 O O . ASN B 1 70 ? 15.008 -25.297 -36.812 1 88.56 70 ASN B O 1
ATOM 3437 N N . ILE B 1 71 ? 13.328 -25.906 -38.094 1 90.06 71 ILE B N 1
ATOM 3438 C CA . ILE B 1 71 ? 14.133 -25.734 -39.281 1 90.06 71 ILE B CA 1
ATOM 3439 C C . ILE B 1 71 ? 14.344 -24.234 -39.562 1 90.06 71 ILE B C 1
ATOM 3441 O O . ILE B 1 71 ? 15.438 -23.812 -39.938 1 90.06 71 ILE B O 1
ATOM 3445 N N . THR B 1 72 ? 13.367 -23.422 -39.281 1 91 72 THR B N 1
ATOM 3446 C CA . THR B 1 72 ? 13.391 -22 -39.625 1 91 72 THR B CA 1
ATOM 3447 C C . THR B 1 72 ? 13.891 -21.172 -38.438 1 91 72 THR B C 1
ATOM 3449 O O . THR B 1 72 ? 14.359 -20.047 -38.625 1 91 72 THR B O 1
ATOM 3452 N N . ASN B 1 73 ? 13.719 -21.703 -37.281 1 88.81 73 ASN B N 1
ATOM 3453 C CA . ASN B 1 73 ? 14.047 -20.938 -36.062 1 88.81 73 ASN B CA 1
ATOM 3454 C C . ASN B 1 73 ? 15.055 -21.672 -35.188 1 88.81 73 ASN B C 1
ATOM 3456 O O . ASN B 1 73 ? 14.734 -22.062 -34.062 1 88.81 73 ASN B O 1
ATOM 3460 N N . ILE B 1 74 ? 16.266 -21.781 -35.656 1 84.81 74 ILE B N 1
ATOM 3461 C CA . ILE B 1 74 ? 17.297 -22.547 -34.969 1 84.81 74 ILE B CA 1
ATOM 3462 C C . ILE B 1 74 ? 17.594 -21.906 -33.594 1 84.81 74 ILE B C 1
ATOM 3464 O O . ILE B 1 74 ? 17.828 -20.703 -33.531 1 84.81 74 ILE B O 1
ATOM 3468 N N . GLY B 1 75 ? 17.516 -22.594 -32.594 1 82.56 75 GLY B N 1
ATOM 3469 C CA . GLY B 1 75 ? 17.875 -22.141 -31.281 1 82.56 75 GLY B CA 1
ATOM 3470 C C . GLY B 1 75 ? 16.719 -21.5 -30.531 1 82.56 75 GLY B C 1
ATOM 3471 O O . GLY B 1 75 ? 16.859 -21.141 -29.359 1 82.56 75 GLY B O 1
ATOM 3472 N N . LYS B 1 76 ? 15.586 -21.312 -31.234 1 86.5 76 LYS B N 1
ATOM 3473 C CA . LYS B 1 76 ? 14.422 -20.703 -30.578 1 86.5 76 LYS B CA 1
ATOM 3474 C C . LYS B 1 76 ? 13.391 -21.766 -30.203 1 86.5 76 LYS B C 1
ATOM 3476 O O . LYS B 1 76 ? 13.352 -22.844 -30.797 1 86.5 76 LYS B O 1
ATOM 3481 N N . GLN B 1 77 ? 12.719 -21.484 -29.141 1 86.38 77 GLN B N 1
ATOM 3482 C CA . GLN B 1 77 ? 11.664 -22.391 -28.719 1 86.38 77 GLN B CA 1
ATOM 3483 C C . GLN B 1 77 ? 10.305 -21.938 -29.234 1 86.38 77 GLN B C 1
ATOM 3485 O O . GLN B 1 77 ? 9.953 -20.75 -29.125 1 86.38 77 GLN B O 1
ATOM 3490 N N . LYS B 1 78 ? 9.633 -22.875 -29.828 1 90.88 78 LYS B N 1
ATOM 3491 C CA . LYS B 1 78 ? 8.289 -22.594 -30.328 1 90.88 78 LYS B CA 1
ATOM 3492 C C . LYS B 1 78 ? 7.328 -22.281 -29.188 1 90.88 78 LYS B C 1
ATOM 3494 O O . LYS B 1 78 ? 7.32 -23 -28.172 1 90.88 78 LYS B O 1
ATOM 3499 N N . LYS B 1 79 ? 6.539 -21.25 -29.375 1 93 79 LYS B N 1
ATOM 3500 C CA . LYS B 1 79 ? 5.531 -20.938 -28.359 1 93 79 LYS B CA 1
ATOM 3501 C C . LYS B 1 79 ? 4.426 -21.984 -28.344 1 93 79 LYS B C 1
ATOM 3503 O O . LYS B 1 79 ? 4.027 -22.5 -29.391 1 93 79 LYS B O 1
ATOM 3508 N N . MET B 1 80 ? 3.992 -22.297 -27.172 1 94 80 MET B N 1
ATOM 3509 C CA . MET B 1 80 ? 2.938 -23.297 -27.031 1 94 80 MET B CA 1
ATOM 3510 C C . MET B 1 80 ? 1.59 -22.734 -27.469 1 94 80 MET B C 1
ATOM 3512 O O . MET B 1 80 ? 1.114 -21.75 -26.906 1 94 80 MET B O 1
ATOM 3516 N N . ASP B 1 81 ? 1.028 -23.281 -28.438 1 92.88 81 ASP B N 1
ATOM 3517 C CA . ASP B 1 81 ? -0.283 -22.828 -28.906 1 92.88 81 ASP B CA 1
ATOM 3518 C C . ASP B 1 81 ? -1.397 -23.688 -28.297 1 92.88 81 ASP B C 1
ATOM 3520 O O . ASP B 1 81 ? -1.134 -24.578 -27.484 1 92.88 81 ASP B O 1
ATOM 3524 N N . GLN B 1 82 ? -2.656 -23.406 -28.641 1 92.69 82 GLN B N 1
ATOM 3525 C CA . GLN B 1 82 ? -3.807 -24.047 -28.031 1 92.69 82 GLN B CA 1
ATOM 3526 C C . GLN B 1 82 ? -3.828 -25.547 -28.359 1 92.69 82 GLN B C 1
ATOM 3528 O O . GLN B 1 82 ? -4.176 -26.359 -27.5 1 92.69 82 GLN B O 1
ATOM 3533 N N . THR B 1 83 ? -3.492 -25.922 -29.531 1 93.31 83 THR B N 1
ATOM 3534 C CA . THR B 1 83 ? -3.471 -27.328 -29.922 1 93.31 83 THR B CA 1
ATOM 3535 C C . THR B 1 83 ? -2.471 -28.109 -29.094 1 93.31 83 THR B C 1
ATOM 3537 O O . THR B 1 83 ? -2.756 -29.234 -28.672 1 93.31 83 THR B O 1
ATOM 3540 N N . GLU B 1 84 ? -1.325 -27.531 -28.906 1 95.38 84 GLU B N 1
ATOM 3541 C CA . GLU B 1 84 ? -0.306 -28.188 -28.094 1 95.38 84 GLU B CA 1
ATOM 3542 C C . GLU B 1 84 ? -0.736 -28.266 -26.625 1 95.38 84 GLU B C 1
ATOM 3544 O O . GLU B 1 84 ? -0.434 -29.25 -25.938 1 95.38 84 GLU B O 1
ATOM 3549 N N . LEU B 1 85 ? -1.373 -27.219 -26.172 1 94.12 85 LEU B N 1
ATOM 3550 C CA . LEU B 1 85 ? -1.889 -27.219 -24.812 1 94.12 85 LEU B CA 1
ATOM 3551 C C . LEU B 1 85 ? -2.896 -28.344 -24.609 1 94.12 85 LEU B C 1
ATOM 3553 O O . LEU B 1 85 ? -2.893 -29.016 -23.578 1 94.12 85 LEU B O 1
ATOM 3557 N N . ASP B 1 86 ? -3.762 -28.5 -25.531 1 92.06 86 ASP B N 1
ATOM 3558 C CA . ASP B 1 86 ? -4.734 -29.594 -25.484 1 92.06 86 ASP B CA 1
ATOM 3559 C C . ASP B 1 86 ? -4.035 -30.953 -25.453 1 92.06 86 ASP B C 1
ATOM 3561 O O . ASP B 1 86 ? -4.445 -31.844 -24.703 1 92.06 86 ASP B O 1
ATOM 3565 N N . MET B 1 87 ? -3.031 -31.047 -26.25 1 94.44 87 MET B N 1
ATOM 3566 C CA . MET B 1 87 ? -2.254 -32.281 -26.25 1 94.44 87 MET B CA 1
ATOM 3567 C C . MET B 1 87 ? -1.595 -32.531 -24.891 1 94.44 87 MET B C 1
ATOM 3569 O O . MET B 1 87 ? -1.53 -33.656 -24.422 1 94.44 87 MET B O 1
ATOM 3573 N N . LEU B 1 88 ? -1.082 -31.5 -24.328 1 94.94 88 LEU B N 1
ATOM 3574 C CA . LEU B 1 88 ? -0.491 -31.594 -23 1 94.94 88 LEU B CA 1
ATOM 3575 C C . LEU B 1 88 ? -1.491 -32.156 -22 1 94.94 88 LEU B C 1
ATOM 3577 O O . LEU B 1 88 ? -1.158 -33.062 -21.219 1 94.94 88 LEU B O 1
ATOM 3581 N N . ARG B 1 89 ? -2.65 -31.625 -22.031 1 91.25 89 ARG B N 1
ATOM 3582 C CA . ARG B 1 89 ? -3.699 -32.094 -21.125 1 91.25 89 ARG B CA 1
ATOM 3583 C C . ARG B 1 89 ? -3.971 -33.594 -21.328 1 91.25 89 ARG B C 1
ATOM 3585 O O . ARG B 1 89 ? -4.141 -34.312 -20.359 1 91.25 89 ARG B O 1
ATOM 3592 N N . ILE B 1 90 ? -4.047 -33.969 -22.547 1 91.44 90 ILE B N 1
ATOM 3593 C CA . ILE B 1 90 ? -4.293 -35.375 -22.891 1 91.44 90 ILE B CA 1
ATOM 3594 C C . ILE B 1 90 ? -3.16 -36.25 -22.344 1 91.44 90 ILE B C 1
ATOM 3596 O O . ILE B 1 90 ? -3.406 -37.25 -21.688 1 91.44 90 ILE B O 1
ATOM 3600 N N . ILE B 1 91 ? -1.941 -35.812 -22.609 1 94.25 91 ILE B N 1
ATOM 3601 C CA . ILE B 1 91 ? -0.773 -36.594 -22.188 1 94.25 91 ILE B CA 1
ATOM 3602 C C . ILE B 1 91 ? -0.764 -36.719 -20.672 1 94.25 91 ILE B C 1
ATOM 3604 O O . ILE B 1 91 ? -0.513 -37.812 -20.141 1 94.25 91 ILE B O 1
ATOM 3608 N N . VAL B 1 92 ? -1.019 -35.625 -19.969 1 93 92 VAL B N 1
ATOM 3609 C CA . VAL B 1 92 ? -1.028 -35.625 -18.516 1 93 92 VAL B CA 1
ATOM 3610 C C . VAL B 1 92 ? -2.119 -36.594 -18.016 1 93 92 VAL B C 1
ATOM 3612 O O . VAL B 1 92 ? -1.893 -37.375 -17.094 1 93 92 VAL B O 1
ATOM 3615 N N . GLY B 1 93 ? -3.258 -36.469 -18.609 1 89.25 93 GLY B N 1
ATOM 3616 C CA . GLY B 1 93 ? -4.34 -37.375 -18.25 1 89.25 93 GLY B CA 1
ATOM 3617 C C . GLY B 1 93 ? -3.977 -38.844 -18.422 1 89.25 93 GLY B C 1
ATOM 3618 O O . GLY B 1 93 ? -4.203 -39.656 -17.531 1 89.25 93 GLY B O 1
ATOM 3619 N N . LEU B 1 94 ? -3.447 -39.188 -19.547 1 89.75 94 LEU B N 1
ATOM 3620 C CA . LEU B 1 94 ? -3.053 -40.562 -19.844 1 89.75 94 LEU B CA 1
ATOM 3621 C C . LEU B 1 94 ? -1.962 -41.031 -18.891 1 89.75 94 LEU B C 1
ATOM 3623 O O . LEU B 1 94 ? -1.998 -42.188 -18.406 1 89.75 94 LEU B O 1
ATOM 3627 N N . TYR B 1 95 ? -1.025 -40.156 -18.672 1 92.19 95 TYR B N 1
ATOM 3628 C CA . TYR B 1 95 ? 0.082 -40.5 -17.781 1 92.19 95 TYR B CA 1
ATOM 3629 C C . TYR B 1 95 ? -0.419 -40.781 -16.375 1 92.19 95 TYR B C 1
ATOM 3631 O O . TYR B 1 95 ? -0.008 -41.781 -15.766 1 92.19 95 TYR B O 1
ATOM 3639 N N . CYS B 1 96 ? -1.239 -39.969 -15.906 1 89.81 96 CYS B N 1
ATOM 3640 C CA . CYS B 1 96 ? -1.79 -40.156 -14.562 1 89.81 96 CYS B CA 1
ATOM 3641 C C . CYS B 1 96 ? -2.596 -41.438 -14.461 1 89.81 96 CYS B C 1
ATOM 3643 O O . CYS B 1 96 ? -2.496 -42.156 -13.461 1 89.81 96 CYS B O 1
ATOM 3645 N N . ASN B 1 97 ? -3.33 -41.719 -15.469 1 86 97 ASN B N 1
ATOM 3646 C CA . ASN B 1 97 ? -4.098 -42.969 -15.492 1 86 97 ASN B CA 1
ATOM 3647 C C . ASN B 1 97 ? -3.188 -44.188 -15.508 1 86 97 ASN B C 1
ATOM 3649 O O . ASN B 1 97 ? -3.416 -45.156 -14.773 1 86 97 ASN B O 1
ATOM 3653 N N . ALA B 1 98 ? -2.248 -44.094 -16.328 1 87.62 98 ALA B N 1
ATOM 3654 C CA . ALA B 1 98 ? -1.342 -45.219 -16.5 1 87.62 98 ALA B CA 1
ATOM 3655 C C . ALA B 1 98 ? -0.569 -45.5 -15.211 1 87.62 98 ALA B C 1
ATOM 3657 O O . ALA B 1 98 ? -0.274 -46.625 -14.883 1 87.62 98 ALA B O 1
ATOM 3658 N N . HIS B 1 99 ? -0.297 -44.469 -14.461 1 90.31 99 HIS B N 1
ATOM 3659 C CA . HIS B 1 99 ? 0.558 -44.625 -13.289 1 90.31 99 HIS B CA 1
ATOM 3660 C C . HIS B 1 99 ? -0.242 -44.469 -12 1 90.31 99 HIS B C 1
ATOM 3662 O O . HIS B 1 99 ? 0.326 -44.469 -10.906 1 90.31 99 HIS B O 1
ATOM 3668 N N . ASN B 1 100 ? -1.49 -44.25 -12.023 1 88.19 100 ASN B N 1
ATOM 3669 C CA . ASN B 1 100 ? -2.379 -44.094 -10.883 1 88.19 100 ASN B CA 1
ATOM 3670 C C . ASN B 1 100 ? -1.928 -42.938 -9.984 1 88.19 100 ASN B C 1
ATOM 3672 O O . ASN B 1 100 ? -1.75 -43.125 -8.773 1 88.19 100 ASN B O 1
ATOM 3676 N N . LEU B 1 101 ? -1.709 -41.812 -10.641 1 87.75 101 LEU B N 1
ATOM 3677 C CA . LEU B 1 101 ? -1.282 -40.594 -9.953 1 87.75 101 LEU B CA 1
ATOM 3678 C C . LEU B 1 101 ? -2.297 -39.469 -10.156 1 87.75 101 LEU B C 1
ATOM 3680 O O . LEU B 1 101 ? -3.088 -39.5 -11.102 1 87.75 101 LEU B O 1
ATOM 3684 N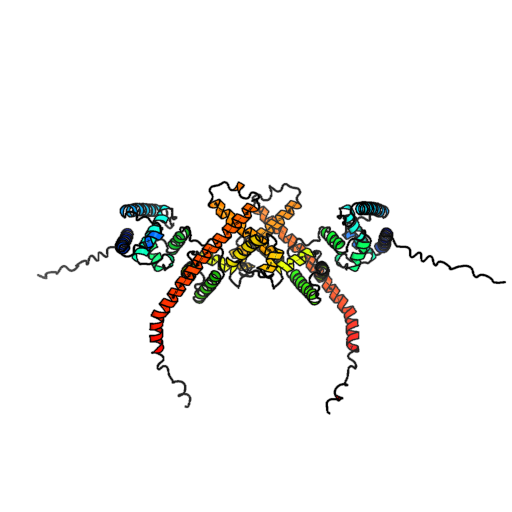 N . GLN B 1 102 ? -2.254 -38.562 -9.234 1 82.56 102 GLN B N 1
ATOM 3685 C CA . GLN B 1 102 ? -2.932 -37.281 -9.43 1 82.56 102 GLN B CA 1
ATOM 3686 C C . GLN B 1 102 ? -1.972 -36.219 -9.977 1 82.56 102 GLN B C 1
ATOM 3688 O O . GLN B 1 102 ? -0.786 -36.219 -9.641 1 82.56 102 GLN B O 1
ATOM 3693 N N . PRO B 1 103 ? -2.521 -35.406 -10.828 1 83.5 103 PRO B N 1
ATOM 3694 C CA . PRO B 1 103 ? -1.638 -34.406 -11.43 1 83.5 103 PRO B CA 1
ATOM 3695 C C . PRO B 1 103 ? -0.867 -33.594 -10.391 1 83.5 103 PRO B C 1
ATOM 3697 O O . PRO B 1 103 ? 0.317 -33.312 -10.578 1 83.5 103 PRO B O 1
ATOM 3700 N N . LEU B 1 104 ? -1.476 -33.312 -9.289 1 80.44 104 LEU B N 1
ATOM 3701 C CA . LEU B 1 104 ? -0.859 -32.469 -8.266 1 80.44 104 LEU B CA 1
ATOM 3702 C C . LEU B 1 104 ? 0.216 -33.219 -7.504 1 80.44 104 LEU B C 1
ATOM 3704 O O . LEU B 1 104 ? 1.042 -32.625 -6.812 1 80.44 104 LEU B O 1
ATOM 3708 N N . SER B 1 105 ? 0.245 -34.531 -7.641 1 84.12 105 SER B N 1
ATOM 3709 C CA . SER B 1 105 ? 1.212 -35.375 -6.941 1 84.12 105 SER B CA 1
ATOM 3710 C C . SER B 1 105 ? 2.408 -35.719 -7.832 1 84.12 105 SER B C 1
ATOM 3712 O O . SER B 1 105 ? 3.379 -36.312 -7.379 1 84.12 105 SER B O 1
ATOM 3714 N N . MET B 1 106 ? 2.318 -35.281 -9.008 1 89.94 106 MET B N 1
ATOM 3715 C CA . MET B 1 106 ? 3.398 -35.562 -9.945 1 89.94 106 MET B CA 1
ATOM 3716 C C . MET B 1 106 ? 4.688 -34.875 -9.539 1 89.94 106 MET B C 1
ATOM 3718 O O . MET B 1 106 ? 4.66 -33.719 -9.125 1 89.94 106 MET B O 1
ATOM 3722 N N . ASN B 1 107 ? 5.762 -35.594 -9.641 1 91.69 107 ASN B N 1
ATOM 3723 C CA . ASN B 1 107 ? 7.062 -35 -9.312 1 91.69 107 ASN B CA 1
ATOM 3724 C C . ASN B 1 107 ? 7.824 -34.594 -10.57 1 91.69 107 ASN B C 1
ATOM 3726 O O . ASN B 1 107 ? 7.273 -34.625 -11.672 1 91.69 107 ASN B O 1
ATOM 3730 N N . VAL B 1 108 ? 9.078 -34.25 -10.406 1 94.12 108 VAL B N 1
ATOM 3731 C CA . VAL B 1 108 ? 9.898 -33.719 -11.492 1 94.12 108 VAL B CA 1
ATOM 3732 C C . VAL B 1 108 ? 10.078 -34.781 -12.57 1 94.12 108 VAL B C 1
ATOM 3734 O O . VAL B 1 108 ? 9.984 -34.5 -13.766 1 94.12 108 VAL B O 1
ATOM 3737 N N . TYR B 1 109 ? 10.312 -35.938 -12.148 1 95.44 109 TYR B N 1
ATOM 3738 C CA . TYR B 1 109 ? 10.508 -37.031 -13.086 1 95.44 109 TYR B CA 1
ATOM 3739 C C . TYR B 1 109 ? 9.266 -37.25 -13.953 1 95.44 109 TYR B C 1
ATOM 3741 O O . TYR B 1 109 ? 9.375 -37.406 -15.172 1 95.44 109 TYR B O 1
ATOM 3749 N N . ASP B 1 110 ? 8.156 -37.25 -13.32 1 95.5 110 ASP B N 1
ATOM 3750 C CA . ASP B 1 110 ? 6.898 -37.438 -14.023 1 95.5 110 ASP B CA 1
ATOM 3751 C C . ASP B 1 110 ? 6.695 -36.344 -15.094 1 95.5 110 ASP B C 1
ATOM 3753 O O . ASP B 1 110 ? 6.395 -36.688 -16.25 1 95.5 110 ASP B O 1
ATOM 3757 N N . TRP B 1 111 ? 6.93 -35.125 -14.672 1 95.88 111 TRP B N 1
ATOM 3758 C CA . TRP B 1 111 ? 6.746 -34.031 -15.609 1 95.88 111 TRP B CA 1
ATOM 3759 C C . TRP B 1 111 ? 7.785 -34.062 -16.719 1 95.88 111 TRP B C 1
ATOM 3761 O O . TRP B 1 111 ? 7.508 -33.688 -17.859 1 95.88 111 TRP B O 1
ATOM 3771 N N . ASP B 1 112 ? 8.93 -34.531 -16.406 1 96.38 112 ASP B N 1
ATOM 3772 C CA . ASP B 1 112 ? 9.969 -34.688 -17.406 1 96.38 112 ASP B CA 1
ATOM 3773 C C . ASP B 1 112 ? 9.555 -35.719 -18.469 1 96.38 112 ASP B C 1
ATOM 3775 O O . ASP B 1 112 ? 9.828 -35.531 -19.656 1 96.38 112 ASP B O 1
ATOM 3779 N N . GLN B 1 113 ? 8.938 -36.812 -18.047 1 96.38 113 GLN B N 1
ATOM 3780 C CA . GLN B 1 113 ? 8.43 -37.812 -18.984 1 96.38 113 GLN B CA 1
ATOM 3781 C C . GLN B 1 113 ? 7.375 -37.219 -19.906 1 96.38 113 GLN B C 1
ATOM 3783 O O . GLN B 1 113 ? 7.371 -37.469 -21.109 1 96.38 113 GLN B O 1
ATOM 3788 N N . VAL B 1 114 ? 6.539 -36.406 -19.328 1 96.44 114 VAL B N 1
ATOM 3789 C CA . VAL B 1 114 ? 5.52 -35.719 -20.125 1 96.44 114 VAL B CA 1
ATOM 3790 C C . VAL B 1 114 ? 6.188 -34.812 -21.156 1 96.44 114 VAL B C 1
ATOM 3792 O O . VAL B 1 114 ? 5.797 -34.781 -22.312 1 96.44 114 VAL B O 1
ATOM 3795 N N . GLY B 1 115 ? 7.164 -34.094 -20.719 1 97.12 115 GLY B N 1
ATOM 3796 C CA . GLY B 1 115 ? 7.895 -33.188 -21.594 1 97.12 115 GLY B CA 1
ATOM 3797 C C . GLY B 1 115 ? 8.586 -33.906 -22.75 1 97.12 115 GLY B C 1
ATOM 3798 O O . GLY B 1 115 ? 8.617 -33.406 -23.875 1 97.12 115 GLY B O 1
ATOM 3799 N N . GLN B 1 116 ? 9.102 -35.125 -22.438 1 95.88 116 GLN B N 1
ATOM 3800 C CA . GLN B 1 116 ? 9.758 -35.906 -23.469 1 95.88 116 GLN B CA 1
ATOM 3801 C C . GLN B 1 116 ? 8.789 -36.281 -24.594 1 95.88 116 GLN B C 1
ATOM 3803 O O . GLN B 1 116 ? 9.148 -36.25 -25.766 1 95.88 116 GLN B O 1
ATOM 3808 N N . ILE B 1 117 ? 7.633 -36.562 -24.188 1 96.75 117 ILE B N 1
ATOM 3809 C CA . ILE B 1 117 ? 6.613 -36.938 -25.156 1 96.75 117 ILE B CA 1
ATOM 3810 C C . ILE B 1 117 ? 6.148 -35.688 -25.906 1 96.75 117 ILE B C 1
ATOM 3812 O O . ILE B 1 117 ? 5.855 -35.719 -27.109 1 96.75 117 ILE B O 1
ATOM 3816 N N . LEU B 1 118 ? 6.117 -34.562 -25.188 1 96.88 118 LEU B N 1
ATOM 3817 C CA . LEU B 1 118 ? 5.66 -33.312 -25.766 1 96.88 118 LEU B CA 1
ATOM 3818 C C . LEU B 1 118 ? 6.824 -32.531 -26.375 1 96.88 118 LEU B C 1
ATOM 3820 O O . LEU B 1 118 ? 7.098 -31.391 -25.969 1 96.88 118 LEU B O 1
ATOM 3824 N N . PHE B 1 119 ? 7.582 -33.25 -27.219 1 94.69 119 PHE B N 1
ATOM 3825 C CA . PHE B 1 119 ? 8.617 -32.656 -28.062 1 94.69 119 PHE B CA 1
ATOM 3826 C C . PHE B 1 119 ? 9.75 -32.094 -27.219 1 94.69 119 PHE B C 1
ATOM 3828 O O . PHE B 1 119 ? 10.289 -31.031 -27.531 1 94.69 119 PHE B O 1
ATOM 3835 N N . ASN B 1 120 ? 9.992 -32.656 -26.094 1 93.19 120 ASN B N 1
ATOM 3836 C CA . ASN B 1 120 ? 11.125 -32.375 -25.219 1 93.19 120 ASN B CA 1
ATOM 3837 C C . ASN B 1 120 ? 11.008 -31.016 -24.562 1 93.19 120 ASN B C 1
ATOM 3839 O O . ASN B 1 120 ? 12.008 -30.297 -24.422 1 93.19 120 ASN B O 1
ATOM 3843 N N . ARG B 1 121 ? 9.797 -30.609 -24.312 1 94.94 121 ARG B N 1
ATOM 3844 C CA . ARG B 1 121 ? 9.602 -29.406 -23.516 1 94.94 121 ARG B CA 1
ATOM 3845 C C . ARG B 1 121 ? 10.117 -29.594 -22.094 1 94.94 121 ARG B C 1
ATOM 3847 O O . ARG B 1 121 ? 10.008 -30.688 -21.531 1 94.94 121 ARG B O 1
ATOM 3854 N N . HIS B 1 122 ? 10.641 -28.5 -21.562 1 94.81 122 HIS B N 1
ATOM 3855 C CA . HIS B 1 122 ? 11.133 -28.547 -20.188 1 94.81 122 HIS B CA 1
ATOM 3856 C C . HIS B 1 122 ? 10 -28.797 -19.203 1 94.81 122 HIS B C 1
ATOM 3858 O O . HIS B 1 122 ? 8.898 -28.266 -19.375 1 94.81 122 HIS B O 1
ATOM 3864 N N . TRP B 1 123 ? 10.266 -29.547 -18.203 1 94.31 123 TRP B N 1
ATOM 3865 C CA . TRP B 1 123 ? 9.234 -30 -17.281 1 94.31 123 TRP B CA 1
ATOM 3866 C C . TRP B 1 123 ? 8.523 -28.812 -16.625 1 94.31 123 TRP B C 1
ATOM 3868 O O . TRP B 1 123 ? 7.316 -28.844 -16.391 1 94.31 123 TRP B O 1
ATOM 3878 N N . LYS B 1 124 ? 9.281 -27.719 -16.359 1 92.56 124 LYS B N 1
ATOM 3879 C CA . LYS B 1 124 ? 8.719 -26.531 -15.719 1 92.56 124 LYS B CA 1
ATOM 3880 C C . LYS B 1 124 ? 7.641 -25.906 -16.594 1 92.56 124 LYS B C 1
ATOM 3882 O O . LYS B 1 124 ? 6.629 -25.406 -16.078 1 92.56 124 LYS B O 1
ATOM 3887 N N . VAL B 1 125 ? 7.922 -25.891 -17.828 1 94 125 VAL B N 1
ATOM 3888 C CA . VAL B 1 125 ? 6.984 -25.297 -18.781 1 94 125 VAL B CA 1
ATOM 3889 C C . VAL B 1 125 ? 5.715 -26.125 -18.844 1 94 125 VAL B C 1
ATOM 3891 O O . VAL B 1 125 ? 4.605 -25.594 -18.812 1 94 125 VAL B O 1
ATOM 3894 N N . CYS B 1 126 ? 5.852 -27.453 -18.891 1 95.25 126 CYS B N 1
ATOM 3895 C CA . CYS B 1 126 ? 4.707 -28.359 -18.953 1 95.25 126 CYS B CA 1
ATOM 3896 C C . CYS B 1 126 ? 3.816 -28.188 -17.719 1 95.25 126 CYS B C 1
ATOM 3898 O O . CYS B 1 126 ? 2.602 -28.031 -17.859 1 95.25 126 CYS B O 1
ATOM 3900 N N . ARG B 1 127 ? 4.445 -28.156 -16.609 1 90.38 127 ARG B N 1
ATOM 3901 C CA . ARG B 1 127 ? 3.678 -28.031 -15.367 1 90.38 127 ARG B CA 1
ATOM 3902 C C . ARG B 1 127 ? 2.969 -26.672 -15.297 1 90.38 127 ARG B C 1
ATOM 3904 O O . ARG B 1 127 ? 1.771 -26.609 -15.016 1 90.38 127 ARG B O 1
ATOM 3911 N N . SER B 1 128 ? 3.725 -25.625 -15.492 1 90.19 128 SER B N 1
ATOM 3912 C CA . SER B 1 128 ? 3.154 -24.281 -15.398 1 90.19 128 SER B CA 1
ATOM 3913 C C . SER B 1 128 ? 1.978 -24.109 -16.344 1 90.19 128 SER B C 1
ATOM 3915 O O . SER B 1 128 ? 0.923 -23.609 -15.961 1 90.19 128 SER B O 1
ATOM 3917 N N . ARG B 1 129 ? 2.195 -24.531 -17.578 1 91.12 129 ARG B N 1
ATOM 3918 C CA . ARG B 1 129 ? 1.155 -24.359 -18.594 1 91.12 129 ARG B CA 1
ATOM 3919 C C . ARG B 1 129 ? -0.063 -25.219 -18.281 1 91.12 129 ARG B C 1
ATOM 3921 O O . ARG B 1 129 ? -1.2 -24.812 -18.516 1 91.12 129 ARG B O 1
ATOM 3928 N N . TRP B 1 130 ? 0.173 -26.391 -17.812 1 90.38 130 TRP B N 1
ATOM 3929 C CA . TRP B 1 130 ? -0.939 -27.25 -17.422 1 90.38 130 TRP B CA 1
ATOM 3930 C C . TRP B 1 130 ? -1.736 -26.625 -16.281 1 90.38 130 TRP B C 1
ATOM 3932 O O . TRP B 1 130 ? -2.967 -26.562 -16.344 1 90.38 130 TRP B O 1
ATOM 3942 N N . VAL B 1 131 ? -1.07 -26.156 -15.305 1 84.62 131 VAL B N 1
ATOM 3943 C CA . VAL B 1 131 ? -1.712 -25.531 -14.148 1 84.62 131 VAL B CA 1
ATOM 3944 C C . VAL B 1 131 ? -2.531 -24.328 -14.594 1 84.62 131 VAL B C 1
ATOM 3946 O O . VAL B 1 131 ? -3.68 -24.156 -14.18 1 84.62 131 VAL B O 1
ATOM 3949 N N . GLU B 1 132 ? -1.988 -23.531 -15.367 1 83.69 132 GLU B N 1
ATOM 3950 C CA . GLU B 1 132 ? -2.65 -22.328 -15.859 1 83.69 132 GLU B CA 1
ATOM 3951 C C . GLU B 1 132 ? -3.904 -22.672 -16.656 1 83.69 132 GLU B C 1
ATOM 3953 O O . GLU B 1 132 ? -4.855 -21.891 -16.703 1 83.69 132 GLU B O 1
ATOM 3958 N N . SER B 1 133 ? -3.783 -23.781 -17.297 1 80 133 SER B N 1
ATOM 3959 C CA . SER B 1 133 ? -4.879 -24.188 -18.172 1 80 133 SER B CA 1
ATOM 3960 C C . SER B 1 133 ? -6.055 -24.734 -17.359 1 80 133 SER B C 1
ATOM 3962 O O . SER B 1 133 ? -7.164 -24.844 -17.875 1 80 133 SER B O 1
ATOM 3964 N N . GLN B 1 134 ? -5.746 -25.062 -16.156 1 72.75 134 GLN B N 1
ATOM 3965 C CA . GLN B 1 134 ? -6.805 -25.625 -15.336 1 72.75 134 GLN B CA 1
ATOM 3966 C C . GLN B 1 134 ? -7.719 -24.531 -14.781 1 72.75 134 GLN B C 1
ATOM 3968 O O . GLN B 1 134 ? -7.254 -23.453 -14.422 1 72.75 134 GLN B O 1
ATOM 3973 N N . ALA B 1 135 ? -9.055 -24.453 -15.281 1 54.72 135 ALA B N 1
ATOM 3974 C CA . ALA B 1 135 ? -10.047 -23.453 -14.883 1 54.72 135 ALA B CA 1
ATOM 3975 C C . ALA B 1 135 ? -9.914 -23.109 -13.406 1 54.72 135 ALA B C 1
ATOM 3977 O O . ALA B 1 135 ? -10.047 -21.938 -13.016 1 54.72 135 ALA B O 1
ATOM 3978 N N . THR B 1 136 ? -10.016 -24.109 -12.602 1 51.53 136 THR B N 1
ATOM 3979 C CA . THR B 1 136 ? -10.195 -23.984 -11.156 1 51.53 136 THR B CA 1
ATOM 3980 C C . THR B 1 136 ? -8.859 -23.734 -10.461 1 51.53 136 THR B C 1
ATOM 3982 O O . THR B 1 136 ? -8.82 -23.484 -9.258 1 51.53 136 THR B O 1
ATOM 3985 N N . SER B 1 137 ? -7.777 -23.703 -11.258 1 52.22 137 SER B N 1
ATOM 3986 C CA . SER B 1 137 ? -6.609 -24.188 -10.531 1 52.22 137 SER B CA 1
ATOM 3987 C C . SER B 1 137 ? -5.734 -23.031 -10.062 1 52.22 137 SER B C 1
ATOM 3989 O O . SER B 1 137 ? -5.223 -23.047 -8.938 1 52.22 137 SER B O 1
ATOM 3991 N N . ILE B 1 138 ? -5.469 -22.141 -10.969 1 53.91 138 ILE B N 1
ATOM 3992 C CA . ILE B 1 138 ? -4.488 -21.172 -10.477 1 53.91 138 ILE B CA 1
ATOM 3993 C C . ILE B 1 138 ? -5.109 -20.328 -9.367 1 53.91 138 ILE B C 1
ATOM 3995 O O . ILE B 1 138 ? -6.215 -19.797 -9.531 1 53.91 138 ILE B O 1
ATOM 3999 N N . VAL B 1 139 ? -4.684 -20.547 -8.203 1 54.88 139 VAL B N 1
ATOM 4000 C CA . VAL B 1 139 ? -5.168 -19.75 -7.082 1 54.88 139 VAL B CA 1
ATOM 4001 C C . VAL B 1 139 ? -5.059 -18.266 -7.426 1 54.88 139 VAL B C 1
ATOM 4003 O O . VAL B 1 139 ? -3.957 -17.75 -7.648 1 54.88 139 VAL B O 1
ATOM 4006 N N . ASP B 1 140 ? -6.082 -17.703 -8.055 1 67.25 140 ASP B N 1
ATOM 4007 C CA . ASP B 1 140 ? -6.18 -16.25 -8.141 1 67.25 140 ASP B CA 1
ATOM 4008 C C . ASP B 1 140 ? -6.781 -15.664 -6.867 1 67.25 140 ASP B C 1
ATOM 4010 O O . ASP B 1 140 ? -7.223 -14.508 -6.855 1 67.25 140 ASP B O 1
ATOM 4014 N N . HIS B 1 141 ? -6.602 -16.453 -5.883 1 74.44 141 HIS B N 1
ATOM 4015 C CA . HIS B 1 141 ? -7.223 -16.078 -4.617 1 74.44 141 HIS B CA 1
ATOM 4016 C C . HIS B 1 141 ? -6.195 -15.516 -3.646 1 74.44 141 HIS B C 1
ATOM 4018 O O . HIS B 1 141 ? -5 -15.797 -3.77 1 74.44 141 HIS B O 1
ATOM 4024 N N . PRO B 1 142 ? -6.703 -14.898 -2.75 1 85.75 142 PRO B N 1
ATOM 4025 C CA . PRO B 1 142 ? -5.785 -14.367 -1.739 1 85.75 142 PRO B CA 1
ATOM 4026 C C . PRO B 1 142 ? -5.047 -15.461 -0.977 1 85.75 142 PRO B C 1
ATOM 4028 O O . PRO B 1 142 ? -5.559 -16.578 -0.841 1 85.75 142 PRO B O 1
ATOM 4031 N N . TRP B 1 143 ? -3.891 -15.195 -0.563 1 91.12 143 TRP B N 1
ATOM 4032 C CA . TRP B 1 143 ? -3.059 -16.125 0.205 1 91.12 143 TRP B CA 1
ATOM 4033 C C . TRP B 1 143 ? -3.652 -16.359 1.588 1 91.12 143 TRP B C 1
ATOM 4035 O O . TRP B 1 143 ? -4.242 -15.461 2.188 1 91.12 143 TRP B O 1
ATOM 4045 N N . THR B 1 144 ? -3.492 -17.578 2.104 1 90.25 144 THR B N 1
ATOM 4046 C CA . THR B 1 144 ? -3.885 -17.906 3.469 1 90.25 144 THR B CA 1
ATOM 4047 C C . THR B 1 144 ? -2.674 -17.906 4.398 1 90.25 144 THR B C 1
ATOM 4049 O O . THR B 1 144 ? -1.531 -17.953 3.938 1 90.25 144 THR B O 1
ATOM 4052 N N . ARG B 1 145 ? -2.982 -17.891 5.641 1 91.12 145 ARG B N 1
ATOM 4053 C CA . ARG B 1 145 ? -1.907 -17.953 6.629 1 91.12 145 ARG B CA 1
ATOM 4054 C C . ARG B 1 145 ? -1.131 -19.266 6.508 1 91.12 145 ARG B C 1
ATOM 4056 O O . ARG B 1 145 ? 0.093 -19.281 6.652 1 91.12 145 ARG B O 1
ATOM 4063 N N . GLU B 1 146 ? -1.848 -20.234 6.219 1 90.56 146 GLU B N 1
ATOM 4064 C CA . GLU B 1 146 ? -1.229 -21.547 6.07 1 90.56 146 GLU B CA 1
ATOM 4065 C C . GLU B 1 146 ? -0.272 -21.578 4.879 1 90.56 146 GLU B C 1
ATOM 4067 O O . GLU B 1 146 ? 0.848 -22.078 4.992 1 90.56 146 GLU B O 1
AT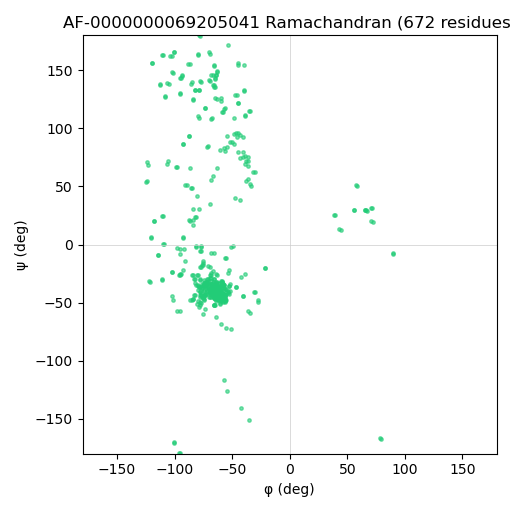OM 4072 N N . GLU B 1 147 ? -0.708 -21.047 3.807 1 91.38 147 GLU B N 1
ATOM 4073 C CA . GLU B 1 147 ? 0.135 -21 2.615 1 91.38 147 GLU B CA 1
ATOM 4074 C C . GLU B 1 147 ? 1.422 -20.219 2.879 1 91.38 147 GLU B C 1
ATOM 4076 O O . GLU B 1 147 ? 2.506 -20.656 2.479 1 91.38 147 GLU B O 1
ATOM 4081 N N . ASP B 1 148 ? 1.251 -19.141 3.555 1 94.81 148 ASP B N 1
ATOM 4082 C CA . ASP B 1 148 ? 2.42 -18.328 3.861 1 94.81 148 ASP B CA 1
ATOM 4083 C C . ASP B 1 148 ? 3.389 -19.078 4.777 1 94.81 148 ASP B C 1
ATOM 4085 O O . ASP B 1 148 ? 4.605 -18.984 4.605 1 94.81 148 ASP B O 1
ATOM 4089 N N . SER B 1 149 ? 2.799 -19.734 5.719 1 95.5 149 SER B N 1
ATOM 4090 C CA . SER B 1 149 ? 3.623 -20.531 6.629 1 95.5 149 SER B CA 1
ATOM 4091 C C . SER B 1 149 ? 4.383 -21.625 5.887 1 95.5 149 SER B C 1
ATOM 4093 O O . SER B 1 149 ? 5.586 -21.797 6.082 1 95.5 149 SER B O 1
ATOM 4095 N N . VAL B 1 150 ? 3.691 -22.297 5.031 1 94.88 150 VAL B N 1
ATOM 4096 C CA . VAL B 1 150 ? 4.289 -23.391 4.266 1 94.88 150 VAL B CA 1
ATOM 4097 C C . VAL B 1 150 ? 5.355 -22.828 3.322 1 94.88 150 VAL B C 1
ATOM 4099 O O . VAL B 1 150 ? 6.441 -23.406 3.195 1 94.88 150 VAL B O 1
ATOM 4102 N N . LEU B 1 151 ? 5.055 -21.734 2.693 1 95.75 151 LEU B N 1
ATOM 4103 C CA . LEU B 1 151 ? 6 -21.109 1.78 1 95.75 151 LEU B CA 1
ATOM 4104 C C . LEU B 1 151 ? 7.293 -20.75 2.502 1 95.75 151 LEU B C 1
ATOM 4106 O O . LEU B 1 151 ? 8.391 -21.016 1.997 1 95.75 151 LEU B O 1
ATOM 4110 N N . SER B 1 152 ? 7.145 -20.141 3.637 1 96.38 152 SER B N 1
ATOM 4111 C CA . SER B 1 152 ? 8.305 -19.75 4.426 1 96.38 152 SER B CA 1
ATOM 4112 C C . SER B 1 152 ? 9.141 -20.969 4.82 1 96.38 152 SER B C 1
ATOM 4114 O O . SER B 1 152 ? 10.375 -20.938 4.738 1 96.38 152 SER B O 1
ATOM 4116 N N . GLN B 1 153 ? 8.484 -22 5.203 1 96.38 153 GLN B N 1
ATOM 4117 C CA . GLN B 1 153 ? 9.172 -23.234 5.594 1 96.38 153 GLN B CA 1
ATOM 4118 C C . GLN B 1 153 ? 9.93 -23.844 4.418 1 96.38 153 GLN B C 1
ATOM 4120 O O . GLN B 1 153 ? 11.086 -24.25 4.566 1 96.38 153 GLN B O 1
ATOM 4125 N N . LEU B 1 154 ? 9.258 -23.891 3.355 1 95.62 154 LEU B N 1
ATOM 4126 C CA . LEU B 1 154 ? 9.867 -24.469 2.166 1 95.62 154 LEU B CA 1
ATOM 4127 C C . LEU B 1 154 ? 11.039 -23.641 1.688 1 95.62 154 LEU B C 1
ATOM 4129 O O . LEU B 1 154 ? 12.078 -24.172 1.295 1 95.62 154 LEU B O 1
ATOM 4133 N N . TYR B 1 155 ? 10.938 -22.297 1.676 1 95.75 155 TYR B N 1
ATOM 4134 C CA . TYR B 1 155 ? 12.055 -21.438 1.302 1 95.75 155 TYR B CA 1
ATOM 4135 C C . TYR B 1 155 ? 13.273 -21.719 2.178 1 95.75 155 TYR B C 1
ATOM 4137 O O . TYR B 1 155 ? 14.391 -21.844 1.676 1 95.75 155 TYR B O 1
ATOM 4145 N N . ASN B 1 156 ? 13 -21.766 3.443 1 94.69 156 ASN B N 1
ATOM 4146 C CA . ASN B 1 156 ? 14.086 -22 4.387 1 94.69 156 ASN B CA 1
ATOM 4147 C C . ASN B 1 156 ? 14.742 -23.359 4.148 1 94.69 156 ASN B C 1
ATOM 4149 O O . ASN B 1 156 ? 15.969 -23.484 4.215 1 94.69 156 ASN B O 1
ATOM 4153 N N . LYS B 1 157 ? 13.977 -24.359 3.896 1 93.88 157 LYS B N 1
ATOM 4154 C CA . LYS B 1 157 ? 14.484 -25.688 3.598 1 93.88 157 LYS B CA 1
ATOM 4155 C C . LYS B 1 157 ? 15.43 -25.672 2.4 1 93.88 157 LYS B C 1
ATOM 4157 O O . LYS B 1 157 ? 16.531 -26.219 2.467 1 93.88 157 LYS B O 1
ATOM 4162 N N . TYR B 1 158 ? 15.031 -25.016 1.392 1 93.56 158 TYR B N 1
ATOM 4163 C CA . TYR B 1 158 ? 15.836 -24.984 0.174 1 93.56 158 TYR B CA 1
ATOM 4164 C C . TYR B 1 158 ? 17 -24.016 0.309 1 93.56 158 TYR B C 1
ATOM 4166 O O . TYR B 1 158 ? 18.062 -24.234 -0.281 1 93.56 158 TYR B O 1
ATOM 4174 N N . ALA B 1 159 ? 16.797 -23 1.074 1 90.69 159 ALA B N 1
ATOM 4175 C CA . ALA B 1 159 ? 17.891 -22.047 1.33 1 90.69 159 ALA B CA 1
ATOM 4176 C C . ALA B 1 159 ? 19.031 -22.719 2.076 1 90.69 159 ALA B C 1
ATOM 4178 O O . ALA B 1 159 ? 20.203 -22.484 1.777 1 90.69 159 ALA B O 1
ATOM 4179 N N . GLU B 1 160 ? 18.766 -23.531 2.941 1 89.44 160 GLU B N 1
ATOM 4180 C CA . GLU B 1 160 ? 19.766 -24.266 3.709 1 89.44 160 GLU B CA 1
ATOM 4181 C C . GLU B 1 160 ? 20.594 -25.188 2.809 1 89.44 160 GLU B C 1
ATOM 4183 O O . GLU B 1 160 ? 21.766 -25.453 3.094 1 89.44 160 GLU B O 1
ATOM 4188 N N . GLN B 1 161 ? 20 -25.578 1.71 1 90.06 161 GLN B N 1
ATOM 4189 C CA . GLN B 1 161 ? 20.688 -26.438 0.744 1 90.06 161 GLN B CA 1
ATOM 4190 C C . GLN B 1 161 ? 21.375 -25.625 -0.331 1 90.06 161 GLN B C 1
ATOM 4192 O O . GLN B 1 161 ? 21.766 -26.141 -1.375 1 90.06 161 GLN B O 1
ATOM 4197 N N . ASN B 1 162 ? 21.375 -24.344 -0.166 1 86.81 162 ASN B N 1
ATOM 4198 C CA . ASN B 1 162 ? 21.969 -23.391 -1.104 1 86.81 162 ASN B CA 1
ATOM 4199 C C . ASN B 1 162 ? 21.234 -23.391 -2.439 1 86.81 162 ASN B C 1
ATOM 4201 O O . ASN B 1 162 ? 21.844 -23.234 -3.496 1 86.81 162 ASN B O 1
ATOM 4205 N N . ARG B 1 163 ? 19.922 -23.703 -2.354 1 83.75 163 ARG B N 1
ATOM 4206 C CA . ARG B 1 163 ? 19.047 -23.734 -3.527 1 83.75 163 ARG B CA 1
ATOM 4207 C C . ARG B 1 163 ? 17.844 -22.828 -3.346 1 83.75 163 ARG B C 1
ATOM 4209 O O . ARG B 1 163 ? 16.703 -23.25 -3.584 1 83.75 163 ARG B O 1
ATOM 4216 N N . SER B 1 164 ? 18.062 -21.578 -3.045 1 80.5 164 SER B N 1
ATOM 4217 C CA . SER B 1 164 ? 16.984 -20.688 -2.662 1 80.5 164 SER B CA 1
ATOM 4218 C C . SER B 1 164 ? 16.188 -20.219 -3.885 1 80.5 164 SER B C 1
ATOM 4220 O O . SER B 1 164 ? 15.055 -19.781 -3.762 1 80.5 164 SER B O 1
ATOM 4222 N N . ASN B 1 165 ? 16.562 -20.516 -5.121 1 83.75 165 ASN B N 1
ATOM 4223 C CA . ASN B 1 165 ? 15.93 -19.969 -6.316 1 83.75 165 ASN B CA 1
ATOM 4224 C C . ASN B 1 165 ? 15.156 -21.047 -7.07 1 83.75 165 ASN B C 1
ATOM 4226 O O . ASN B 1 165 ? 14.891 -20.922 -8.266 1 83.75 165 ASN B O 1
ATOM 4230 N N . LYS B 1 166 ? 14.75 -22.078 -6.301 1 92.25 166 LYS B N 1
ATOM 4231 C CA . LYS B 1 166 ? 14.008 -23.172 -6.938 1 92.25 166 LYS B CA 1
ATOM 4232 C C . LYS B 1 166 ? 12.508 -23 -6.719 1 92.25 166 LYS B C 1
ATOM 4234 O O . LYS B 1 166 ? 11.867 -23.875 -6.121 1 92.25 166 LYS B O 1
ATOM 4239 N N . TRP B 1 167 ? 11.984 -22.031 -7.277 1 94.88 167 TRP B N 1
ATOM 4240 C CA . TRP B 1 167 ? 10.609 -21.609 -7.008 1 94.88 167 TRP B CA 1
ATOM 4241 C C . TRP B 1 167 ? 9.609 -22.594 -7.605 1 94.88 167 TRP B C 1
ATOM 4243 O O . TRP B 1 167 ? 8.531 -22.797 -7.043 1 94.88 167 TRP B O 1
ATOM 4253 N N . SER B 1 168 ? 9.961 -23.203 -8.711 1 91.25 168 SER B N 1
ATOM 4254 C CA . SER B 1 168 ? 9.078 -24.188 -9.297 1 91.25 168 SER B CA 1
ATOM 4255 C C . SER B 1 168 ? 8.953 -25.422 -8.406 1 91.25 168 SER B C 1
ATOM 4257 O O . SER B 1 168 ? 7.871 -26 -8.266 1 91.25 168 SER B O 1
ATOM 4259 N N . LEU B 1 169 ? 10.031 -25.812 -7.871 1 91.75 169 LEU B N 1
ATOM 4260 C CA . LEU B 1 169 ? 10.039 -26.938 -6.945 1 91.75 169 LEU B CA 1
ATOM 4261 C C . LEU B 1 169 ? 9.258 -26.609 -5.68 1 91.75 169 LEU B C 1
ATOM 4263 O O . LEU B 1 169 ? 8.484 -27.422 -5.188 1 91.75 169 LEU B O 1
ATOM 4267 N N . ILE B 1 170 ? 9.484 -25.406 -5.215 1 93.69 170 ILE B N 1
ATOM 4268 C CA . ILE B 1 170 ? 8.781 -24.938 -4.023 1 93.69 170 ILE B CA 1
ATOM 4269 C C . ILE B 1 170 ? 7.277 -24.969 -4.277 1 93.69 170 ILE B C 1
ATOM 4271 O O . ILE B 1 170 ? 6.508 -25.453 -3.447 1 93.69 170 ILE B O 1
ATOM 4275 N N . ALA B 1 171 ? 6.91 -24.438 -5.414 1 91.75 171 ALA B N 1
ATOM 4276 C CA . ALA B 1 171 ? 5.496 -24.406 -5.777 1 91.75 171 ALA B CA 1
ATOM 4277 C C . ALA B 1 171 ? 4.906 -25.812 -5.84 1 91.75 171 ALA B C 1
ATOM 4279 O O . ALA B 1 171 ? 3.789 -26.047 -5.375 1 91.75 171 ALA B O 1
ATOM 4280 N N . MET B 1 172 ? 5.613 -26.734 -6.398 1 89.38 172 MET B N 1
ATOM 4281 C CA . MET B 1 172 ? 5.164 -28.125 -6.523 1 89.38 172 MET B CA 1
ATOM 4282 C C . MET B 1 172 ? 4.98 -28.75 -5.148 1 89.38 172 MET B C 1
ATOM 4284 O O . MET B 1 172 ? 3.961 -29.391 -4.891 1 89.38 172 MET B O 1
ATOM 4288 N N . GLU B 1 173 ? 5.965 -28.531 -4.332 1 89.88 173 GLU B N 1
ATOM 4289 C CA . GLU B 1 173 ? 5.879 -29.109 -2.992 1 89.88 173 GLU B CA 1
ATOM 4290 C C . GLU B 1 173 ? 4.746 -28.469 -2.193 1 89.88 173 GLU B C 1
ATOM 4292 O O . GLU B 1 173 ? 4.066 -29.141 -1.42 1 89.88 173 GLU B O 1
ATOM 4297 N N . MET B 1 174 ? 4.59 -27.219 -2.355 1 90.38 174 MET B N 1
ATOM 4298 C CA . MET B 1 174 ? 3.516 -26.516 -1.665 1 90.38 174 MET B CA 1
ATOM 4299 C C . MET B 1 174 ? 2.154 -27.094 -2.049 1 90.38 174 MET B C 1
ATOM 4301 O O . MET B 1 174 ? 1.279 -27.25 -1.195 1 90.38 174 MET B O 1
ATOM 4305 N N . SER B 1 175 ? 2.002 -27.344 -3.357 1 84.06 175 SER B N 1
ATOM 4306 C CA . SER B 1 175 ? 0.745 -27.906 -3.844 1 84.06 175 SER B CA 1
ATOM 4307 C C . SER B 1 175 ? 0.442 -29.234 -3.176 1 84.06 175 SER B C 1
ATOM 4309 O O . SER B 1 175 ? -0.719 -29.562 -2.91 1 84.06 175 SER B O 1
ATOM 4311 N N . LYS B 1 176 ? 1.458 -29.953 -2.867 1 83.5 176 LYS B N 1
ATOM 4312 C CA . LYS B 1 176 ? 1.306 -31.25 -2.223 1 83.5 176 LYS B CA 1
ATOM 4313 C C . LYS B 1 176 ? 0.927 -31.094 -0.752 1 83.5 176 LYS B C 1
ATOM 4315 O O . LYS B 1 176 ? 0.092 -31.844 -0.238 1 83.5 176 LYS B O 1
ATOM 4320 N N . ILE B 1 177 ? 1.526 -30.125 -0.12 1 85.94 177 ILE B N 1
ATOM 4321 C CA . ILE B 1 177 ? 1.367 -29.938 1.317 1 85.94 177 ILE B CA 1
ATOM 4322 C C . ILE B 1 177 ? 0.017 -29.281 1.606 1 85.94 177 ILE B C 1
ATOM 4324 O O . ILE B 1 177 ? -0.694 -29.688 2.525 1 85.94 177 ILE B O 1
ATOM 4328 N N . CYS B 1 178 ? -0.248 -28.203 0.887 1 80.88 178 CYS B N 1
ATOM 4329 C CA . CYS B 1 178 ? -1.465 -27.453 1.154 1 80.88 178 CYS B CA 1
ATOM 4330 C C . CYS B 1 178 ? -2.684 -28.156 0.569 1 80.88 178 CYS B C 1
ATOM 4332 O O . CYS B 1 178 ? -3.818 -27.859 0.946 1 80.88 178 CYS B O 1
ATOM 4334 N N . ASN B 1 179 ? -2.447 -29.203 -0.054 1 64.5 179 ASN B N 1
ATOM 4335 C CA . ASN B 1 179 ? -3.471 -30.078 -0.602 1 64.5 179 ASN B CA 1
ATOM 4336 C C . ASN B 1 179 ? -4.637 -29.297 -1.188 1 64.5 179 ASN B C 1
ATOM 4338 O O . ASN B 1 179 ? -5.801 -29.641 -0.965 1 64.5 179 ASN B O 1
ATOM 4342 N N . SER B 1 180 ? -4.375 -28.141 -1.562 1 60.34 180 SER B N 1
ATOM 4343 C CA . SER B 1 180 ? -5.461 -27.312 -2.08 1 60.34 180 SER B CA 1
ATOM 4344 C C . SER B 1 180 ? -5.688 -27.578 -3.566 1 60.34 180 SER B C 1
ATOM 4346 O O . SER B 1 180 ? -4.781 -28.016 -4.273 1 60.34 180 SER B O 1
ATOM 4348 N N . SER B 1 181 ? -6.953 -27.609 -3.893 1 59.41 181 SER B N 1
ATOM 4349 C CA . SER B 1 181 ? -7.324 -27.703 -5.301 1 59.41 181 SER B CA 1
ATOM 4350 C C . SER B 1 181 ? -6.699 -26.562 -6.113 1 59.41 181 SER B C 1
ATOM 4352 O O . SER B 1 181 ? -6.629 -26.641 -7.34 1 59.41 181 SER B O 1
ATOM 4354 N N . ASN B 1 182 ? -6.223 -25.703 -5.34 1 66.69 182 ASN B N 1
ATOM 4355 C CA . ASN B 1 182 ? -5.637 -24.562 -6.035 1 66.69 182 ASN B CA 1
ATOM 4356 C C . ASN B 1 182 ? -4.113 -24.578 -5.941 1 66.69 182 ASN B C 1
ATOM 4358 O O . ASN B 1 182 ? -3.555 -24.906 -4.895 1 66.69 182 ASN B O 1
ATOM 4362 N N . VAL B 1 183 ? -3.527 -24.469 -7.09 1 78.56 183 VAL B N 1
ATOM 4363 C CA . VAL B 1 183 ? -2.074 -24.578 -7.168 1 78.56 183 VAL B CA 1
ATOM 4364 C C . VAL B 1 183 ? -1.464 -23.203 -7.426 1 78.56 183 VAL B C 1
ATOM 4366 O O . VAL B 1 183 ? -2.025 -22.391 -8.172 1 78.56 183 VAL B O 1
ATOM 4369 N N . ARG B 1 184 ? -0.34 -23 -6.695 1 86.94 184 ARG B N 1
ATOM 4370 C CA . ARG B 1 184 ? 0.432 -21.781 -6.934 1 86.94 184 ARG B CA 1
ATOM 4371 C C . ARG B 1 184 ? 1.544 -22.031 -7.949 1 86.94 184 ARG B C 1
ATOM 4373 O O . ARG B 1 184 ? 2.129 -23.125 -7.984 1 86.94 184 ARG B O 1
ATOM 4380 N N . LEU B 1 185 ? 1.825 -21.031 -8.742 1 90.44 185 LEU B N 1
ATOM 4381 C CA . LEU B 1 185 ? 2.959 -21.078 -9.664 1 90.44 185 LEU B CA 1
ATOM 4382 C C . LEU B 1 185 ? 4.227 -20.578 -8.984 1 90.44 185 LEU B C 1
ATOM 4384 O O . LEU B 1 185 ? 4.16 -19.859 -7.98 1 90.44 185 LEU B O 1
ATOM 4388 N N . GLY B 1 186 ? 5.332 -21.047 -9.523 1 92.12 186 GLY B N 1
ATOM 4389 C CA . GLY B 1 186 ? 6.609 -20.609 -8.984 1 92.12 186 GLY B CA 1
ATOM 4390 C C . GLY B 1 186 ? 6.754 -19.109 -8.922 1 92.12 186 GLY B C 1
ATOM 4391 O O . GLY B 1 186 ? 7.277 -18.562 -7.945 1 92.12 186 GLY B O 1
ATOM 4392 N N . LYS B 1 187 ? 6.281 -18.438 -9.953 1 92.12 187 LYS B N 1
ATOM 4393 C CA . LYS B 1 187 ? 6.363 -16.984 -9.992 1 92.12 187 LYS B CA 1
ATOM 4394 C C . LYS B 1 187 ? 5.559 -16.359 -8.859 1 92.12 187 LYS B C 1
ATOM 4396 O O . LYS B 1 187 ? 5.977 -15.352 -8.281 1 92.12 187 LYS B O 1
ATOM 4401 N N . GLN B 1 188 ? 4.449 -16.875 -8.531 1 92.25 188 GLN B N 1
ATOM 4402 C CA . GLN B 1 188 ? 3.613 -16.375 -7.445 1 92.25 188 GLN B CA 1
ATOM 4403 C C . GLN B 1 188 ? 4.297 -16.562 -6.09 1 92.25 188 GLN B C 1
ATOM 4405 O O . GLN B 1 188 ? 4.273 -15.656 -5.25 1 92.25 188 GLN B O 1
ATOM 4410 N N . CYS B 1 189 ? 4.855 -17.719 -5.922 1 94.88 189 CYS B N 1
ATOM 4411 C CA . CYS B 1 189 ? 5.574 -18 -4.684 1 94.88 189 CYS B CA 1
ATOM 4412 C C . CYS B 1 189 ? 6.742 -17.031 -4.5 1 94.88 189 CYS B C 1
ATOM 4414 O O . CYS B 1 189 ? 6.93 -16.469 -3.416 1 94.88 189 CYS B O 1
ATOM 4416 N N . ARG B 1 190 ? 7.422 -16.859 -5.555 1 95.19 190 ARG B N 1
ATOM 4417 C CA . ARG B 1 190 ? 8.562 -15.945 -5.523 1 95.19 190 ARG B CA 1
ATOM 4418 C C . ARG B 1 190 ? 8.117 -14.531 -5.156 1 95.19 190 ARG B C 1
ATOM 4420 O O . ARG B 1 190 ? 8.688 -13.914 -4.254 1 95.19 190 ARG B O 1
ATOM 4427 N N . GLU B 1 191 ? 7.148 -14.086 -5.844 1 95 191 GLU B N 1
ATOM 4428 C CA . GLU B 1 191 ? 6.648 -12.734 -5.602 1 95 191 GLU B CA 1
ATOM 4429 C C . GLU B 1 191 ? 6.137 -12.586 -4.172 1 95 191 GLU B C 1
ATOM 4431 O O . GLU B 1 191 ? 6.367 -11.555 -3.531 1 95 191 GLU B O 1
ATOM 4436 N N . ARG B 1 192 ? 5.473 -13.562 -3.758 1 95.5 192 ARG B N 1
ATOM 4437 C CA . ARG B 1 192 ? 4.938 -13.539 -2.4 1 95.5 192 ARG B CA 1
ATOM 4438 C C . ARG B 1 192 ? 6.059 -13.477 -1.37 1 95.5 192 ARG B C 1
ATOM 4440 O O . ARG B 1 192 ? 6 -12.68 -0.429 1 95.5 192 ARG B O 1
ATOM 4447 N N . TRP B 1 193 ? 6.996 -14.234 -1.558 1 96.12 193 TRP B N 1
ATOM 4448 C CA . TRP B 1 193 ? 8.109 -14.273 -0.615 1 96.12 193 TRP B CA 1
ATOM 4449 C C . TRP B 1 193 ? 8.867 -12.953 -0.615 1 96.12 193 TRP B C 1
ATOM 4451 O O . TRP B 1 193 ? 9.062 -12.344 0.438 1 96.12 193 TRP B O 1
ATOM 4461 N N . ILE B 1 194 ? 9.258 -12.516 -1.765 1 95.25 194 ILE B N 1
ATOM 4462 C CA . ILE B 1 194 ? 10.125 -11.352 -1.915 1 95.25 194 ILE B CA 1
ATOM 4463 C C . ILE B 1 194 ? 9.414 -10.102 -1.402 1 95.25 194 ILE B C 1
ATOM 4465 O O . ILE B 1 194 ? 10.016 -9.281 -0.704 1 95.25 194 ILE B O 1
ATOM 4469 N N . ASN B 1 195 ? 8.188 -10.031 -1.59 1 94.44 195 ASN B N 1
ATOM 4470 C CA . ASN B 1 195 ? 7.52 -8.758 -1.347 1 94.44 195 ASN B CA 1
ATOM 4471 C C . ASN B 1 195 ? 6.777 -8.75 -0.013 1 94.44 195 ASN B C 1
ATOM 4473 O O . ASN B 1 195 ? 6.582 -7.699 0.592 1 94.44 195 ASN B O 1
ATOM 4477 N N . LYS B 1 196 ? 6.445 -9.883 0.425 1 95.06 196 LYS B N 1
ATOM 4478 C CA . LYS B 1 196 ? 5.547 -9.875 1.575 1 95.06 196 LYS B CA 1
ATOM 4479 C C . LYS B 1 196 ? 6.156 -10.617 2.758 1 95.06 196 LYS B C 1
ATOM 4481 O O . LYS B 1 196 ? 5.902 -10.273 3.914 1 95.06 196 LYS B O 1
ATOM 4486 N N . LEU B 1 197 ? 6.957 -11.633 2.562 1 95.56 197 LEU B N 1
ATOM 4487 C CA . LEU B 1 197 ? 7.273 -12.539 3.66 1 95.56 197 LEU B CA 1
ATOM 4488 C C . LEU B 1 197 ? 8.734 -12.391 4.086 1 95.56 197 LEU B C 1
ATOM 4490 O O . LEU B 1 197 ? 9.062 -12.602 5.254 1 95.56 197 LEU B O 1
ATOM 4494 N N . ASN B 1 198 ? 9.633 -12.031 3.172 1 94.44 198 ASN B N 1
ATOM 4495 C CA . ASN B 1 198 ? 11.055 -11.938 3.465 1 94.44 198 ASN B CA 1
ATOM 4496 C C . ASN B 1 198 ? 11.328 -10.977 4.621 1 94.44 198 ASN B C 1
ATOM 4498 O O . ASN B 1 198 ? 11.055 -9.781 4.52 1 94.44 198 ASN B O 1
ATOM 4502 N N . PRO B 1 199 ? 11.844 -11.406 5.688 1 92.94 199 PRO B N 1
ATOM 4503 C CA . PRO B 1 199 ? 12.062 -10.578 6.871 1 92.94 199 PRO B CA 1
ATOM 4504 C C . PRO B 1 199 ? 13.156 -9.531 6.668 1 92.94 199 PRO B C 1
ATOM 4506 O O . PRO B 1 199 ? 13.242 -8.57 7.43 1 92.94 199 PRO B O 1
ATOM 4509 N N . GLN B 1 200 ? 13.977 -9.703 5.73 1 92.94 200 GLN B N 1
ATOM 4510 C CA . GLN B 1 200 ? 15.086 -8.789 5.492 1 92.94 200 GLN B CA 1
ATOM 4511 C C . GLN B 1 200 ? 14.609 -7.516 4.797 1 92.94 200 GLN B C 1
ATOM 4513 O O . GLN B 1 200 ? 15.328 -6.512 4.773 1 92.94 200 GLN B O 1
ATOM 4518 N N . VAL B 1 201 ? 13.5 -7.609 4.219 1 94.38 201 VAL B N 1
ATOM 4519 C CA . VAL B 1 201 ? 12.969 -6.477 3.471 1 94.38 201 VAL B CA 1
ATOM 4520 C C . VAL B 1 201 ? 12.367 -5.457 4.434 1 94.38 201 VAL B C 1
ATOM 4522 O O . VAL B 1 201 ? 11.633 -5.824 5.355 1 94.38 201 VAL B O 1
ATOM 4525 N N . GLU B 1 202 ? 12.727 -4.195 4.215 1 90.88 202 GLU B N 1
ATOM 4526 C CA . GLU B 1 202 ? 12.18 -3.107 5.02 1 90.88 202 GLU B CA 1
ATOM 4527 C C . GLU B 1 202 ? 10.828 -2.645 4.48 1 90.88 202 GLU B C 1
ATOM 4529 O O . GLU B 1 202 ? 10.711 -2.307 3.301 1 90.88 202 GLU B O 1
ATOM 4534 N N . ARG B 1 203 ? 9.844 -2.65 5.344 1 89.25 203 ARG B N 1
ATOM 4535 C CA . ARG B 1 203 ? 8.492 -2.271 4.926 1 89.25 203 ARG B CA 1
ATOM 4536 C C . ARG B 1 203 ? 8.016 -1.037 5.684 1 89.25 203 ARG B C 1
ATOM 4538 O O . ARG B 1 203 ? 6.82 -0.722 5.672 1 89.25 203 ARG B O 1
ATOM 4545 N N . GLY B 1 204 ? 8.859 -0.343 6.195 1 88.94 204 GLY B N 1
ATOM 4546 C CA . GLY B 1 204 ? 8.531 0.862 6.938 1 88.94 204 GLY B CA 1
ATOM 4547 C C . GLY B 1 204 ? 8.211 2.047 6.047 1 88.94 204 GLY B C 1
ATOM 4548 O O . GLY B 1 204 ? 8.156 1.911 4.82 1 88.94 204 GLY B O 1
ATOM 4549 N N . PRO B 1 205 ? 7.891 3.17 6.672 1 91.69 205 PRO B N 1
ATOM 4550 C CA . PRO B 1 205 ? 7.492 4.348 5.898 1 91.69 205 PRO B CA 1
ATOM 4551 C C . PRO B 1 205 ? 8.625 4.902 5.035 1 91.69 205 PRO B C 1
ATOM 4553 O O . PRO B 1 205 ? 9.797 4.621 5.301 1 91.69 205 PRO B O 1
ATOM 4556 N N . TRP B 1 206 ? 8.273 5.586 3.943 1 93.31 206 TRP B N 1
ATOM 4557 C CA . TRP B 1 206 ? 9.203 6.332 3.105 1 93.31 206 TRP B CA 1
ATOM 4558 C C . TRP B 1 206 ? 9.477 7.715 3.686 1 93.31 206 TRP B C 1
ATOM 4560 O O . TRP B 1 206 ? 8.547 8.414 4.105 1 93.31 206 TRP B O 1
ATOM 4570 N N . TYR B 1 207 ? 10.758 8.07 3.746 1 93.19 207 TYR B N 1
ATOM 4571 C CA . TYR B 1 207 ? 11.156 9.383 4.242 1 93.19 207 TYR B CA 1
ATOM 4572 C C . TYR B 1 207 ? 11.695 10.25 3.111 1 93.19 207 TYR B C 1
ATOM 4574 O O . TYR B 1 207 ? 12.047 9.742 2.043 1 93.19 207 TYR B O 1
ATOM 4582 N N . LYS B 1 208 ? 11.734 11.484 3.408 1 90.5 208 LYS B N 1
ATOM 4583 C CA . LYS B 1 208 ? 12.227 12.453 2.432 1 90.5 208 LYS B CA 1
ATOM 4584 C C . LYS B 1 208 ? 13.609 12.047 1.913 1 90.5 208 LYS B C 1
ATOM 4586 O O . LYS B 1 208 ? 13.852 12.086 0.706 1 90.5 208 LYS B O 1
ATOM 4591 N N . GLU B 1 209 ? 14.398 11.641 2.777 1 91.19 209 GLU B N 1
ATOM 4592 C CA . GLU B 1 209 ? 15.758 11.227 2.43 1 91.19 209 GLU B CA 1
ATOM 4593 C C . GLU B 1 209 ? 15.742 10.023 1.491 1 91.19 209 GLU B C 1
ATOM 4595 O O . GLU B 1 209 ? 16.547 9.953 0.562 1 91.19 209 GLU B O 1
ATOM 4600 N N . ASP B 1 210 ? 14.82 9.148 1.725 1 94.12 210 ASP B N 1
ATOM 4601 C CA . ASP B 1 210 ? 14.688 7.961 0.887 1 94.12 210 ASP B CA 1
ATOM 4602 C C . ASP B 1 210 ? 14.211 8.328 -0.515 1 94.12 210 ASP B C 1
ATOM 4604 O O . ASP B 1 210 ? 14.656 7.746 -1.504 1 94.12 210 ASP B O 1
ATOM 4608 N N . GLU B 1 211 ? 13.289 9.234 -0.495 1 94.19 211 GLU B N 1
ATOM 4609 C CA . GLU B 1 211 ? 12.734 9.641 -1.78 1 94.19 211 GLU B CA 1
ATOM 4610 C C . GLU B 1 211 ? 13.781 10.328 -2.65 1 94.19 211 GLU B C 1
ATOM 4612 O O . GLU B 1 211 ? 13.852 10.078 -3.855 1 94.19 211 GLU B O 1
ATOM 4617 N N . ILE B 1 212 ? 14.578 11.156 -2.033 1 94.38 212 ILE B N 1
ATOM 4618 C CA . ILE B 1 212 ? 15.656 11.812 -2.756 1 94.38 212 ILE B CA 1
ATOM 4619 C C . ILE B 1 212 ? 16.641 10.766 -3.289 1 94.38 212 ILE B C 1
ATOM 4621 O O . ILE B 1 212 ? 17.031 10.812 -4.457 1 94.38 212 ILE B O 1
ATOM 4625 N N . LYS B 1 213 ? 16.969 9.859 -2.428 1 96.31 213 LYS B N 1
ATOM 4626 C CA . LYS B 1 213 ? 17.875 8.781 -2.805 1 96.31 213 LYS B CA 1
ATOM 4627 C C . LYS B 1 213 ? 17.344 8.008 -4.008 1 96.31 213 LYS B C 1
ATOM 4629 O O . LYS B 1 213 ? 18.094 7.723 -4.945 1 96.31 213 LYS B O 1
ATOM 4634 N N . LEU B 1 214 ? 16.094 7.691 -3.984 1 97.56 214 LEU B N 1
ATOM 4635 C CA . LEU B 1 214 ? 15.453 6.957 -5.066 1 97.56 214 LEU B CA 1
ATOM 4636 C C . LEU B 1 214 ? 15.5 7.754 -6.367 1 97.56 214 LEU B C 1
ATOM 4638 O O . LEU B 1 214 ? 15.875 7.219 -7.414 1 97.56 214 LEU B O 1
ATOM 4642 N N . LEU B 1 215 ? 15.148 9.008 -6.281 1 96.5 215 LEU B N 1
ATOM 4643 C CA . LEU B 1 215 ? 15.078 9.859 -7.465 1 96.5 215 LEU B CA 1
ATOM 4644 C C . LEU B 1 215 ? 16.469 10.07 -8.055 1 96.5 215 LEU B C 1
ATOM 4646 O O . LEU B 1 215 ? 16.641 10.07 -9.273 1 96.5 215 LEU B O 1
ATOM 4650 N N . VAL B 1 216 ? 17.453 10.258 -7.219 1 97 216 VAL B N 1
ATOM 4651 C CA . VAL B 1 216 ? 18.828 10.43 -7.664 1 97 216 VAL B CA 1
ATOM 4652 C C . VAL B 1 216 ? 19.297 9.164 -8.383 1 97 216 VAL B C 1
ATOM 4654 O O . VAL B 1 216 ? 19.953 9.242 -9.43 1 97 216 VAL B O 1
ATOM 4657 N N . ALA B 1 217 ? 18.984 8.031 -7.816 1 97.19 217 ALA B N 1
ATOM 4658 C CA . ALA B 1 217 ? 19.359 6.758 -8.422 1 97.19 217 ALA B CA 1
ATOM 4659 C C . ALA B 1 217 ? 18.734 6.594 -9.797 1 97.19 217 ALA B C 1
ATOM 4661 O O . ALA B 1 217 ? 19.391 6.105 -10.727 1 97.19 217 ALA B O 1
ATOM 4662 N N . VAL B 1 218 ? 17.484 6.988 -9.945 1 96.94 218 VAL B N 1
ATOM 4663 C CA . VAL B 1 218 ? 16.797 6.891 -11.227 1 96.94 218 VAL B CA 1
ATOM 4664 C C . VAL B 1 218 ? 17.484 7.797 -12.25 1 96.94 218 VAL B C 1
ATOM 4666 O O . VAL B 1 218 ? 17.594 7.438 -13.422 1 96.94 218 VAL B O 1
ATOM 4669 N N . LEU B 1 219 ? 17.891 8.938 -11.812 1 94.69 219 LEU B N 1
ATOM 4670 C CA . LEU B 1 219 ? 18.594 9.859 -12.695 1 94.69 219 LEU B CA 1
ATOM 4671 C C . LEU B 1 219 ? 19.922 9.258 -13.156 1 94.69 219 LEU B C 1
ATOM 4673 O O . LEU B 1 219 ? 20.328 9.445 -14.305 1 94.69 219 LEU B O 1
ATOM 4677 N N . GLN B 1 220 ? 20.5 8.508 -12.289 1 94.38 220 GLN B N 1
ATOM 4678 C CA . GLN B 1 220 ? 21.828 7.961 -12.555 1 94.38 220 GLN B CA 1
ATOM 4679 C C . GLN B 1 220 ? 21.75 6.699 -13.398 1 94.38 220 GLN B C 1
ATOM 4681 O O . GLN B 1 220 ? 22.531 6.52 -14.336 1 94.38 220 GLN B O 1
ATOM 4686 N N . TYR B 1 221 ? 20.812 5.805 -13.094 1 94.69 221 TYR B N 1
ATOM 4687 C CA . TYR B 1 221 ? 20.828 4.465 -13.68 1 94.69 221 TYR B CA 1
ATOM 4688 C C . TYR B 1 221 ? 19.625 4.258 -14.578 1 94.69 221 TYR B C 1
ATOM 4690 O O . TYR B 1 221 ? 19.531 3.256 -15.297 1 94.69 221 TYR B O 1
ATOM 4698 N N . GLY B 1 222 ? 18.688 5.184 -14.555 1 94.81 222 GLY B N 1
ATOM 4699 C CA . GLY B 1 222 ? 17.406 4.918 -15.18 1 94.81 222 GLY B CA 1
ATOM 4700 C C . GLY B 1 222 ? 16.5 4.059 -14.32 1 94.81 222 GLY B C 1
ATOM 4701 O O . GLY B 1 222 ? 16.75 3.861 -13.133 1 94.81 222 GLY B O 1
ATOM 4702 N N . LYS B 1 223 ? 15.422 3.557 -14.898 1 96.19 223 LYS B N 1
ATOM 4703 C CA . LYS B 1 223 ? 14.43 2.779 -14.164 1 96.19 223 LYS B CA 1
ATOM 4704 C C . LYS B 1 223 ? 14.828 1.31 -14.078 1 96.19 223 LYS B C 1
ATOM 4706 O O . LYS B 1 223 ? 14.039 0.426 -14.43 1 96.19 223 LYS B O 1
ATOM 4711 N N . LYS B 1 224 ? 16.047 1.145 -13.703 1 97.88 224 LYS B N 1
ATOM 4712 C CA . LYS B 1 224 ? 16.578 -0.187 -13.445 1 97.88 224 LYS B CA 1
ATOM 4713 C C . LYS B 1 224 ? 16.438 -0.565 -11.969 1 97.88 224 LYS B C 1
ATOM 4715 O O . LYS B 1 224 ? 17.391 -0.491 -11.203 1 97.88 224 LYS B O 1
ATOM 4720 N N . TRP B 1 225 ? 15.32 -1.092 -11.664 1 98.06 225 TRP B N 1
ATOM 4721 C CA . TRP B 1 225 ? 14.867 -1.236 -10.289 1 98.06 225 TRP B CA 1
ATOM 4722 C C . TRP B 1 225 ? 15.719 -2.266 -9.547 1 98.06 225 TRP B C 1
ATOM 4724 O O . TRP B 1 225 ? 15.992 -2.107 -8.352 1 98.06 225 TRP B O 1
ATOM 4734 N N . SER B 1 226 ? 16.094 -3.311 -10.242 1 97.19 226 SER B N 1
ATOM 4735 C CA . SER B 1 226 ? 16.938 -4.328 -9.609 1 97.19 226 SER B CA 1
ATOM 4736 C C . SER B 1 226 ? 18.281 -3.756 -9.203 1 97.19 226 SER B C 1
ATOM 4738 O O . SER B 1 226 ? 18.781 -4.043 -8.109 1 97.19 226 SER B O 1
ATOM 4740 N N . GLN B 1 227 ? 18.875 -2.988 -10.078 1 97.5 227 GLN B N 1
ATOM 4741 C CA . GLN B 1 227 ? 20.156 -2.35 -9.805 1 97.5 227 GLN B CA 1
ATOM 4742 C C . GLN B 1 227 ? 20.031 -1.341 -8.664 1 97.5 227 GLN B C 1
ATOM 4744 O O . GLN B 1 227 ? 20.875 -1.299 -7.773 1 97.5 227 GLN B O 1
ATOM 4749 N N . ILE B 1 228 ? 19 -0.562 -8.672 1 98 228 ILE B N 1
ATOM 4750 C CA . ILE B 1 228 ? 18.781 0.452 -7.645 1 98 228 ILE B CA 1
ATOM 4751 C C . ILE B 1 228 ? 18.578 -0.219 -6.285 1 98 228 ILE B C 1
ATOM 4753 O O . ILE B 1 228 ? 19.125 0.244 -5.277 1 98 228 ILE B O 1
ATOM 4757 N N . SER B 1 229 ? 17.844 -1.269 -6.219 1 97.88 229 SER B N 1
ATOM 4758 C CA . SER B 1 229 ? 17.625 -2.014 -4.984 1 97.88 229 SER B CA 1
ATOM 4759 C C . SER B 1 229 ? 18.953 -2.5 -4.395 1 97.88 229 SER B C 1
ATOM 4761 O O . SER B 1 229 ? 19.203 -2.316 -3.205 1 97.88 229 SER B O 1
ATOM 4763 N N . ARG B 1 230 ? 19.781 -3.004 -5.215 1 96.62 230 ARG B N 1
ATOM 4764 C CA . ARG B 1 230 ? 21.031 -3.596 -4.785 1 96.62 230 ARG B CA 1
ATOM 4765 C C . ARG B 1 230 ? 22.031 -2.52 -4.383 1 96.62 230 ARG B C 1
ATOM 4767 O O . ARG B 1 230 ? 22.641 -2.59 -3.309 1 96.62 230 ARG B O 1
ATOM 4774 N N . ARG B 1 231 ? 22.188 -1.547 -5.176 1 96.25 231 ARG B N 1
ATOM 4775 C CA . ARG B 1 231 ? 23.281 -0.586 -5.008 1 96.25 231 ARG B CA 1
ATOM 4776 C C . ARG B 1 231 ? 22.906 0.495 -4 1 96.25 231 ARG B C 1
ATOM 4778 O O . ARG B 1 231 ? 23.688 0.818 -3.107 1 96.25 231 ARG B O 1
ATOM 4785 N N . ASP B 1 232 ? 21.719 1.035 -4.148 1 95.81 232 ASP B N 1
ATOM 4786 C CA . ASP B 1 232 ? 21.359 2.217 -3.371 1 95.81 232 ASP B CA 1
ATOM 4787 C C . ASP B 1 232 ? 20.594 1.834 -2.113 1 95.81 232 ASP B C 1
ATOM 4789 O O . ASP B 1 232 ? 20.641 2.543 -1.106 1 95.81 232 ASP B O 1
ATOM 4793 N N . PHE B 1 233 ? 19.906 0.69 -2.15 1 97.12 233 PHE B N 1
ATOM 4794 C CA . PHE B 1 233 ? 19.078 0.341 -1.004 1 97.12 233 PHE B CA 1
ATOM 4795 C C . PHE B 1 233 ? 19.516 -0.983 -0.396 1 97.12 233 PHE B C 1
ATOM 4797 O O . PHE B 1 233 ? 18.812 -1.559 0.436 1 97.12 233 PHE B O 1
ATOM 4804 N N . GLU B 1 234 ? 20.594 -1.557 -0.852 1 96.19 234 GLU B N 1
ATOM 4805 C CA . GLU B 1 234 ? 21.234 -2.734 -0.276 1 96.19 234 GLU B CA 1
ATOM 4806 C C . GLU B 1 234 ? 20.25 -3.898 -0.167 1 96.19 234 GLU B C 1
ATOM 4808 O O . GLU B 1 234 ? 20.266 -4.641 0.818 1 96.19 234 GLU B O 1
ATOM 4813 N N . ASN B 1 235 ? 19.312 -3.953 -1.028 1 94.62 235 ASN B N 1
ATOM 4814 C CA . ASN B 1 235 ? 18.312 -5.016 -1.131 1 94.62 235 ASN B CA 1
ATOM 4815 C C . ASN B 1 235 ? 17.328 -4.965 0.026 1 94.62 235 ASN B C 1
ATOM 4817 O O . ASN B 1 235 ? 16.625 -5.945 0.294 1 94.62 235 ASN B O 1
ATOM 4821 N N . LEU B 1 236 ? 17.234 -3.84 0.66 1 96.25 236 LEU B N 1
ATOM 4822 C CA . LEU B 1 236 ? 16.281 -3.666 1.751 1 96.25 236 LEU B CA 1
ATOM 4823 C C . LEU B 1 236 ? 14.898 -3.299 1.214 1 96.25 236 LEU B C 1
ATOM 4825 O O . LEU B 1 236 ? 13.898 -3.465 1.909 1 96.25 236 LEU B O 1
ATOM 4829 N N . ARG B 1 237 ? 14.891 -2.707 0.081 1 96.56 237 ARG B N 1
ATOM 4830 C CA . ARG B 1 237 ? 13.648 -2.426 -0.638 1 96.56 237 ARG B CA 1
ATOM 4831 C C . ARG B 1 237 ? 13.562 -3.244 -1.922 1 96.56 237 ARG B C 1
ATOM 4833 O O . ARG B 1 237 ? 14.555 -3.377 -2.646 1 96.56 237 ARG B O 1
ATOM 4840 N N . THR B 1 238 ? 12.367 -3.773 -2.166 1 97.12 238 THR B N 1
ATOM 4841 C CA . THR B 1 238 ? 12.203 -4.629 -3.336 1 97.12 238 THR B CA 1
ATOM 4842 C C . THR B 1 238 ? 12.055 -3.789 -4.602 1 97.12 238 THR B C 1
ATOM 4844 O O . THR B 1 238 ? 11.773 -2.592 -4.527 1 97.12 238 THR B O 1
ATOM 4847 N N . GLU B 1 239 ? 12.234 -4.434 -5.727 1 96.94 239 GLU B N 1
ATOM 4848 C CA . GLU B 1 239 ? 12.062 -3.777 -7.02 1 96.94 239 GLU B CA 1
ATOM 4849 C C . GLU B 1 239 ? 10.664 -3.188 -7.152 1 96.94 239 GLU B C 1
ATOM 4851 O O . GLU B 1 239 ? 10.508 -2.035 -7.559 1 96.94 239 GLU B O 1
ATOM 4856 N N . ASN B 1 240 ? 9.75 -3.984 -6.742 1 95.81 240 ASN B N 1
ATOM 4857 C CA . ASN B 1 240 ? 8.359 -3.549 -6.836 1 95.81 240 ASN B CA 1
ATOM 4858 C C . ASN B 1 240 ? 8.094 -2.344 -5.941 1 95.81 240 ASN B C 1
ATOM 4860 O O . ASN B 1 240 ? 7.383 -1.416 -6.34 1 95.81 240 ASN B O 1
ATOM 4864 N N . CYS B 1 241 ? 8.594 -2.396 -4.844 1 96.69 241 CYS B N 1
ATOM 4865 C CA . CYS B 1 241 ? 8.438 -1.301 -3.895 1 96.69 241 CYS B CA 1
ATOM 4866 C C . CYS B 1 241 ? 9.023 -0.009 -4.449 1 96.69 241 CYS B C 1
ATOM 4868 O O . CYS B 1 241 ? 8.406 1.053 -4.348 1 96.69 241 CYS B O 1
ATOM 4870 N N . LEU B 1 242 ? 10.164 -0.07 -4.992 1 97.88 242 LEU B N 1
ATOM 4871 C CA . LEU B 1 242 ? 10.844 1.087 -5.566 1 97.88 242 LEU B CA 1
ATOM 4872 C C . LEU B 1 242 ? 10.055 1.651 -6.742 1 97.88 242 LEU B C 1
ATOM 4874 O O . LEU B 1 242 ? 9.852 2.863 -6.832 1 97.88 242 LEU B O 1
ATOM 4878 N N . LYS B 1 243 ? 9.656 0.773 -7.562 1 97.62 243 LYS B N 1
ATOM 4879 C CA . LYS B 1 243 ? 8.867 1.163 -8.727 1 97.62 243 LYS B CA 1
ATOM 4880 C C . LYS B 1 243 ? 7.594 1.895 -8.297 1 97.62 243 LYS B C 1
ATOM 4882 O O . LYS B 1 243 ? 7.301 2.98 -8.805 1 97.62 243 LYS B O 1
ATOM 4887 N N . ASN B 1 244 ? 6.926 1.271 -7.359 1 95.81 244 ASN B N 1
ATOM 4888 C CA . ASN B 1 244 ? 5.668 1.843 -6.895 1 95.81 244 ASN B CA 1
ATOM 4889 C C . ASN B 1 244 ? 5.875 3.201 -6.234 1 95.81 244 ASN B C 1
ATOM 4891 O O . ASN B 1 244 ? 5.094 4.129 -6.445 1 95.81 244 ASN B O 1
ATOM 4895 N N . ARG B 1 245 ? 6.879 3.311 -5.48 1 96.44 245 ARG B N 1
ATOM 4896 C CA . ARG B 1 245 ? 7.152 4.574 -4.805 1 96.44 245 ARG B CA 1
ATOM 4897 C C . ARG B 1 245 ? 7.504 5.668 -5.809 1 96.44 245 ARG B C 1
ATOM 4899 O O . ARG B 1 245 ? 7.059 6.809 -5.668 1 96.44 245 ARG B O 1
ATOM 4906 N N . PHE B 1 246 ? 8.281 5.309 -6.781 1 97.06 246 PHE B N 1
ATOM 4907 C CA . PHE B 1 246 ? 8.633 6.254 -7.836 1 97.06 246 PHE B CA 1
ATOM 4908 C C . PHE B 1 246 ? 7.387 6.809 -8.508 1 97.06 246 PHE B C 1
ATOM 4910 O O . PHE B 1 246 ? 7.246 8.023 -8.656 1 97.06 246 PHE B O 1
ATOM 4917 N N . HIS B 1 247 ? 6.477 5.914 -8.766 1 94.75 247 HIS B N 1
ATOM 4918 C CA . HIS B 1 247 ? 5.246 6.332 -9.43 1 94.75 247 HIS B CA 1
ATOM 4919 C C . HIS B 1 247 ? 4.395 7.207 -8.516 1 94.75 247 HIS B C 1
ATOM 4921 O O . HIS B 1 247 ? 3.748 8.148 -8.984 1 94.75 247 HIS B O 1
ATOM 4927 N N . THR B 1 248 ? 4.379 6.887 -7.332 1 93.19 248 THR B N 1
ATOM 4928 C CA . THR B 1 248 ? 3.641 7.68 -6.352 1 93.19 248 THR B CA 1
ATOM 4929 C C . THR B 1 248 ? 4.191 9.102 -6.281 1 93.19 248 THR B C 1
ATOM 4931 O O . THR B 1 248 ? 3.43 10.07 -6.27 1 93.19 248 THR B O 1
ATOM 4934 N N . ILE B 1 249 ? 5.484 9.219 -6.254 1 92.44 249 ILE B N 1
ATOM 4935 C CA . ILE B 1 249 ? 6.141 10.516 -6.156 1 92.44 249 ILE B CA 1
ATOM 4936 C C . ILE B 1 249 ? 5.828 11.352 -7.395 1 92.44 249 ILE B C 1
ATOM 4938 O O . ILE B 1 249 ? 5.469 12.523 -7.285 1 92.44 249 ILE B O 1
ATOM 4942 N N . ILE B 1 250 ? 5.926 10.727 -8.523 1 90.19 250 ILE B N 1
ATOM 4943 C CA . ILE B 1 250 ? 5.711 11.422 -9.789 1 90.19 250 ILE B CA 1
ATOM 4944 C C . ILE B 1 250 ? 4.258 11.883 -9.883 1 90.19 250 ILE B C 1
ATOM 4946 O O . ILE B 1 250 ? 3.982 13.016 -10.281 1 90.19 250 ILE B O 1
ATOM 4950 N N . LYS B 1 251 ? 3.404 10.984 -9.492 1 88.25 251 LYS B N 1
ATOM 4951 C CA . LYS B 1 251 ? 1.985 11.328 -9.523 1 88.25 251 LYS B CA 1
ATOM 4952 C C . LYS B 1 251 ? 1.675 12.469 -8.562 1 88.25 251 LYS B C 1
ATOM 4954 O O . LYS B 1 251 ? 0.942 13.398 -8.914 1 88.25 251 LYS B O 1
ATOM 4959 N N . ARG B 1 252 ? 2.15 12.422 -7.379 1 84.69 252 ARG B N 1
ATOM 4960 C CA . ARG B 1 252 ? 1.941 13.43 -6.344 1 84.69 252 ARG B CA 1
ATOM 4961 C C . ARG B 1 252 ? 2.416 14.797 -6.809 1 84.69 252 ARG B C 1
ATOM 4963 O O . ARG B 1 252 ? 1.711 15.797 -6.641 1 84.69 252 ARG B O 1
ATOM 4970 N N . GLU B 1 253 ? 3.521 14.812 -7.422 1 79.38 253 GLU B N 1
ATOM 4971 C CA . GLU B 1 253 ? 4.152 16.078 -7.781 1 79.38 253 GLU B CA 1
ATOM 4972 C C . GLU B 1 253 ? 3.57 16.641 -9.078 1 79.38 253 GLU B C 1
ATOM 4974 O O . GLU B 1 253 ? 3.541 17.859 -9.273 1 79.38 253 GLU B O 1
ATOM 4979 N N . SER B 1 254 ? 3.145 15.727 -9.906 1 76.81 254 SER B N 1
ATOM 4980 C CA . SER B 1 254 ? 2.488 16.188 -11.133 1 76.81 254 SER B CA 1
ATOM 4981 C C . SER B 1 254 ? 1.152 16.859 -10.828 1 76.81 254 SER B C 1
ATOM 4983 O O . SER B 1 254 ? 0.768 17.812 -11.492 1 76.81 254 SER B O 1
ATOM 4985 N N . THR B 1 255 ? 0.49 16.328 -9.891 1 73.56 255 THR B N 1
ATOM 4986 C CA . THR B 1 255 ? -0.788 16.922 -9.492 1 73.56 255 THR B CA 1
ATOM 4987 C C . THR B 1 255 ? -0.585 18.297 -8.875 1 73.56 255 THR B C 1
ATOM 4989 O O . THR B 1 255 ? -1.396 19.203 -9.086 1 73.56 255 THR B O 1
ATOM 4992 N N . LYS B 1 256 ? 0.448 18.469 -8.133 1 70.31 256 LYS B N 1
ATOM 4993 C CA . LYS B 1 256 ? 0.779 19.766 -7.543 1 70.31 256 LYS B CA 1
ATOM 4994 C C . LYS B 1 256 ? 1.043 20.797 -8.625 1 70.31 256 LYS B C 1
ATOM 4996 O O . LYS B 1 256 ? 0.615 21.953 -8.508 1 70.31 256 LYS B O 1
ATOM 5001 N N . PHE B 1 257 ? 1.716 20.344 -9.625 1 62.69 257 PHE B N 1
ATOM 5002 C CA . PHE B 1 257 ? 2.068 21.25 -10.711 1 62.69 257 PHE B CA 1
ATOM 5003 C C . PHE B 1 257 ? 0.834 21.641 -11.516 1 62.69 257 PHE B C 1
ATOM 5005 O O . PHE B 1 257 ? 0.718 22.766 -11.984 1 62.69 257 PHE B O 1
ATOM 5012 N N . GLU B 1 258 ? -0.009 20.672 -11.695 1 60.12 258 GLU B N 1
ATOM 5013 C CA . GLU B 1 258 ? -1.252 20.953 -12.406 1 60.12 258 GLU B CA 1
ATOM 5014 C C . GLU B 1 258 ? -2.107 21.969 -11.648 1 60.12 258 GLU B C 1
ATOM 5016 O O . GLU B 1 258 ? -2.738 22.828 -12.25 1 60.12 258 GLU B O 1
ATOM 5021 N N . GLN B 1 259 ? -2.188 21.75 -10.398 1 57.22 259 GLN B N 1
ATOM 5022 C CA . GLN B 1 259 ? -2.992 22.672 -9.609 1 57.22 259 GLN B CA 1
ATOM 5023 C C . GLN B 1 259 ? -2.4 24.078 -9.648 1 57.22 259 GLN B C 1
ATOM 5025 O O . GLN B 1 259 ? -3.137 25.078 -9.656 1 57.22 259 GLN B O 1
ATOM 5030 N N . ASN B 1 260 ? -1.085 24.109 -9.602 1 54.47 260 ASN B N 1
ATOM 5031 C CA . ASN B 1 260 ? -0.432 25.406 -9.633 1 54.47 260 ASN B CA 1
ATOM 5032 C C . ASN B 1 260 ? -0.428 26 -11.039 1 54.47 260 ASN B C 1
ATOM 5034 O O . ASN B 1 260 ? -0.383 27.219 -11.211 1 54.47 260 ASN B O 1
ATOM 5038 N N . SER B 1 261 ? -0.273 25.094 -12.156 1 49.06 261 SER B N 1
ATOM 5039 C CA . SER B 1 261 ? -0.272 25.625 -13.516 1 49.06 261 SER B CA 1
ATOM 5040 C C . SER B 1 261 ? -1.689 25.719 -14.07 1 49.06 261 SER B C 1
ATOM 5042 O O . SER B 1 261 ? -2.506 24.828 -13.875 1 49.06 261 SER B O 1
ATOM 5044 N N . GLN B 1 262 ? -2.479 26.797 -14.016 1 43.44 262 GLN B N 1
ATOM 5045 C CA . GLN B 1 262 ? -3.723 27.062 -14.727 1 43.44 262 GLN B CA 1
ATOM 5046 C C . GLN B 1 262 ? -3.83 26.203 -15.984 1 43.44 262 GLN B C 1
ATOM 5048 O O . GLN B 1 262 ? -4.805 26.297 -16.734 1 43.44 262 GLN B O 1
ATOM 5053 N N . GLN B 1 263 ? -2.82 25.594 -16.656 1 39.5 263 GLN B N 1
ATOM 5054 C CA . GLN B 1 263 ? -2.914 24.969 -17.969 1 39.5 263 GLN B CA 1
ATOM 5055 C C . GLN B 1 263 ? -3.598 23.594 -17.875 1 39.5 263 GLN B C 1
ATOM 5057 O O . GLN B 1 263 ? -3.52 22.922 -16.844 1 39.5 263 GLN B O 1
ATOM 5062 N N . SER B 1 264 ? -4.492 23.203 -18.828 1 41.25 264 SER B N 1
ATOM 5063 C CA . SER B 1 264 ? -5.453 22.125 -19.016 1 41.25 264 SER B CA 1
ATOM 5064 C C . SER B 1 264 ? -4.855 20.781 -18.641 1 41.25 264 SER B C 1
ATOM 5066 O O . SER B 1 264 ? -3.709 20.484 -18.984 1 41.25 264 SER B O 1
ATOM 5068 N N . LYS B 1 265 ? -5.449 20 -17.656 1 38.19 265 LYS B N 1
ATOM 5069 C CA . LYS B 1 265 ? -5.27 18.672 -17.062 1 38.19 265 LYS B CA 1
ATOM 5070 C C . LYS B 1 265 ? -4.637 17.703 -18.062 1 38.19 265 LYS B C 1
ATOM 5072 O O . LYS B 1 265 ? -3.818 16.859 -17.672 1 38.19 265 LYS B O 1
ATOM 5077 N N . LYS B 1 266 ? -5.211 17.703 -19.203 1 37.28 266 LYS B N 1
ATOM 5078 C CA . LYS B 1 266 ? -5.098 16.578 -20.141 1 37.28 266 LYS B CA 1
ATOM 5079 C C . LYS B 1 266 ? -3.68 16.469 -20.688 1 37.28 266 LYS B C 1
ATOM 5081 O O . LYS B 1 266 ? -3.289 15.414 -21.188 1 37.28 266 LYS B O 1
ATOM 5086 N N . GLN B 1 267 ? -3.074 17.531 -20.969 1 39.41 267 GLN B N 1
ATOM 5087 C CA . GLN B 1 267 ? -1.953 17.516 -21.906 1 39.41 267 GLN B CA 1
ATOM 5088 C C . GLN B 1 267 ? -0.673 17.047 -21.219 1 39.41 267 GLN B C 1
ATOM 5090 O O . GLN B 1 267 ? 0.282 16.656 -21.891 1 39.41 267 GLN B O 1
ATOM 5095 N N . ILE B 1 268 ? -0.617 17.266 -19.875 1 41.81 268 ILE B N 1
ATOM 5096 C CA . ILE B 1 268 ? 0.745 17.078 -19.375 1 41.81 268 ILE B CA 1
ATOM 5097 C C . ILE B 1 268 ? 1.017 15.602 -19.141 1 41.81 268 ILE B C 1
ATOM 5099 O O . ILE B 1 268 ? 2.172 15.188 -19.016 1 41.81 268 ILE B O 1
ATOM 5103 N N . TYR B 1 269 ? 0.068 14.898 -18.766 1 41.28 269 TYR B N 1
ATOM 5104 C CA . TYR B 1 269 ? 0.379 13.492 -18.516 1 41.28 269 TYR B CA 1
ATOM 5105 C C . TYR B 1 269 ? 0.698 12.766 -19.812 1 41.28 269 TYR B C 1
ATOM 5107 O O . TYR B 1 269 ? 0.734 11.539 -19.844 1 41.28 269 TYR B O 1
ATOM 5115 N N . SER B 1 270 ? 0.456 13.539 -20.797 1 40.66 270 SER B N 1
ATOM 5116 C CA . SER B 1 270 ? 0.942 12.836 -21.984 1 40.66 270 SER B CA 1
ATOM 5117 C C . SER B 1 270 ? 2.322 12.234 -21.734 1 40.66 270 SER B C 1
ATOM 5119 O O . SER B 1 270 ? 3.061 12.688 -20.859 1 40.66 270 SER B O 1
ATOM 5121 N N . LYS B 1 271 ? 2.723 11.203 -22.469 1 49.44 271 LYS B N 1
ATOM 5122 C CA . LYS B 1 271 ? 4.012 10.539 -22.641 1 49.44 271 LYS B CA 1
ATOM 5123 C C . LYS B 1 271 ? 5.168 11.516 -22.484 1 49.44 271 LYS B C 1
ATOM 5125 O O . LYS B 1 271 ? 5.512 12.242 -23.422 1 49.44 271 LYS B O 1
ATOM 5130 N N . LEU B 1 272 ? 5.254 12.078 -21.25 1 50.84 272 LEU B N 1
ATOM 5131 C CA . LEU B 1 272 ? 6.406 12.953 -21.094 1 50.84 272 LEU B CA 1
ATOM 5132 C C . LEU B 1 272 ? 7.633 12.375 -21.797 1 50.84 272 LEU B C 1
ATOM 5134 O O . LEU B 1 272 ? 7.957 11.195 -21.609 1 50.84 272 LEU B O 1
ATOM 5138 N N . LYS B 1 273 ? 8.062 12.914 -22.797 1 61.56 273 LYS B N 1
ATOM 5139 C CA . LYS B 1 273 ? 9.359 12.578 -23.375 1 61.56 273 LYS B CA 1
ATOM 5140 C C . LYS B 1 273 ? 10.406 12.352 -22.281 1 61.56 273 LYS B C 1
ATOM 5142 O O . LYS B 1 273 ? 10.289 12.906 -21.188 1 61.56 273 LYS B O 1
ATOM 5147 N N . LEU B 1 274 ? 11.109 11.367 -22.328 1 66.81 274 LEU B N 1
ATOM 5148 C CA . LEU B 1 274 ? 12.18 10.984 -21.406 1 66.81 274 LEU B CA 1
ATOM 5149 C C . LEU B 1 274 ? 12.852 12.219 -20.812 1 66.81 274 LEU B C 1
ATOM 5151 O O . LEU B 1 274 ? 13.133 12.266 -19.609 1 66.81 274 LEU B O 1
ATOM 5155 N N . GLU B 1 275 ? 13.055 13.211 -21.641 1 70.06 275 GLU B N 1
ATOM 5156 C CA . GLU B 1 275 ? 13.758 14.414 -21.203 1 70.06 275 GLU B CA 1
ATOM 5157 C C . GLU B 1 275 ? 12.914 15.219 -20.219 1 70.06 275 GLU B C 1
ATOM 5159 O O . GLU B 1 275 ? 13.438 15.75 -19.234 1 70.06 275 GLU B O 1
ATOM 5164 N N . ASP B 1 276 ? 11.672 15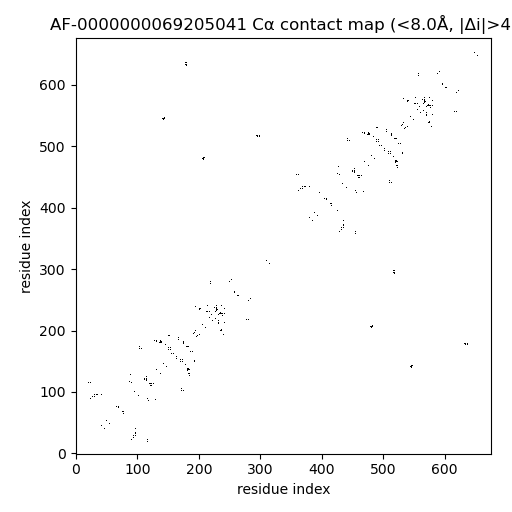.18 -20.422 1 79.25 276 ASP B N 1
ATOM 5165 C CA . ASP B 1 276 ? 10.766 15.914 -19.547 1 79.25 276 ASP B CA 1
ATOM 5166 C C . ASP B 1 276 ? 10.68 15.25 -18.172 1 79.25 276 ASP B C 1
ATOM 5168 O O . ASP B 1 276 ? 10.609 15.938 -17.156 1 79.25 276 ASP B O 1
ATOM 5172 N N . GLU B 1 277 ? 10.875 14 -18.281 1 84.75 277 GLU B N 1
ATOM 5173 C CA . GLU B 1 277 ? 10.836 13.273 -17.016 1 84.75 277 GLU B CA 1
ATOM 5174 C C . GLU B 1 277 ? 12.07 13.562 -16.172 1 84.75 277 GLU B C 1
ATOM 5176 O O . GLU B 1 277 ? 11.977 13.734 -14.953 1 84.75 277 GLU B O 1
ATOM 5181 N N . GLN B 1 278 ? 13.188 13.633 -16.844 1 87 278 GLN B N 1
ATOM 5182 C CA . GLN B 1 278 ? 14.438 13.898 -16.141 1 87 278 GLN B CA 1
ATOM 5183 C C . GLN B 1 278 ? 14.414 15.281 -15.492 1 87 278 GLN B C 1
ATOM 5185 O O . GLN B 1 278 ? 14.836 15.445 -14.352 1 87 278 GLN B O 1
ATOM 5190 N N . GLN B 1 279 ? 13.945 16.172 -16.188 1 87.12 279 GLN B N 1
ATOM 5191 C CA . GLN B 1 279 ? 13.852 17.516 -15.664 1 87.12 279 GLN B CA 1
ATOM 5192 C C . GLN B 1 279 ? 12.898 17.578 -14.469 1 87.12 279 GLN B C 1
ATOM 5194 O O . GLN B 1 279 ? 13.18 18.281 -13.484 1 87.12 279 GLN B O 1
ATOM 5199 N N . LEU B 1 280 ? 11.82 16.953 -14.656 1 87.56 280 LEU B N 1
ATOM 5200 C CA . LEU B 1 280 ? 10.852 16.891 -13.57 1 87.56 280 LEU B CA 1
ATOM 5201 C C . LEU B 1 280 ? 11.477 16.297 -12.312 1 87.56 280 LEU B C 1
ATOM 5203 O O . LEU B 1 280 ? 11.289 16.828 -11.211 1 87.56 280 LEU B O 1
ATOM 5207 N N . ILE B 1 281 ? 12.203 15.273 -12.508 1 92 281 ILE B N 1
ATOM 5208 C CA . ILE B 1 281 ? 12.844 14.594 -11.383 1 92 281 ILE B CA 1
ATOM 5209 C C . ILE B 1 281 ? 13.828 15.531 -10.695 1 92 281 ILE B C 1
ATOM 5211 O O . ILE B 1 281 ? 13.875 15.609 -9.469 1 92 281 ILE B O 1
ATOM 5215 N N . GLU B 1 282 ? 14.57 16.203 -11.438 1 90.75 282 GLU B N 1
ATOM 5216 C CA . GLU B 1 282 ? 15.539 17.156 -10.898 1 90.75 282 GLU B CA 1
ATOM 5217 C C . GLU B 1 282 ? 14.844 18.25 -10.102 1 90.75 282 GLU B C 1
ATOM 5219 O O . GLU B 1 282 ? 15.32 18.656 -9.039 1 90.75 282 GLU B O 1
ATOM 5224 N N . GLN B 1 283 ? 13.789 18.672 -10.625 1 87.38 283 GLN B N 1
ATOM 5225 C CA . GLN B 1 283 ? 13.023 19.703 -9.945 1 87.38 283 GLN B CA 1
ATOM 5226 C C . GLN B 1 283 ? 12.484 19.203 -8.609 1 87.38 283 GLN B C 1
ATOM 5228 O O . GLN B 1 283 ? 12.516 19.922 -7.605 1 87.38 283 GLN B O 1
ATOM 5233 N N . ILE B 1 284 ? 12 18.047 -8.609 1 87.56 284 ILE B N 1
ATOM 5234 C CA . ILE B 1 284 ? 11.469 17.453 -7.391 1 87.56 284 ILE B CA 1
ATOM 5235 C C . ILE B 1 284 ? 12.578 17.328 -6.352 1 87.56 284 ILE B C 1
ATOM 5237 O O . ILE B 1 284 ? 12.375 17.641 -5.176 1 87.56 284 ILE B O 1
ATOM 5241 N N . ILE B 1 285 ? 13.727 16.906 -6.82 1 90.38 285 ILE B N 1
ATOM 5242 C CA . ILE B 1 285 ? 14.867 16.734 -5.926 1 90.38 285 ILE B CA 1
ATOM 5243 C C . ILE B 1 285 ? 15.242 18.078 -5.309 1 90.38 285 ILE B C 1
ATOM 5245 O O . ILE B 1 285 ? 15.492 18.172 -4.105 1 90.38 285 ILE B O 1
ATOM 5249 N N . GLN B 1 286 ? 15.281 19.031 -6.129 1 87 286 GLN B N 1
ATOM 5250 C CA . GLN B 1 286 ? 15.625 20.375 -5.656 1 87 286 GLN B CA 1
ATOM 5251 C C . GLN B 1 286 ? 14.617 20.859 -4.617 1 87 286 GLN B C 1
ATOM 5253 O O . GLN B 1 286 ? 14.992 21.422 -3.59 1 87 286 GLN B O 1
ATOM 5258 N N . GLU B 1 287 ? 13.406 20.609 -4.844 1 81.44 287 GLU B N 1
ATOM 5259 C CA . GLU B 1 287 ? 12.352 21.016 -3.924 1 81.44 287 GLU B CA 1
ATOM 5260 C C . GLU B 1 287 ? 12.469 20.281 -2.592 1 81.44 287 GLU B C 1
ATOM 5262 O O . GLU B 1 287 ? 12.305 20.875 -1.527 1 81.44 287 GLU B O 1
ATOM 5267 N N . LEU B 1 288 ? 12.805 19.109 -2.703 1 83.06 288 LEU B N 1
ATOM 5268 C CA . LEU B 1 288 ? 12.922 18.297 -1.496 1 83.06 288 LEU B CA 1
ATOM 5269 C C . LEU B 1 288 ? 14.156 18.688 -0.69 1 83.06 288 LEU B C 1
ATOM 5271 O O . LEU B 1 288 ? 14.125 18.672 0.543 1 83.06 288 LEU B O 1
ATOM 5275 N N . ARG B 1 289 ? 15.211 19.031 -1.416 1 82.38 289 ARG B N 1
ATOM 5276 C CA . ARG B 1 289 ? 16.453 19.422 -0.752 1 82.38 289 ARG B CA 1
ATOM 5277 C C . ARG B 1 289 ? 16.328 20.812 -0.123 1 82.38 289 ARG B C 1
ATOM 5279 O O . ARG B 1 289 ? 16.859 21.047 0.959 1 82.38 289 ARG B O 1
ATOM 5286 N N . GLU B 1 290 ? 15.781 21.672 -0.782 1 73.94 290 GLU B N 1
ATOM 5287 C CA . GLU B 1 290 ? 15.578 23.016 -0.26 1 73.94 290 GLU B CA 1
ATOM 5288 C C . GLU B 1 290 ? 14.766 23 1.029 1 73.94 290 GLU B C 1
ATOM 5290 O O . GLU B 1 290 ? 15.07 23.719 1.979 1 73.94 290 GLU B O 1
ATOM 5295 N N . GLU B 1 291 ? 14 22.172 1.034 1 67.81 291 GLU B N 1
ATOM 5296 C CA . GLU B 1 291 ? 13.172 22.031 2.225 1 67.81 291 GLU B CA 1
ATOM 5297 C C . GLU B 1 291 ? 13.977 21.453 3.391 1 67.81 291 GLU B C 1
ATOM 5299 O O . GLU B 1 291 ? 13.789 21.875 4.539 1 67.81 291 GLU B O 1
ATOM 5304 N N . SER B 1 292 ? 14.891 20.625 3.047 1 63.59 292 SER B N 1
ATOM 5305 C CA . SER B 1 292 ? 15.742 20 4.055 1 63.59 292 SER B CA 1
ATOM 5306 C C . SER B 1 292 ? 16.766 21 4.598 1 63.59 292 SER B C 1
ATOM 5308 O O . SER B 1 292 ? 17.078 21 5.793 1 63.59 292 SER B O 1
ATOM 5310 N N . LEU B 1 293 ? 17.328 21.734 3.711 1 60.16 293 LEU B N 1
ATOM 5311 C CA . LEU B 1 293 ? 18.297 22.75 4.109 1 60.16 293 LEU B CA 1
ATOM 5312 C C . LEU B 1 293 ? 17.656 23.781 5.027 1 60.16 293 LEU B C 1
ATOM 5314 O O . LEU B 1 293 ? 18.281 24.203 6.008 1 60.16 293 LEU B O 1
ATOM 5318 N N . LEU B 1 294 ? 16.562 24.078 4.715 1 55.06 294 LEU B N 1
ATOM 5319 C CA . LEU B 1 294 ? 15.836 25.031 5.551 1 55.06 294 LEU B CA 1
ATOM 5320 C C . LEU B 1 294 ? 15.57 24.438 6.934 1 55.06 294 LEU B C 1
ATOM 5322 O O . LEU B 1 294 ? 15.68 25.141 7.941 1 55.06 294 LEU B O 1
ATOM 5326 N N . GLN B 1 295 ? 15.453 23.188 6.965 1 58.72 295 GLN B N 1
ATOM 5327 C CA . GLN B 1 295 ? 15.234 22.484 8.227 1 58.72 295 GLN B CA 1
ATOM 5328 C C . GLN B 1 295 ? 16.531 22.391 9.031 1 58.72 295 GLN B C 1
ATOM 5330 O O . GLN B 1 295 ? 16.516 22.578 10.25 1 58.72 295 GLN B O 1
ATOM 5335 N N . GLN B 1 296 ? 17.609 22.031 8.344 1 56.59 296 GLN B N 1
ATOM 5336 C CA . GLN B 1 296 ? 18.906 21.922 9 1 56.59 296 GLN B CA 1
ATOM 5337 C C . GLN B 1 296 ? 19.375 23.281 9.516 1 56.59 296 GLN B C 1
ATOM 5339 O O . GLN B 1 296 ? 19.922 23.391 10.617 1 56.59 296 GLN B O 1
ATOM 5344 N N . GLN B 1 297 ? 19.312 24.266 8.711 1 51.12 297 GLN B N 1
ATOM 5345 C CA . GLN B 1 297 ? 19.703 25.609 9.125 1 51.12 297 GLN B CA 1
ATOM 5346 C C . GLN B 1 297 ? 18.906 26.062 10.336 1 51.12 297 GLN B C 1
ATOM 5348 O O . GLN B 1 297 ? 19.438 26.703 11.234 1 51.12 297 GLN B O 1
ATOM 5353 N N . SER B 1 298 ? 17.75 25.641 10.312 1 49.56 298 SER B N 1
ATOM 5354 C CA . SER B 1 298 ? 16.906 26 11.445 1 49.56 298 SER B CA 1
ATOM 5355 C C . SER B 1 298 ? 17.312 25.219 12.695 1 49.56 298 SER B C 1
ATOM 5357 O O . SER B 1 298 ? 17.344 25.781 13.797 1 49.56 298 SER B O 1
ATOM 5359 N N . VAL B 1 299 ? 17.766 23.938 12.516 1 53 299 VAL B N 1
ATOM 5360 C CA . VAL B 1 299 ? 18.25 23.109 13.617 1 53 299 VAL B CA 1
ATOM 5361 C C . VAL B 1 299 ? 19.578 23.656 14.125 1 53 299 VAL B C 1
ATOM 5363 O O . VAL B 1 299 ? 19.812 23.719 15.336 1 53 299 VAL B O 1
ATOM 5366 N N . GLU B 1 300 ? 20.406 23.969 13.188 1 48.59 300 GLU B N 1
ATOM 5367 C CA . GLU B 1 300 ? 21.719 24.516 13.562 1 48.59 300 GLU B CA 1
ATOM 5368 C C . GLU B 1 300 ? 21.562 25.859 14.266 1 48.59 300 GLU B C 1
ATOM 5370 O O . GLU B 1 300 ? 22.281 26.156 15.219 1 48.59 300 GLU B O 1
ATOM 5375 N N . CYS B 1 301 ? 20.688 26.578 13.852 1 44.78 301 CYS B N 1
ATOM 5376 C CA . CYS B 1 301 ? 20.453 27.844 14.539 1 44.78 301 CYS B CA 1
ATOM 5377 C C . CYS B 1 301 ? 19.922 27.625 15.945 1 44.78 301 CYS B C 1
ATOM 5379 O O . CYS B 1 301 ? 20.328 28.312 16.891 1 44.78 301 CYS B O 1
ATOM 5381 N N . ASN B 1 302 ? 19.141 26.656 16.141 1 45.97 302 ASN B N 1
ATOM 5382 C CA . ASN B 1 302 ? 18.609 26.359 17.453 1 45.97 302 ASN B CA 1
ATOM 5383 C C . ASN B 1 302 ? 19.656 25.688 18.359 1 45.97 302 ASN B C 1
ATOM 5385 O O . ASN B 1 302 ? 19.703 25.953 19.562 1 45.97 302 ASN B O 1
ATOM 5389 N N . LYS B 1 303 ? 20.422 24.859 17.75 1 51 303 LYS B N 1
ATOM 5390 C CA . LYS B 1 303 ? 21.531 24.312 18.516 1 51 303 LYS B CA 1
ATOM 5391 C C . LYS B 1 303 ? 22.469 25.422 19 1 51 303 LYS B C 1
ATOM 5393 O O . LYS B 1 303 ? 22.969 25.375 20.125 1 51 303 LYS B O 1
ATOM 5398 N N . LEU B 1 304 ? 22.609 26.234 18.234 1 39.12 304 LEU B N 1
ATOM 5399 C CA . LEU B 1 304 ? 23.406 27.391 18.625 1 39.12 304 LEU B CA 1
ATOM 5400 C C . LEU B 1 304 ? 22.703 28.203 19.703 1 39.12 304 LEU B C 1
ATOM 5402 O O . LEU B 1 304 ? 23.328 28.672 20.641 1 39.12 304 LEU B O 1
ATOM 5406 N N . LYS B 1 305 ? 21.391 28.219 19.609 1 43.38 305 LYS B N 1
ATOM 5407 C CA . LYS B 1 305 ? 20.656 28.938 20.656 1 43.38 305 LYS B CA 1
ATOM 5408 C C . LYS B 1 305 ? 20.594 28.109 21.938 1 43.38 305 LYS B C 1
ATOM 5410 O O . LYS B 1 305 ? 20.688 28.656 23.047 1 43.38 305 LYS B O 1
ATOM 5415 N N . GLN B 1 306 ? 20.344 26.797 21.75 1 43.19 306 GLN B N 1
ATOM 5416 C CA . GLN B 1 306 ? 20.344 25.984 22.969 1 43.19 306 GLN B CA 1
ATOM 5417 C C . GLN B 1 306 ? 21.719 25.984 23.625 1 43.19 306 GLN B C 1
ATOM 5419 O O . GLN B 1 306 ? 21.828 25.969 24.844 1 43.19 306 GLN B O 1
ATOM 5424 N N . LYS B 1 307 ? 22.766 25.906 22.859 1 39.72 307 LYS B N 1
ATOM 5425 C CA . LYS B 1 307 ? 24.109 26.062 23.422 1 39.72 307 LYS B CA 1
ATOM 5426 C C . LYS B 1 307 ? 24.25 27.422 24.109 1 39.72 307 LYS B C 1
ATOM 5428 O O . LYS B 1 307 ? 24.906 27.531 25.156 1 39.72 307 LYS B O 1
ATOM 5433 N N . PHE B 1 308 ? 23.516 28.359 23.531 1 35.09 308 PHE B N 1
ATOM 5434 C CA . PHE B 1 308 ? 23.562 29.656 24.188 1 35.09 308 PHE B CA 1
ATOM 5435 C C . PHE B 1 308 ? 22.688 29.672 25.438 1 35.09 308 PHE B C 1
ATOM 5437 O O . PHE B 1 308 ? 23.047 30.281 26.453 1 35.09 308 PHE B O 1
ATOM 5444 N N . LYS B 1 309 ? 21.406 29.078 25.391 1 41.06 309 LYS B N 1
ATOM 5445 C CA . LYS B 1 309 ? 20.562 29.078 26.578 1 41.06 309 LYS B CA 1
ATOM 5446 C C . LYS B 1 309 ? 21.109 28.156 27.656 1 41.06 309 LYS B C 1
ATOM 5448 O O . LYS B 1 309 ? 20.938 28.406 28.844 1 41.06 309 LYS B O 1
ATOM 5453 N N . LEU B 1 310 ? 21.656 27 27.281 1 36.03 310 LEU B N 1
ATOM 5454 C CA . LEU B 1 310 ? 22.25 26.188 28.328 1 36.03 310 LEU B CA 1
ATOM 5455 C C . LEU B 1 310 ? 23.344 26.953 29.062 1 36.03 310 LEU B C 1
ATOM 5457 O O . LEU B 1 310 ? 23.562 26.734 30.266 1 36.03 310 LEU B O 1
ATOM 5461 N N . THR B 1 311 ? 23.969 27.734 28.266 1 35.88 311 THR B N 1
ATOM 5462 C CA . THR B 1 311 ? 25.031 28.391 29 1 35.88 311 THR B CA 1
ATOM 5463 C C . THR B 1 311 ? 24.453 29.344 30.047 1 35.88 311 THR B C 1
ATOM 5465 O O . THR B 1 311 ? 24.984 29.453 31.156 1 35.88 311 THR B O 1
ATOM 5468 N N . GLN B 1 312 ? 23.406 30.094 29.688 1 34.69 312 GLN B N 1
ATOM 5469 C CA . GLN B 1 312 ? 23.047 31.078 30.719 1 34.69 312 GLN B CA 1
ATOM 5470 C C . GLN B 1 312 ? 22.25 30.406 31.828 1 34.69 312 GLN B C 1
ATOM 5472 O O . GLN B 1 312 ? 22.5 30.672 33 1 34.69 312 GLN B O 1
ATOM 5477 N N . THR B 1 313 ? 21.125 29.703 31.422 1 33.69 313 THR B N 1
ATOM 5478 C CA . THR B 1 313 ? 20.266 29.25 32.531 1 33.69 313 THR B CA 1
ATOM 5479 C C . THR B 1 313 ? 20.875 28.016 33.188 1 33.69 313 THR B C 1
ATOM 5481 O O . THR B 1 313 ? 20.766 27.859 34.406 1 33.69 313 THR B O 1
ATOM 5484 N N . ASP B 1 314 ? 21.484 27.156 32.406 1 34.56 314 ASP B N 1
ATOM 5485 C CA . ASP B 1 314 ? 22.094 26.031 33.094 1 34.56 314 ASP B CA 1
ATOM 5486 C C . ASP B 1 314 ? 23.266 26.5 33.969 1 34.56 314 ASP B C 1
ATOM 5488 O O . ASP B 1 314 ? 23.594 25.859 34.969 1 34.56 314 ASP B O 1
ATOM 5492 N N . GLN B 1 315 ? 23.781 27.609 33.625 1 33.66 315 GLN B N 1
ATOM 5493 C CA . GLN B 1 315 ? 24.75 28.109 34.594 1 33.66 315 GLN B CA 1
ATOM 5494 C C . GLN B 1 315 ? 24.078 28.469 35.906 1 33.66 315 GLN B C 1
ATOM 5496 O O . GLN B 1 315 ? 24.641 28.234 37 1 33.66 315 GLN B O 1
ATOM 5501 N N . LEU B 1 316 ? 22.844 29 35.781 1 33.16 316 LEU B N 1
ATOM 5502 C CA . LEU B 1 316 ? 22.234 29.375 37.062 1 33.16 316 LEU B CA 1
ATOM 5503 C C . LEU B 1 316 ? 21.703 28.141 37.781 1 33.16 316 LEU B C 1
ATOM 5505 O O . LEU B 1 316 ? 21.891 28.016 39 1 33.16 316 LEU B O 1
ATOM 5509 N N . LEU B 1 317 ? 21 27.266 37.031 1 31.78 317 LEU B N 1
ATOM 5510 C CA . LEU B 1 317 ? 20.391 26.188 37.781 1 31.78 317 LEU B CA 1
ATOM 5511 C C . LEU B 1 317 ? 21.438 25.156 38.219 1 31.78 317 LEU B C 1
ATOM 5513 O O . LEU B 1 317 ? 21.359 24.609 39.312 1 31.78 317 LEU B O 1
ATOM 5517 N N . ASP B 1 318 ? 22.484 25.016 37.406 1 33.12 318 ASP B N 1
ATOM 5518 C CA . ASP B 1 318 ? 23.594 24.266 37.969 1 33.12 318 ASP B CA 1
ATOM 5519 C C . ASP B 1 318 ? 24.125 24.922 39.25 1 33.12 318 ASP B C 1
ATOM 5521 O O . ASP B 1 318 ? 24.516 24.234 40.188 1 33.12 318 ASP B O 1
ATOM 5525 N N . PHE B 1 319 ? 24 26.234 39.219 1 32.16 319 PHE B N 1
ATOM 5526 C CA . PHE B 1 319 ? 24.422 26.906 40.438 1 32.16 319 PHE B CA 1
ATOM 5527 C C . PHE B 1 319 ? 23.5 26.547 41.594 1 32.16 319 PHE B C 1
ATOM 5529 O O . PHE B 1 319 ? 23.969 26.297 42.719 1 32.16 319 PHE B O 1
ATOM 5536 N N . LEU B 1 320 ? 22.188 26.5 41.344 1 30.86 320 LEU B N 1
ATOM 5537 C CA . LEU B 1 320 ? 21.297 26.266 42.469 1 30.86 320 LEU B CA 1
ATOM 5538 C C . LEU B 1 320 ? 21.344 24.797 42.906 1 30.86 320 LEU B C 1
ATOM 5540 O O . LEU B 1 320 ? 21.328 24.484 44.094 1 30.86 320 LEU B O 1
ATOM 5544 N N . ASN B 1 321 ? 21.281 23.906 41.906 1 31.31 321 ASN B N 1
ATOM 5545 C CA . ASN B 1 321 ? 21.25 22.516 42.344 1 31.31 321 ASN B CA 1
ATOM 5546 C C . ASN B 1 321 ? 22.594 22.094 42.969 1 31.31 321 ASN B C 1
ATOM 5548 O O . ASN B 1 321 ? 22.688 21.047 43.625 1 31.31 321 ASN B O 1
ATOM 5552 N N . ASN B 1 322 ? 23.656 22.703 42.531 1 30.66 322 ASN B N 1
ATOM 5553 C CA . ASN B 1 322 ? 24.859 22.344 43.25 1 30.66 322 ASN B CA 1
ATOM 5554 C C . ASN B 1 322 ? 24.734 22.688 44.719 1 30.66 322 ASN B C 1
ATOM 5556 O O . ASN B 1 322 ? 25.391 22.078 45.594 1 30.66 322 ASN B O 1
ATOM 5560 N N . ASN B 1 323 ? 24.094 23.75 45.125 1 31.11 323 ASN B N 1
ATOM 5561 C CA . ASN B 1 323 ? 24.156 24.031 46.562 1 31.11 323 ASN B CA 1
ATOM 5562 C C . ASN B 1 323 ? 23.188 23.172 47.375 1 31.11 323 ASN B C 1
ATOM 5564 O O . ASN B 1 323 ? 23.328 23.016 48.562 1 31.11 323 ASN B O 1
ATOM 5568 N N . PHE B 1 324 ? 21.953 22.875 46.938 1 26.62 324 PHE B N 1
ATOM 5569 C CA . PHE B 1 324 ? 21.094 22.25 47.938 1 26.62 324 PHE B CA 1
ATOM 5570 C C . PHE B 1 324 ? 21.328 20.75 48 1 26.62 324 PHE B C 1
ATOM 5572 O O . PHE B 1 324 ? 20.531 19.969 47.469 1 26.62 324 PHE B O 1
ATOM 5579 N N . GLN B 1 325 ? 22.422 20.172 47.562 1 26.48 325 GLN B N 1
ATOM 5580 C CA . GLN B 1 325 ? 22.828 18.812 47.938 1 26.48 325 GLN B CA 1
ATOM 5581 C C . GLN B 1 325 ? 22.812 18.625 49.438 1 26.48 325 GLN B C 1
ATOM 5583 O O . GLN B 1 325 ? 23.219 17.578 49.938 1 26.48 325 GLN B O 1
ATOM 5588 N N . ILE B 1 326 ? 22.5 19.625 50.281 1 22.94 326 ILE B N 1
ATOM 5589 C CA . ILE B 1 326 ? 22.875 19.344 51.688 1 22.94 326 ILE B CA 1
ATOM 5590 C C . ILE B 1 326 ? 22.203 18.062 52.125 1 22.94 326 ILE B C 1
ATOM 5592 O O . ILE B 1 326 ? 22.859 17.141 52.656 1 22.94 326 ILE B O 1
ATOM 5596 N N . ALA B 1 327 ? 21.234 18.156 53.219 1 24.42 327 ALA B N 1
ATOM 5597 C CA . ALA B 1 327 ? 21.062 17.516 54.531 1 24.42 327 ALA B CA 1
ATOM 5598 C C . ALA B 1 327 ? 20.203 16.25 54.438 1 24.42 327 ALA B C 1
ATOM 5600 O O . ALA B 1 327 ? 19.969 15.562 55.406 1 24.42 327 ALA B O 1
ATOM 5601 N N . ILE B 1 328 ? 19.484 16 53.344 1 24.42 328 ILE B N 1
ATOM 5602 C CA . ILE B 1 328 ? 18.562 14.922 53.688 1 24.42 328 ILE B CA 1
ATOM 5603 C C . ILE B 1 328 ? 19.328 13.625 53.906 1 24.42 328 ILE B C 1
ATOM 5605 O O . ILE B 1 328 ? 19.812 13.008 52.938 1 24.42 328 ILE B O 1
ATOM 5609 N N . ILE B 1 329 ? 20.438 13.688 54.938 1 21.67 329 ILE B N 1
ATOM 5610 C CA . ILE B 1 329 ? 21.266 12.648 55.531 1 21.67 329 ILE B CA 1
ATOM 5611 C C . ILE B 1 329 ? 20.406 11.43 55.875 1 21.67 329 ILE B C 1
ATOM 5613 O O . ILE B 1 329 ? 19.172 11.508 55.844 1 21.67 329 ILE B O 1
ATOM 5617 N N . LYS B 1 330 ? 20.766 10.781 57.156 1 23.97 330 LYS B N 1
ATOM 5618 C CA . LYS B 1 330 ? 21.172 9.57 57.875 1 23.97 330 LYS B CA 1
ATOM 5619 C C . LYS B 1 330 ? 19.969 8.852 58.469 1 23.97 330 LYS B C 1
ATOM 5621 O O . LYS B 1 330 ? 20.109 7.914 59.25 1 23.97 330 LYS B O 1
ATOM 5626 N N . LYS B 1 331 ? 18.703 9.344 58.5 1 25.7 331 LYS B N 1
ATOM 5627 C CA . LYS B 1 331 ? 17.922 8.672 59.531 1 25.7 331 LYS B CA 1
ATOM 5628 C C . LYS B 1 331 ? 17.641 7.219 59.156 1 25.7 331 LYS B C 1
ATOM 5630 O O . LYS B 1 331 ? 16.547 6.883 58.719 1 25.7 331 LYS B O 1
ATOM 5635 N N . ASN B 1 332 ? 18.656 6.512 58.438 1 23.33 332 ASN B N 1
ATOM 5636 C CA . ASN B 1 332 ? 18.344 5.094 58.281 1 23.33 332 ASN B CA 1
ATOM 5637 C C . ASN B 1 332 ? 18.078 4.43 59.625 1 23.33 332 ASN B C 1
ATOM 5639 O O . ASN B 1 332 ? 17.188 3.598 59.75 1 23.33 332 ASN B O 1
ATOM 5643 N N . LYS B 1 333 ? 19.188 4.227 60.469 1 25.73 333 LYS B N 1
ATOM 5644 C CA . LYS B 1 333 ? 19.578 3.086 61.281 1 25.73 333 LYS B CA 1
ATOM 5645 C C . LYS B 1 333 ? 18.797 3.057 62.594 1 25.73 333 LYS B C 1
ATOM 5647 O O . LYS B 1 333 ? 19.016 2.174 63.438 1 25.73 333 LYS B O 1
ATOM 5652 N N . LEU B 1 334 ? 18.391 4.043 63.344 1 22.55 334 LEU B N 1
ATOM 5653 C CA . LEU B 1 334 ? 18.297 3.764 64.75 1 22.55 334 LEU B CA 1
ATOM 5654 C C . LEU B 1 334 ? 17.172 2.773 65.062 1 22.55 334 LEU B C 1
ATOM 5656 O O . LEU B 1 334 ? 17.234 2.014 66 1 22.55 334 LEU B O 1
ATOM 5660 N N . SER B 1 335 ? 15.953 2.738 64.625 1 23.14 335 SER B N 1
ATOM 5661 C CA . SER B 1 335 ? 15.078 2.283 65.688 1 23.14 335 SER B CA 1
ATOM 5662 C C . SER B 1 335 ? 15.227 0.783 65.938 1 23.14 335 SER B C 1
ATOM 5664 O O . SER B 1 335 ? 15.047 0.304 67.062 1 23.14 335 SER B O 1
ATOM 5666 N N . VAL B 1 336 ? 15.086 -0.243 65 1 23.67 336 VAL B N 1
ATOM 5667 C CA . VAL B 1 336 ? 14.383 -1.384 65.562 1 23.67 336 VAL B CA 1
ATOM 5668 C C . VAL B 1 336 ? 15.344 -2.211 66.438 1 23.67 336 VAL B C 1
ATOM 5670 O O . VAL B 1 336 ? 16.109 -3.027 65.875 1 23.67 336 VAL B O 1
ATOM 5673 N N . LEU B 1 337 ? 16.422 -1.577 67.125 1 20.97 337 LEU B N 1
ATOM 5674 C CA . LEU B 1 337 ? 16.969 -2.248 68.312 1 20.97 337 LEU B CA 1
ATOM 5675 C C . LEU B 1 337 ? 15.875 -2.52 69.312 1 20.97 337 LEU B C 1
ATOM 5677 O O . LEU B 1 337 ? 16 -3.432 70.125 1 20.97 337 LEU B O 1
ATOM 5681 N N . CYS B 1 338 ? 14.859 -1.775 69.688 1 20.33 338 CYS B N 1
ATOM 5682 C CA . CYS B 1 338 ? 14.266 -2.254 70.938 1 20.33 338 CYS B CA 1
ATOM 5683 C C . CYS B 1 338 ? 13.43 -3.506 70.688 1 20.33 338 CYS B C 1
ATOM 5685 O O . CYS B 1 338 ? 12.75 -3.615 69.688 1 20.33 338 CYS B O 1
#

Foldseek 3Di:
DPPPPPDDPPPPCCVPPQDLLNVLVVLVVLLVVCCVPVVPDVVVVPPDPPDPVVLSVLLVVLVVVQVVCCVVPPPDDDDQDPSLLVNLVVSLVSLCSNVVHDLLLDDLVSLQSSCRSSVRDHSLVSNVSNQVPDPPAACPDDDDPVLLVLLVVLLVVCVVVVRNLPLQNSQSVSCVVVVDSYGYHSVRSVCCCLAPNPPLADDDDDDLVNLLLLLVVCLVPNLPLVVCCCPRVVVNHHSVRSVVVNVVLLVVVVVVVCVVPVDDPPPPPPPPDPVNVSVVSVVSSVVSVVVVVVVVVVVVVVVVVVVVVCVPVVVVVVVVVVPVPDDPDDPDPDDDPD/DPPPPDDDPPPCCCVPPQDLLNVLVVLVVLLVVCCVPVVPPVVVVPPDPPDPVVLSVLLVVLVVVQVVCCVVPPPDDDDQDPSLLVNLVVSLVSLCSNVVHDLLLDDLVSLQSSCRSSVRDHSLVSNVSNQVPDPPAACPDDDDPVLLVLLVVLLVVCVVVVRNLPLQNSQSVSCVVVVDSYGYHSVRSVCCCLAPNPPLADDDDDDLVNLLLLLVVCLVPNLPLVVCCCPRVVVNHHSVRSVVVNVVLLVVVVVVVCVVPVDDPPPPPPPPDPVNVSVVSVVSSVVSVVVVVVVVVVVVVVVVVVVVVCVPVVVVVVVVVVPVPDDPDDPPDPDPPD

Sequence (676 aa):
MEDFVSPTHSIQMHDKFVTRLEKLQKLFDNSVQRKDQQHIILQQLNITMQDWADIQSSYKELEKAHNEFNITNIGKQKKMDQTELDMLRIIVGLYCNAHNLQPLSMNVYDWDQVGQILFNRHWKVCRSRWVESQATSIVDHPWTREEDSVLSQLYNKYAEQNRSNKWSLIAMEMSKICNSSNVRLGKQCRERWINKLNPQVERGPWYKEDEIKLLVAVLQYGKKWSQISRRDFENLRTENCLKNRFHTIIKRESTKFEQNSQQSKKQIYSKLKLEDEQQLIEQIIQELREESLLQQQSVECNKLKQKFKLTQTDQLLDFLNNNFQIAIIKKNKLSVLCMEDFVSPTHSIQMHDKFVTRLEKLQKLFDNSVQRKDQQHIILQQLNITMQDWADIQSSYKELEKAHNEFNITNIGKQKKMDQTELDMLRIIVGLYCNAHNLQPLSMNVYDWDQVGQILFNRHWKVCRSRWVESQATSIVDHPWTREEDSVLSQLYNKYAEQNRSNKWSLIAMEMSKICNSSNVRLGKQCRERWINKLNPQVERGPWYKEDEIKLLVAVLQYGKKWSQISRRDFENLRTENCLKNRFHTIIKRESTKFEQNSQQSKKQIYSKLKLEDEQQLIEQIIQELREESLLQQQSVECNKLKQKFKLTQTDQLLDFLNNNFQIAIIKKNKLSVLC

Radius of gyration: 39.66 Å; Cα contacts (8 Å, |Δi|>4): 496; chains: 2; bounding box: 83×145×115 Å

Nearest PDB structures (foldseek):
  6kks-assembly1_A  TM=8.112E-01  e=1.096E-03  Arabidopsis thaliana
  5mq0-assembly1_O  TM=5.043E-01  e=1.499E-03  Saccharomyces cerevisiae
  5oa1-assembly1_U  TM=1.339E-01  e=4.684E+00  Saccharomyces cerevisiae S288C
  6kks-assembly1_A  TM=8.114E-01  e=1.158E-03  Arabidopsis thaliana
  5mq0-assembly1_O  TM=4.989E-01  e=1.447E-03  Saccharomyces cerevisiae

InterPro domains:
  IPR001005 SANT/Myb domain [PS50090] (142-197)
  IPR001005 SANT/Myb domain [PS50090] (198-250)
  IPR001005 SANT/Myb domain [SM00717] (76-136)
  IPR001005 SANT/Myb domain [SM00717] (139-199)
  IPR001005 SANT/Myb domain [SM00717] (202-252)
  IPR001005 SANT/Myb domain [cd00167] (142-197)
  IPR009057 Homedomain-like superfamily [SSF46689] (114-174)
  IPR009057 Homedomain-like superfamily [SSF46689] (177-260)
  IPR017930 Myb domain [PS51294] (142-201)
  IPR017930 Myb domain [PS51294] (203-254)
  IPR050560 Transcription factors Myb-like [PTHR45614] (140-267)

Solvent-accessible surface area (backbone atoms only — not comparable to full-atom values): 38623 Å² total; per-residue (Å²): 139,85,80,74,75,80,74,81,76,75,75,75,74,73,74,75,78,77,46,45,67,53,50,50,48,50,32,47,53,45,22,56,61,37,43,78,70,60,69,64,69,60,62,74,70,68,60,69,84,69,53,66,67,56,52,51,54,52,50,51,52,51,50,50,50,51,52,55,46,45,70,75,36,73,94,57,78,80,79,84,47,70,71,55,49,53,46,48,52,51,52,52,51,28,47,24,54,50,65,75,50,51,80,68,70,56,50,70,67,55,37,38,54,51,11,49,51,57,78,59,40,56,32,68,57,53,49,52,53,51,43,64,65,37,88,77,17,48,56,87,57,68,52,41,68,64,55,52,52,51,49,53,51,49,47,51,58,30,39,76,69,76,42,67,82,46,34,57,58,47,22,48,52,45,28,54,71,55,32,30,76,37,36,59,49,24,68,55,53,46,51,44,36,64,74,71,60,44,80,74,44,61,81,69,86,81,29,43,69,53,52,43,52,51,53,52,44,34,73,73,67,40,93,42,41,67,59,43,16,49,73,76,43,68,54,25,38,48,41,65,56,51,53,52,48,52,51,50,52,52,53,57,52,49,52,52,46,45,72,70,39,90,63,72,81,74,65,66,77,41,85,59,52,72,68,53,48,52,51,51,48,52,51,51,44,50,54,56,45,54,52,47,50,49,24,47,54,33,42,52,52,44,51,53,45,48,59,51,49,46,52,58,52,45,50,49,49,51,51,51,58,63,61,70,68,65,68,96,73,78,66,92,73,64,67,91,76,120,137,84,77,76,79,75,85,80,79,73,76,75,74,71,74,74,78,77,47,45,67,52,51,51,48,50,30,48,52,45,23,58,63,39,43,77,70,61,68,63,71,59,65,75,70,68,59,71,84,68,52,66,68,57,51,52,52,53,48,51,54,49,50,49,51,52,52,56,44,47,70,76,35,74,93,57,79,80,78,83,48,71,70,55,51,53,48,48,52,51,51,52,52,30,48,23,55,50,65,74,49,51,82,67,69,55,50,69,68,55,36,37,54,53,11,48,52,57,78,60,39,56,33,67,57,53,51,52,54,51,42,65,65,36,89,77,18,48,56,87,56,69,54,41,70,63,55,52,51,50,50,53,52,48,48,51,58,30,38,76,67,74,42,67,84,46,35,58,59,46,22,48,52,45,29,53,69,55,33,31,76,38,36,59,50,25,69,54,53,46,52,44,35,65,74,71,60,46,80,73,44,61,82,69,86,80,29,42,68,53,53,44,51,51,53,53,44,35,73,72,68,41,94,43,41,66,58,42,18,48,73,77,43,68,54,25,40,49,41,65,55,51,53,51,49,53,52,50,52,51,52,56,52,49,51,53,48,44,71,71,39,88,64,72,80,74,66,65,76,40,85,60,51,71,68,53,48,53,52,49,50,52,51,52,43,50,55,55,45,54,54,46,50,49,24,46,55,34,43,52,52,43,50,53,43,47,58,50,47,46,52,57,52,46,50,49,49,50,52,52,60,63,61,71,66,69,71,94,72,73,88,76,74,70,66,92,73,120

Organism: Paramecium tetraurelia (NCBI:txid5888)

pLDDT: mean 75.22, std 24.34, range [20.33, 98.06]